Protein AF-A0A7J6S3E5-F1 (afdb_monomer_lite)

Organism: Perkinsus olseni (NCBI:txid32597)

Foldseek 3Di:
DLVVLLVVLPDDDPCSQVSLLVLLVVLLVQLVPDPDPVSNLVSLLSNLSSLLSLVPDPVCVVVNVVSLVVSLVSLLVVLVVDDLVSVLVSLLRRPDLSSLVSSLVSLLVCVVVVVDDLLSLLSSLLSCLQSQVLVSNVSSLVSLVVDPPRQLLSSVLNCVSNVHQDDLVPRDPLSLLCVCQVRLRQDLRSLVSNVVVLCVVVPPDPPPPDDPPDQSADDPSCQVCLLSLLLSLPPPDPSSVVSNLSSLVRHDLLPDALVSLQSNLPNVCCLVRPVVCLLVSLVNLVVNLPDPVLCPPDNQPSLLSSLSSLLSSLVSLLSHDDDDPCCPVSLVSSLSSLVSSLQSLQNYALVSNLSSLVSCLSSCNLVPVVVLVVSCVRCVVVLVVSLVVDPDPVSNVSSVVSCVSSPVPPDPVPPVPVVVVVVVVPPPDDDDDDDDDDDDDDDDDD

Sequence (446 aa):
MIPSLMLNLGLASENAPAEARCAIDSLLRRMASASVRGVRNQTASALASTIHAAESLRALEQDMPSLLSLTKVHLQRKLTSTTIESLAGILGNIPSTTVRRCIAEHLVQRLDSNLCKIDDYVRIAITAGVEGNSEVSNLLIEAALSKPDFPPGALIAMRDARGEPLEAAAVPDVCLIDAVIGYGRASSTICGLMLSRLDDDSADSYDRILNASTEITLPLPYQRAAAYLIHHLQGRCKAGDVLVQTLLQRIRVDILNMTELSLLARFSPLAASHPVLIPLIAKRCLQVAASPEVLSYTPYEGDVHSAKLLCRVLSLLCKVDRGDSTALDFGKLQNLICQVAVRHATHLVPSDFVSLCALVVQSGYHKIPQVRLSLGDILGPCVLVKMRALKSAGAKERLAGLCRTMGFEAIDLSEKFSNNLHEVAASTEGESLALVNASASPSAAS

Structure (mmCIF, N/CA/C/O backbone):
data_AF-A0A7J6S3E5-F1
#
_entry.id   AF-A0A7J6S3E5-F1
#
loop_
_atom_site.group_PDB
_atom_site.id
_atom_site.type_symbol
_atom_site.label_atom_id
_atom_site.label_alt_id
_atom_site.label_comp_id
_atom_site.label_asym_id
_atom_site.label_entity_id
_atom_site.label_seq_id
_atom_site.pdbx_PDB_ins_code
_atom_site.Cartn_x
_atom_site.Cartn_y
_atom_site.Cartn_z
_atom_site.occupancy
_atom_site.B_iso_or_equiv
_atom_site.auth_seq_id
_atom_site.auth_comp_id
_atom_site.auth_asym_id
_atom_site.auth_atom_id
_atom_site.pdbx_PDB_model_num
ATOM 1 N N . MET A 1 1 ? 42.446 -2.857 -6.377 1.00 32.19 1 MET A N 1
ATOM 2 C CA . MET A 1 1 ? 43.140 -2.868 -7.688 1.00 32.19 1 MET A CA 1
ATOM 3 C C . MET A 1 1 ? 42.192 -2.887 -8.905 1.00 32.19 1 MET A C 1
ATOM 5 O O . MET A 1 1 ? 42.594 -3.328 -9.966 1.00 32.19 1 MET A O 1
ATOM 9 N N . ILE A 1 2 ? 40.952 -2.388 -8.804 1.00 33.44 2 ILE A N 1
ATOM 10 C CA . ILE A 1 2 ? 40.040 -2.197 -9.961 1.00 33.44 2 ILE A CA 1
ATOM 11 C C . ILE A 1 2 ? 39.978 -0.716 -10.413 1.00 33.44 2 ILE A C 1
ATOM 13 O O . ILE A 1 2 ? 39.954 -0.486 -11.617 1.00 33.44 2 ILE A O 1
ATOM 17 N N . PRO A 1 3 ? 40.083 0.296 -9.519 1.00 32.66 3 PRO A N 1
ATOM 18 C CA . PRO A 1 3 ? 40.100 1.707 -9.939 1.00 32.66 3 PRO A CA 1
ATOM 19 C C . PRO A 1 3 ? 41.303 2.093 -10.818 1.00 32.66 3 PRO A C 1
ATOM 21 O O . PRO A 1 3 ? 41.214 3.006 -11.628 1.00 32.66 3 PRO A O 1
ATOM 24 N N . SER A 1 4 ? 42.421 1.373 -10.693 1.00 37.59 4 SER A N 1
ATOM 25 C CA . SER A 1 4 ? 43.683 1.668 -11.388 1.00 37.59 4 SER A CA 1
ATOM 26 C C . SER A 1 4 ? 43.687 1.281 -12.874 1.00 37.59 4 SER A C 1
ATOM 28 O O . SER A 1 4 ? 44.504 1.794 -13.625 1.00 37.59 4 SER A O 1
ATOM 30 N N . LEU A 1 5 ? 42.783 0.394 -13.307 1.00 42.00 5 LEU A N 1
ATOM 31 C CA . LEU A 1 5 ? 42.654 -0.014 -14.715 1.00 42.00 5 LEU A CA 1
ATOM 32 C C . LEU A 1 5 ? 41.852 1.006 -15.540 1.00 42.00 5 LEU A C 1
ATOM 34 O O . LEU A 1 5 ? 42.095 1.159 -16.732 1.00 42.00 5 LEU A O 1
ATOM 38 N N . MET A 1 6 ? 40.926 1.733 -14.905 1.00 39.16 6 MET A N 1
ATOM 39 C CA . MET A 1 6 ? 40.054 2.699 -15.585 1.00 39.16 6 MET A CA 1
ATOM 40 C C . MET A 1 6 ? 40.747 4.024 -15.922 1.00 39.16 6 MET A C 1
ATOM 42 O O . MET A 1 6 ? 40.342 4.690 -16.867 1.00 39.16 6 MET A O 1
ATOM 46 N N . LEU A 1 7 ? 41.792 4.399 -15.179 1.00 36.91 7 LEU A N 1
ATOM 47 C CA . LEU A 1 7 ? 42.497 5.673 -15.368 1.00 36.91 7 LEU A CA 1
ATOM 48 C C . LEU A 1 7 ? 43.548 5.630 -16.493 1.00 36.91 7 LEU A C 1
ATOM 50 O O . LEU A 1 7 ? 43.897 6.678 -17.024 1.00 36.91 7 LEU A O 1
ATOM 54 N N . ASN A 1 8 ? 43.993 4.437 -16.904 1.00 39.81 8 ASN A N 1
ATOM 55 C CA . ASN A 1 8 ? 44.997 4.277 -17.964 1.00 39.81 8 ASN A CA 1
ATOM 56 C C . ASN A 1 8 ? 44.398 4.035 -19.359 1.00 39.81 8 ASN A C 1
ATOM 58 O O . ASN A 1 8 ? 45.049 4.335 -20.349 1.00 39.81 8 ASN A O 1
ATOM 62 N N . LEU A 1 9 ? 43.147 3.570 -19.463 1.00 42.75 9 LEU A N 1
ATOM 63 C CA . LEU A 1 9 ? 42.469 3.413 -20.762 1.00 42.75 9 LEU A CA 1
ATOM 64 C C . LEU A 1 9 ? 42.101 4.760 -21.414 1.00 42.75 9 LEU A C 1
ATOM 66 O O . LEU A 1 9 ? 41.834 4.811 -22.611 1.00 42.75 9 LEU A O 1
ATOM 70 N N . GLY A 1 10 ? 42.080 5.846 -20.632 1.00 39.75 10 GLY A N 1
ATOM 71 C CA . GLY A 1 10 ? 41.711 7.191 -21.084 1.00 39.75 10 GLY A CA 1
ATOM 72 C C . GLY A 1 10 ? 42.878 8.100 -21.478 1.00 39.75 10 GLY A C 1
ATOM 73 O O . GLY A 1 10 ? 42.634 9.247 -21.843 1.00 39.75 10 GLY A O 1
ATOM 74 N N . LEU A 1 11 ? 44.132 7.645 -21.401 1.00 38.72 11 LEU A N 1
ATOM 75 C CA . LEU A 1 11 ? 45.296 8.489 -21.684 1.00 38.72 11 LEU A CA 1
ATOM 76 C C . LEU A 1 11 ? 46.235 7.798 -22.680 1.00 38.72 11 LEU A C 1
ATOM 78 O O . LEU A 1 11 ? 47.052 6.972 -22.301 1.00 38.72 11 LEU A O 1
ATOM 82 N N . ALA A 1 12 ? 46.089 8.179 -23.953 1.00 44.75 12 ALA A N 1
ATOM 83 C CA . ALA A 1 12 ? 47.089 8.078 -25.021 1.00 44.75 12 ALA A CA 1
ATOM 84 C C . ALA A 1 12 ? 47.909 6.769 -25.073 1.00 44.75 12 ALA A C 1
ATOM 86 O O . ALA A 1 12 ? 49.050 6.715 -24.621 1.00 44.75 12 ALA A O 1
ATOM 87 N N . SER A 1 13 ? 47.362 5.729 -25.704 1.00 44.72 13 SER A N 1
ATOM 88 C CA . SER A 1 13 ? 48.120 4.527 -26.064 1.00 44.72 13 SER A CA 1
ATOM 89 C C . SER A 1 13 ? 47.659 4.018 -27.427 1.00 44.72 13 SER A C 1
ATOM 91 O O . SER A 1 13 ? 46.469 3.773 -27.629 1.00 44.72 13 SER A O 1
ATOM 93 N N . GLU A 1 14 ? 48.598 3.822 -28.355 1.00 48.09 14 GLU A N 1
ATOM 94 C CA . GLU A 1 14 ? 48.364 3.154 -29.648 1.00 48.09 14 GLU A CA 1
ATOM 95 C C . GLU A 1 14 ? 47.838 1.708 -29.470 1.00 48.09 14 GLU A C 1
ATOM 97 O O . GLU A 1 14 ? 47.268 1.140 -30.398 1.00 48.09 14 GLU A O 1
ATOM 102 N N . ASN A 1 15 ? 47.936 1.139 -28.256 1.00 53.56 15 ASN A N 1
ATOM 103 C CA . ASN A 1 15 ? 47.468 -0.203 -27.886 1.00 53.56 15 ASN A CA 1
ATOM 104 C C . ASN A 1 15 ? 46.133 -0.228 -27.112 1.00 53.56 15 ASN A C 1
ATOM 106 O O . ASN A 1 15 ? 45.696 -1.302 -26.683 1.00 53.56 15 ASN A O 1
ATOM 110 N N . ALA A 1 16 ? 45.456 0.917 -26.950 1.00 55.38 16 ALA A N 1
ATOM 111 C CA . ALA A 1 16 ? 44.173 1.016 -26.242 1.00 55.38 16 ALA A CA 1
ATOM 112 C C . ALA A 1 16 ? 43.108 -0.034 -26.662 1.00 55.38 16 ALA A C 1
ATOM 114 O O . ALA A 1 16 ? 42.399 -0.530 -25.779 1.00 55.38 16 ALA A O 1
ATOM 115 N N . PRO A 1 17 ? 43.003 -0.463 -27.944 1.00 56.97 17 PRO A N 1
ATOM 116 C CA . PRO A 1 17 ? 42.050 -1.501 -28.346 1.00 56.97 17 PRO A CA 1
ATOM 117 C C . PRO A 1 17 ? 42.342 -2.884 -27.744 1.00 56.97 17 PRO A C 1
ATOM 119 O O . PRO A 1 17 ? 41.437 -3.575 -27.268 1.00 56.97 17 PRO A O 1
ATOM 122 N N . ALA A 1 18 ? 43.615 -3.291 -27.729 1.00 60.72 18 ALA A N 1
ATOM 123 C CA . ALA A 1 18 ? 44.041 -4.599 -27.234 1.00 60.72 18 ALA A CA 1
ATOM 124 C C . ALA A 1 18 ? 43.941 -4.689 -25.702 1.00 60.72 18 ALA A C 1
ATOM 126 O O . ALA A 1 18 ? 43.542 -5.721 -25.155 1.00 60.72 18 ALA A O 1
ATOM 127 N N . GLU A 1 19 ? 44.245 -3.592 -25.007 1.00 62.53 19 GLU A N 1
ATOM 128 C CA . GLU A 1 19 ? 44.123 -3.487 -23.552 1.00 62.53 19 GLU A CA 1
ATOM 129 C C . GLU A 1 19 ? 42.659 -3.498 -23.098 1.00 62.53 19 GLU A C 1
ATOM 131 O O . GLU A 1 19 ? 42.315 -4.228 -22.165 1.00 62.53 19 GLU A O 1
ATOM 136 N N . ALA A 1 20 ? 41.775 -2.776 -23.801 1.00 58.66 20 ALA A N 1
ATOM 137 C CA . ALA A 1 20 ? 40.335 -2.811 -23.548 1.00 58.66 20 ALA A CA 1
ATOM 138 C C . ALA A 1 20 ? 39.763 -4.225 -23.749 1.00 58.66 20 ALA A C 1
ATOM 140 O O . ALA A 1 20 ? 39.038 -4.731 -22.889 1.00 58.66 20 ALA A O 1
ATOM 141 N N . ARG A 1 21 ? 40.151 -4.909 -24.835 1.00 61.59 21 ARG A N 1
ATOM 142 C CA . ARG A 1 21 ? 39.774 -6.306 -25.110 1.00 61.59 21 ARG A CA 1
ATOM 143 C C . ARG A 1 21 ? 40.230 -7.262 -24.007 1.00 61.59 21 ARG A C 1
ATOM 145 O O . ARG A 1 21 ? 39.430 -8.049 -23.506 1.00 61.59 21 ARG A O 1
ATOM 152 N N . CYS A 1 22 ? 41.490 -7.167 -23.587 1.00 64.81 22 CYS A N 1
ATOM 153 C CA . CYS A 1 22 ? 42.042 -8.001 -22.519 1.00 64.81 22 CYS A CA 1
ATOM 154 C C . CYS A 1 22 ? 41.353 -7.741 -21.165 1.00 64.81 22 CYS A C 1
ATOM 156 O O . CYS A 1 22 ? 41.052 -8.679 -20.420 1.00 64.81 22 CYS A O 1
ATOM 158 N N . ALA A 1 23 ? 41.043 -6.477 -20.857 1.00 63.31 23 ALA A N 1
ATOM 159 C CA . ALA A 1 23 ? 40.314 -6.098 -19.650 1.00 63.31 23 ALA A CA 1
ATOM 160 C C . ALA A 1 23 ? 38.884 -6.665 -19.639 1.00 63.31 23 ALA A C 1
ATOM 162 O O . ALA A 1 23 ? 38.466 -7.237 -18.629 1.00 63.31 23 ALA A O 1
ATOM 163 N N . ILE A 1 24 ? 38.162 -6.574 -20.763 1.00 61.28 24 ILE A N 1
ATOM 164 C CA . ILE A 1 24 ? 36.825 -7.164 -20.929 1.00 61.28 24 ILE A CA 1
ATOM 165 C C . ILE A 1 24 ? 36.889 -8.686 -20.739 1.00 61.28 24 ILE A C 1
ATOM 167 O O . ILE A 1 24 ? 36.156 -9.220 -19.906 1.00 61.28 24 ILE A O 1
ATOM 171 N N . ASP A 1 25 ? 37.811 -9.384 -21.407 1.00 60.59 25 ASP A N 1
ATOM 172 C CA . ASP A 1 25 ? 37.976 -10.839 -21.273 1.00 60.59 25 ASP A CA 1
ATOM 173 C C . ASP A 1 25 ? 38.314 -11.263 -19.832 1.00 60.59 25 ASP A C 1
ATOM 175 O O . ASP A 1 25 ? 37.778 -12.248 -19.316 1.00 60.59 25 ASP A O 1
ATOM 179 N N . SER A 1 26 ? 39.174 -10.507 -19.146 1.00 63.25 26 SER A N 1
ATOM 180 C CA . SER A 1 26 ? 39.548 -10.756 -17.750 1.00 63.25 26 SER A CA 1
ATOM 181 C C . SER A 1 26 ? 38.362 -10.577 -16.795 1.00 63.25 26 SER A C 1
ATOM 183 O O . SER A 1 26 ? 38.108 -11.433 -15.939 1.00 63.25 26 SER A O 1
ATOM 185 N N . LEU A 1 27 ? 37.577 -9.509 -16.971 1.00 60.94 27 LEU A N 1
ATOM 186 C CA . LEU A 1 27 ? 36.370 -9.252 -16.182 1.00 60.94 27 LEU A CA 1
ATOM 187 C C . LEU A 1 27 ? 35.287 -10.302 -16.448 1.00 60.94 27 LEU A C 1
ATOM 189 O O . LEU A 1 27 ? 34.662 -10.784 -15.501 1.00 60.94 27 LEU A O 1
ATOM 193 N N . LEU A 1 28 ? 35.119 -10.733 -17.700 1.00 57.56 28 LEU A N 1
ATOM 194 C CA . LEU A 1 28 ? 34.208 -11.813 -18.079 1.00 57.56 28 LEU A CA 1
ATOM 195 C C . LEU A 1 28 ? 34.604 -13.150 -17.436 1.00 57.56 28 LEU A C 1
ATOM 197 O O . LEU A 1 28 ? 33.752 -13.822 -16.848 1.00 57.56 28 LEU A O 1
ATOM 201 N N . ARG A 1 29 ? 35.892 -13.519 -17.458 1.00 61.78 29 ARG A N 1
ATOM 202 C CA . ARG A 1 29 ? 36.398 -14.734 -16.790 1.00 61.78 29 ARG A CA 1
ATOM 203 C C . ARG A 1 29 ? 36.255 -14.661 -15.271 1.00 61.78 29 ARG A C 1
ATOM 205 O O . ARG A 1 29 ? 35.866 -15.643 -14.642 1.00 61.78 29 ARG A O 1
ATOM 212 N N . ARG A 1 30 ? 36.513 -13.500 -14.667 1.00 61.94 30 ARG A N 1
ATOM 213 C CA . ARG A 1 30 ? 36.365 -13.294 -13.218 1.00 61.94 30 ARG A CA 1
ATOM 214 C C . ARG A 1 30 ? 34.903 -13.326 -12.778 1.00 61.94 30 ARG A C 1
ATOM 216 O O . ARG A 1 30 ? 34.578 -13.889 -11.737 1.00 61.94 30 ARG A O 1
ATOM 223 N N . MET A 1 31 ? 34.002 -12.781 -13.592 1.00 56.50 31 MET A N 1
ATOM 224 C CA . MET A 1 31 ? 32.563 -12.903 -13.380 1.00 56.50 31 MET A CA 1
ATOM 225 C C . MET A 1 31 ? 32.102 -14.361 -13.538 1.00 56.50 31 MET A C 1
ATOM 227 O O . MET A 1 31 ? 31.228 -14.809 -12.789 1.00 56.50 31 MET A O 1
ATOM 231 N N . ALA A 1 32 ? 32.705 -15.122 -14.465 1.00 52.25 32 ALA A N 1
ATOM 232 C CA . ALA A 1 32 ? 32.482 -16.557 -14.643 1.00 52.25 32 ALA A CA 1
ATOM 233 C C . ALA A 1 32 ? 32.822 -17.369 -13.384 1.00 52.25 32 ALA A C 1
ATOM 235 O O . ALA A 1 32 ? 31.984 -18.163 -12.952 1.00 52.25 32 ALA A O 1
ATOM 236 N N . SER A 1 33 ? 33.974 -17.105 -12.761 1.00 58.31 33 SER A N 1
ATOM 237 C CA . SER A 1 33 ? 34.504 -17.866 -11.621 1.00 58.31 33 SER A CA 1
ATOM 238 C C . SER A 1 33 ? 34.052 -17.392 -10.231 1.00 58.31 33 SER A C 1
ATOM 240 O O . SER A 1 33 ? 34.212 -18.124 -9.257 1.00 58.31 33 SER A O 1
ATOM 242 N N . ALA A 1 34 ? 33.472 -16.194 -10.098 1.00 56.22 34 ALA A N 1
ATOM 243 C CA . ALA A 1 34 ? 33.061 -15.660 -8.798 1.00 56.22 34 ALA A CA 1
ATOM 244 C C . ALA A 1 34 ? 31.833 -16.388 -8.204 1.00 56.22 34 ALA A C 1
ATOM 246 O O . ALA A 1 34 ? 30.720 -16.295 -8.729 1.00 56.22 34 ALA A O 1
ATOM 247 N N . SER A 1 35 ? 32.014 -17.039 -7.049 1.00 47.84 35 SER A N 1
ATOM 248 C CA . SER A 1 35 ? 30.950 -17.705 -6.274 1.00 47.84 35 SER A CA 1
ATOM 249 C C . SER A 1 35 ? 30.158 -16.737 -5.373 1.00 47.84 35 SER A C 1
ATOM 251 O O . SER A 1 35 ? 28.945 -16.876 -5.186 1.00 47.84 35 SER A O 1
ATOM 253 N N . VAL A 1 36 ? 30.804 -15.681 -4.868 1.00 54.22 36 VAL A N 1
ATOM 254 C CA . VAL A 1 36 ? 30.229 -14.722 -3.904 1.00 54.22 36 VAL A CA 1
ATOM 255 C C . VAL A 1 36 ? 29.409 -13.626 -4.602 1.00 54.22 36 VAL A C 1
ATOM 257 O O . VAL A 1 36 ? 29.860 -13.015 -5.571 1.00 54.22 36 VAL A O 1
ATOM 260 N N . ARG A 1 37 ? 28.194 -13.344 -4.102 1.00 49.91 37 ARG A N 1
ATOM 261 C CA . ARG A 1 37 ? 27.251 -12.358 -4.683 1.00 49.91 37 ARG A CA 1
ATOM 262 C C . ARG A 1 37 ? 27.826 -10.936 -4.754 1.00 49.91 37 ARG A C 1
ATOM 264 O O . ARG A 1 37 ? 27.699 -10.288 -5.785 1.00 49.91 37 ARG A O 1
ATOM 271 N N . GLY A 1 38 ? 28.496 -10.468 -3.698 1.00 48.94 38 GLY A N 1
ATOM 272 C CA . GLY A 1 38 ? 29.086 -9.120 -3.662 1.00 48.94 38 GLY A CA 1
ATOM 273 C C . GLY A 1 38 ? 30.177 -8.907 -4.719 1.00 48.94 38 GLY A C 1
ATOM 274 O O . GLY A 1 38 ? 30.177 -7.898 -5.418 1.00 48.94 38 GLY A O 1
ATOM 275 N N . VAL A 1 39 ? 31.047 -9.905 -4.909 1.00 55.53 39 VAL A N 1
ATOM 276 C CA . VAL A 1 39 ? 32.117 -9.876 -5.923 1.00 55.53 39 VAL A CA 1
ATOM 277 C C . VAL A 1 39 ? 31.534 -9.905 -7.337 1.00 55.53 39 VAL A C 1
ATOM 279 O O . VAL A 1 39 ? 32.024 -9.203 -8.220 1.00 55.53 39 VAL A O 1
ATOM 282 N N . ARG A 1 40 ? 30.449 -10.660 -7.556 1.00 56.66 40 ARG A N 1
ATOM 283 C CA . ARG A 1 40 ? 29.731 -10.683 -8.841 1.00 56.66 40 ARG A CA 1
ATOM 284 C C . ARG A 1 40 ? 29.183 -9.309 -9.221 1.00 56.66 40 ARG A C 1
ATOM 286 O O . ARG A 1 40 ? 29.439 -8.861 -10.331 1.00 56.66 40 ARG A O 1
ATOM 293 N N . ASN A 1 41 ? 28.512 -8.621 -8.299 1.00 53.31 41 ASN A N 1
ATOM 294 C CA . ASN A 1 41 ? 27.945 -7.296 -8.570 1.00 53.31 41 ASN A CA 1
ATOM 295 C C . ASN A 1 41 ? 29.032 -6.250 -8.870 1.00 53.31 41 ASN A C 1
ATOM 297 O O . ASN A 1 41 ? 28.899 -5.477 -9.815 1.00 53.31 41 ASN A O 1
ATOM 301 N N . GLN A 1 42 ? 30.139 -6.269 -8.120 1.00 59.28 42 GLN A N 1
ATOM 302 C CA . GLN A 1 42 ? 31.283 -5.383 -8.367 1.00 59.28 42 GLN A CA 1
ATOM 303 C C . GLN A 1 42 ? 31.950 -5.656 -9.723 1.00 59.28 42 GLN A C 1
ATOM 305 O O . GLN A 1 42 ? 32.315 -4.723 -10.431 1.00 59.28 42 GLN A O 1
ATOM 310 N N . THR A 1 43 ? 32.081 -6.929 -10.109 1.00 61.28 43 THR A N 1
ATOM 311 C CA . THR A 1 43 ? 32.687 -7.316 -11.395 1.00 61.28 43 THR A CA 1
ATOM 312 C C . THR A 1 43 ? 31.771 -6.977 -12.574 1.00 61.28 43 THR A C 1
ATOM 314 O O . THR A 1 43 ? 32.257 -6.521 -13.602 1.00 61.28 43 THR A O 1
ATOM 317 N N . ALA A 1 44 ? 30.452 -7.135 -12.418 1.00 56.97 44 ALA A N 1
ATOM 318 C CA . ALA A 1 44 ? 29.464 -6.740 -13.423 1.00 56.97 44 ALA A CA 1
ATOM 319 C C . ALA A 1 44 ? 29.442 -5.217 -13.638 1.00 56.97 44 ALA A C 1
ATOM 321 O O . ALA A 1 44 ? 29.415 -4.760 -14.777 1.00 56.97 44 ALA A O 1
ATOM 322 N N . SER A 1 45 ? 29.524 -4.434 -12.557 1.00 59.06 45 SER A N 1
ATOM 323 C CA . SER A 1 45 ? 29.640 -2.973 -12.630 1.00 59.06 45 SER A CA 1
ATOM 324 C C . SER A 1 45 ? 30.953 -2.536 -13.291 1.00 59.06 45 SER A C 1
ATOM 326 O O . SER A 1 45 ? 30.936 -1.679 -14.168 1.00 59.06 45 SER A O 1
ATOM 328 N N . ALA A 1 46 ? 32.079 -3.177 -12.955 1.00 61.59 46 ALA A N 1
ATOM 329 C CA . ALA A 1 46 ? 33.358 -2.907 -13.611 1.00 61.59 46 ALA A CA 1
ATOM 330 C C . ALA A 1 46 ? 33.318 -3.229 -15.116 1.00 61.59 46 ALA A C 1
ATOM 332 O O . ALA A 1 46 ? 33.748 -2.412 -15.921 1.00 61.59 46 ALA A O 1
ATOM 333 N N . LEU A 1 47 ? 32.747 -4.378 -15.499 1.00 64.50 47 LEU A N 1
ATOM 334 C CA . LEU A 1 47 ? 32.576 -4.780 -16.900 1.00 64.50 47 LEU A CA 1
ATOM 335 C C . LEU A 1 47 ? 31.729 -3.766 -17.679 1.00 64.50 47 LEU A C 1
ATOM 337 O O . LEU A 1 47 ? 32.114 -3.351 -18.768 1.00 64.50 47 LEU A O 1
ATOM 341 N N . ALA A 1 48 ? 30.607 -3.336 -17.104 1.00 61.25 48 ALA A N 1
ATOM 342 C CA . ALA A 1 48 ? 29.729 -2.328 -17.684 1.00 61.25 48 ALA A CA 1
ATOM 343 C C . ALA A 1 48 ? 30.440 -0.988 -17.934 1.00 61.25 48 ALA A C 1
ATOM 345 O O . ALA A 1 48 ? 30.288 -0.401 -19.006 1.00 61.25 48 ALA A O 1
ATOM 346 N N . SER A 1 49 ? 31.250 -0.530 -16.978 1.00 62.06 49 SER A N 1
ATOM 347 C CA . SER A 1 49 ? 32.043 0.693 -17.117 1.00 62.06 49 SER A CA 1
ATOM 348 C C . SER A 1 49 ? 33.159 0.560 -18.158 1.00 62.06 49 SER A C 1
ATOM 350 O O . SER A 1 49 ? 33.406 1.502 -18.905 1.00 62.06 49 SER A O 1
ATOM 352 N N . THR A 1 50 ? 33.818 -0.602 -18.251 1.00 63.03 50 THR A N 1
ATOM 353 C CA . THR A 1 50 ? 34.857 -0.857 -19.266 1.00 63.03 50 THR A CA 1
ATOM 354 C C . THR A 1 50 ? 34.273 -0.918 -20.677 1.00 63.03 50 THR A C 1
ATOM 356 O O . THR A 1 50 ? 34.868 -0.368 -21.598 1.00 63.03 50 THR A O 1
ATOM 359 N N . ILE A 1 51 ? 33.096 -1.527 -20.854 1.00 62.94 51 ILE A N 1
ATOM 360 C CA . ILE A 1 51 ? 32.406 -1.559 -22.152 1.00 62.94 51 ILE A CA 1
ATOM 361 C C . ILE A 1 51 ? 31.978 -0.153 -22.566 1.00 62.94 51 ILE A C 1
ATOM 363 O O . ILE A 1 51 ? 32.177 0.216 -23.713 1.00 62.94 51 ILE A O 1
ATOM 367 N N . HIS A 1 52 ? 31.462 0.656 -21.640 1.00 63.44 52 HIS A N 1
ATOM 368 C CA . HIS A 1 52 ? 31.107 2.043 -21.939 1.00 63.44 52 HIS A CA 1
ATOM 369 C C . HIS A 1 52 ? 32.321 2.889 -22.349 1.00 63.44 52 HIS A C 1
ATOM 371 O O . HIS A 1 52 ? 32.265 3.634 -23.326 1.00 63.44 52 HIS A O 1
ATOM 377 N N . ALA A 1 53 ? 33.447 2.736 -21.645 1.00 62.69 53 ALA A N 1
ATOM 378 C CA . ALA A 1 53 ? 34.696 3.379 -22.041 1.00 62.69 53 ALA A CA 1
ATOM 379 C C . ALA A 1 53 ? 35.130 2.927 -23.449 1.00 62.69 53 ALA A C 1
ATOM 381 O O . ALA A 1 53 ? 35.508 3.763 -24.264 1.00 62.69 53 ALA A O 1
ATOM 382 N N . ALA A 1 54 ? 34.998 1.637 -23.774 1.00 61.59 54 ALA A N 1
ATOM 383 C CA . ALA A 1 54 ? 35.294 1.116 -25.108 1.00 61.59 54 ALA A CA 1
ATOM 384 C C . ALA A 1 54 ? 34.329 1.638 -26.195 1.00 61.59 54 ALA A C 1
ATOM 386 O O . ALA A 1 54 ? 34.784 1.986 -27.279 1.00 61.59 54 ALA A O 1
ATOM 387 N N . GLU A 1 55 ? 33.029 1.768 -25.901 1.00 63.88 55 GLU A N 1
ATOM 388 C CA . GLU A 1 55 ? 32.018 2.371 -26.791 1.00 63.88 55 GLU A CA 1
ATOM 389 C C . GLU A 1 55 ? 32.338 3.839 -27.128 1.00 63.88 55 GLU A C 1
ATOM 391 O O . GLU A 1 55 ? 31.996 4.313 -28.208 1.00 63.88 55 GLU A O 1
ATOM 396 N N . SER A 1 56 ? 33.015 4.559 -26.229 1.00 62.09 56 SER A N 1
ATOM 397 C CA . SER A 1 56 ? 33.392 5.965 -26.434 1.00 62.09 56 SER A CA 1
ATOM 398 C C . SER A 1 56 ? 34.664 6.172 -27.277 1.00 62.09 56 SER A C 1
ATOM 400 O O . SER A 1 56 ? 34.972 7.301 -27.666 1.00 62.09 56 SER A O 1
ATOM 402 N N . LEU A 1 57 ? 35.401 5.101 -27.593 1.00 62.00 57 LEU A N 1
ATOM 403 C CA . LEU A 1 57 ? 36.665 5.155 -28.331 1.00 62.00 57 LEU A CA 1
ATOM 404 C C . LEU A 1 57 ? 36.464 4.803 -29.816 1.00 62.00 57 LEU A C 1
ATOM 406 O O . LEU A 1 57 ? 36.327 3.636 -30.174 1.00 62.00 57 LEU A O 1
ATOM 410 N N . ARG A 1 58 ? 36.560 5.799 -30.712 1.00 56.25 58 ARG A N 1
ATOM 411 C CA . ARG A 1 58 ? 36.447 5.608 -32.181 1.00 56.25 58 ARG A CA 1
ATOM 412 C C . ARG A 1 58 ? 37.421 4.572 -32.762 1.00 56.25 58 ARG A C 1
ATOM 414 O O . ARG A 1 58 ? 37.105 3.911 -33.741 1.00 56.25 58 ARG A O 1
ATOM 421 N N . ALA A 1 59 ? 38.594 4.403 -32.151 1.00 53.38 59 ALA A N 1
ATOM 422 C CA . ALA A 1 59 ? 39.617 3.453 -32.601 1.00 53.38 59 ALA A CA 1
ATOM 423 C C . ALA A 1 59 ? 39.203 1.972 -32.462 1.00 53.38 59 ALA A C 1
ATOM 425 O O . ALA A 1 59 ? 39.845 1.103 -33.042 1.00 53.38 59 ALA A O 1
ATOM 426 N N . LEU A 1 60 ? 38.147 1.679 -31.697 1.00 53.72 60 LEU A N 1
ATOM 427 C CA . LEU A 1 60 ? 37.649 0.325 -31.456 1.00 53.72 60 LEU A CA 1
ATOM 428 C C . LEU A 1 60 ? 36.463 -0.056 -32.361 1.00 53.72 60 LEU A C 1
ATOM 430 O O . LEU A 1 60 ? 36.075 -1.220 -32.360 1.00 53.72 60 LEU A O 1
ATOM 434 N N . GLU A 1 61 ? 35.912 0.862 -33.168 1.00 56.94 61 GLU A N 1
ATOM 435 C CA . GLU A 1 61 ? 34.683 0.649 -33.961 1.00 56.94 61 GLU A CA 1
ATOM 436 C C . GLU A 1 61 ? 34.698 -0.624 -34.831 1.00 56.94 61 GLU A C 1
ATOM 438 O O . GLU A 1 61 ? 33.668 -1.287 -34.955 1.00 56.94 61 GLU A O 1
ATOM 443 N N . GLN A 1 62 ? 35.852 -1.010 -35.388 1.00 56.47 62 GLN A N 1
ATOM 444 C CA . GLN A 1 62 ? 35.982 -2.210 -36.230 1.00 56.47 62 GLN A CA 1
ATOM 445 C C . GLN A 1 62 ? 35.994 -3.530 -35.431 1.00 56.47 62 GLN A C 1
ATOM 447 O O . GLN A 1 62 ? 35.490 -4.541 -35.920 1.00 56.47 62 GLN A O 1
ATOM 452 N N . ASP A 1 63 ? 36.494 -3.521 -34.190 1.00 54.97 63 ASP A N 1
ATOM 453 C CA . ASP A 1 63 ? 36.600 -4.705 -33.319 1.00 54.97 63 ASP A CA 1
ATOM 454 C C . ASP A 1 63 ? 35.415 -4.847 -32.348 1.00 54.97 63 ASP A C 1
ATOM 456 O O . ASP A 1 63 ? 35.126 -5.951 -31.861 1.00 54.97 63 ASP A O 1
ATOM 460 N N . MET A 1 64 ? 34.685 -3.754 -32.098 1.00 58.81 64 MET A N 1
ATOM 461 C CA . MET A 1 64 ? 33.518 -3.710 -31.214 1.00 58.81 64 MET A CA 1
ATOM 462 C C . MET A 1 64 ? 32.449 -4.769 -31.527 1.00 58.81 64 MET A C 1
ATOM 464 O O . MET A 1 64 ? 31.984 -5.399 -30.580 1.00 58.81 64 MET A O 1
ATOM 468 N N . PRO A 1 65 ? 32.070 -5.074 -32.785 1.00 60.75 65 PRO A N 1
ATOM 469 C CA . PRO A 1 65 ? 31.054 -6.095 -33.059 1.00 60.75 65 PRO A CA 1
ATOM 470 C C . PRO A 1 65 ? 31.428 -7.476 -32.502 1.00 60.75 65 PRO A C 1
ATOM 472 O O . PRO A 1 65 ? 30.590 -8.173 -31.925 1.00 60.75 65 PRO A O 1
ATOM 475 N N . SER A 1 66 ? 32.707 -7.854 -32.611 1.00 63.47 66 SER A N 1
ATOM 476 C CA . SER A 1 66 ? 33.218 -9.133 -32.109 1.00 63.47 66 SER A CA 1
ATOM 477 C C . SER A 1 66 ? 33.239 -9.175 -30.575 1.00 63.47 66 SER A C 1
ATOM 479 O O . SER A 1 66 ? 32.779 -10.150 -29.974 1.00 63.47 66 SER A O 1
ATOM 481 N N . LEU A 1 67 ? 33.663 -8.083 -29.931 1.00 57.50 67 LEU A N 1
ATOM 482 C CA . LEU A 1 67 ? 33.704 -7.939 -28.474 1.00 57.50 67 LEU A CA 1
ATOM 483 C C . LEU A 1 67 ? 32.307 -7.902 -27.857 1.00 57.50 67 LEU A C 1
ATOM 485 O O . LEU A 1 67 ? 32.056 -8.566 -26.848 1.00 57.50 67 LEU A O 1
ATOM 489 N N . LEU A 1 68 ? 31.377 -7.181 -28.481 1.00 61.75 68 LEU A N 1
ATOM 490 C CA . LEU A 1 68 ? 29.984 -7.118 -28.053 1.00 61.75 68 LEU A CA 1
ATOM 491 C C . LEU A 1 68 ? 29.302 -8.479 -28.226 1.00 61.75 68 LEU A C 1
ATOM 493 O O . LEU A 1 68 ? 28.552 -8.888 -27.343 1.00 61.75 68 LEU A O 1
ATOM 497 N N . SER A 1 69 ? 29.612 -9.230 -29.291 1.00 63.97 69 SER A N 1
ATOM 498 C CA . SER A 1 69 ? 29.088 -10.591 -29.478 1.00 63.97 69 SER A CA 1
ATOM 499 C C . SER A 1 69 ? 29.552 -11.555 -28.376 1.00 63.97 69 SER A C 1
ATOM 501 O O . SER A 1 69 ? 28.742 -12.285 -27.802 1.00 63.97 69 SER A O 1
ATOM 503 N N . LEU A 1 70 ? 30.833 -11.510 -27.999 1.00 60.41 70 LEU A N 1
ATOM 504 C CA . LEU A 1 70 ? 31.404 -12.375 -26.965 1.00 60.41 70 LEU A CA 1
ATOM 505 C C . LEU A 1 70 ? 30.884 -11.998 -25.573 1.00 60.41 70 LEU A C 1
ATOM 507 O O . LEU A 1 70 ? 30.486 -12.866 -24.787 1.00 60.41 70 LEU A O 1
ATOM 511 N N . THR A 1 71 ? 30.797 -10.693 -25.311 1.00 56.59 71 THR A N 1
ATOM 512 C CA . THR A 1 71 ? 30.180 -10.133 -24.107 1.00 56.59 71 THR A CA 1
ATOM 513 C C . THR A 1 71 ? 28.713 -10.544 -24.004 1.00 56.59 71 THR A C 1
ATOM 515 O O . THR A 1 71 ? 28.287 -10.986 -22.940 1.00 56.59 71 THR A O 1
ATOM 518 N N . LYS A 1 72 ? 27.951 -10.489 -25.104 1.00 61.56 72 LYS A N 1
ATOM 519 C CA . LYS A 1 72 ? 26.553 -10.936 -25.170 1.00 61.56 72 LYS A CA 1
ATOM 520 C C . LYS A 1 72 ? 26.420 -12.418 -24.829 1.00 61.56 72 LYS A C 1
ATOM 522 O O . LYS A 1 72 ? 25.609 -12.759 -23.975 1.00 61.56 72 LYS A O 1
ATOM 527 N N . VAL A 1 73 ? 27.257 -13.288 -25.400 1.00 61.00 73 VAL A N 1
ATOM 528 C CA . VAL A 1 73 ? 27.251 -14.734 -25.101 1.00 61.00 73 VAL A CA 1
ATOM 529 C C . VAL A 1 73 ? 27.556 -15.009 -23.623 1.00 61.00 73 VAL A C 1
ATOM 531 O O . VAL A 1 73 ? 26.919 -15.859 -23.000 1.00 61.00 73 VAL A O 1
ATOM 534 N N . HIS A 1 74 ? 28.525 -14.307 -23.031 1.00 58.41 74 HIS A N 1
ATOM 535 C CA . HIS A 1 74 ? 28.896 -14.520 -21.628 1.00 58.41 74 HIS A CA 1
ATOM 536 C C . HIS A 1 74 ? 27.902 -13.900 -20.644 1.00 58.41 74 HIS A C 1
ATOM 538 O O . HIS A 1 74 ? 27.608 -14.518 -19.617 1.00 58.41 74 HIS A O 1
ATOM 544 N N . LEU A 1 75 ? 27.343 -12.730 -20.967 1.00 59.22 75 LEU A N 1
ATOM 545 C CA . LEU A 1 75 ? 26.225 -12.153 -20.229 1.00 59.22 75 LEU A CA 1
ATOM 546 C C . LEU A 1 75 ? 25.033 -13.104 -20.282 1.00 59.22 75 LEU A C 1
ATOM 548 O O . LEU A 1 75 ? 24.571 -13.496 -19.223 1.00 59.22 75 LEU A O 1
ATOM 552 N N . GLN A 1 76 ? 24.614 -13.591 -21.452 1.00 61.19 76 GLN A N 1
ATOM 553 C CA . GLN A 1 76 ? 23.517 -14.562 -21.579 1.00 61.19 76 GLN A CA 1
ATOM 554 C C . GLN A 1 76 ? 23.734 -15.811 -20.710 1.00 61.19 76 GLN A C 1
ATOM 556 O O . GLN A 1 76 ? 22.859 -16.166 -19.923 1.00 61.19 76 GLN A O 1
ATOM 561 N N . ARG A 1 77 ? 24.929 -16.422 -20.750 1.00 60.62 77 ARG A N 1
ATOM 562 C CA . ARG A 1 77 ? 25.285 -17.578 -19.896 1.00 60.62 77 ARG A CA 1
ATOM 563 C C . ARG A 1 77 ? 25.273 -17.277 -18.394 1.00 60.62 77 ARG A C 1
ATOM 565 O O . ARG A 1 77 ? 25.133 -18.193 -17.587 1.00 60.62 77 ARG A O 1
ATOM 572 N N . LYS A 1 78 ? 25.472 -16.021 -17.990 1.00 55.97 78 LYS A N 1
ATOM 573 C CA . LYS A 1 78 ? 25.379 -15.609 -16.582 1.00 55.97 78 LYS A CA 1
ATOM 574 C C . LYS A 1 78 ? 23.963 -15.235 -16.190 1.00 55.97 78 LYS A C 1
ATOM 576 O O . LYS A 1 78 ? 23.541 -15.624 -15.103 1.00 55.97 78 LYS A O 1
ATOM 581 N N . LEU A 1 79 ? 23.232 -14.569 -17.077 1.00 57.19 79 LEU A N 1
ATOM 582 C CA . LEU A 1 79 ? 21.844 -14.158 -16.909 1.00 57.19 79 LEU A CA 1
ATOM 583 C C . LEU A 1 79 ? 20.884 -15.354 -16.802 1.00 57.19 79 LEU A C 1
ATOM 585 O O . LEU A 1 79 ? 19.835 -15.255 -16.164 1.00 57.19 79 LEU A O 1
ATOM 589 N N . THR A 1 80 ? 21.245 -16.513 -17.359 1.00 57.91 80 THR A N 1
ATOM 590 C CA . THR A 1 80 ? 20.557 -17.790 -17.096 1.00 57.91 80 THR A CA 1
ATOM 591 C C . THR A 1 80 ? 20.714 -18.272 -15.648 1.00 57.91 80 THR A C 1
ATOM 593 O O . THR A 1 80 ? 19.852 -18.993 -15.159 1.00 57.91 80 THR A O 1
ATOM 596 N N . SER A 1 81 ? 21.781 -17.872 -14.945 1.00 54.19 81 SER A N 1
ATOM 597 C CA . SER A 1 81 ? 22.108 -18.321 -13.577 1.00 54.19 81 SER A CA 1
ATOM 598 C C . SER A 1 81 ? 21.864 -17.276 -12.477 1.00 54.19 81 SER A C 1
ATOM 600 O O . SER A 1 81 ? 21.949 -17.598 -11.291 1.00 54.19 81 SER A O 1
ATOM 602 N N . THR A 1 82 ? 21.595 -16.015 -12.832 1.00 56.47 82 THR A N 1
ATOM 603 C CA . THR A 1 82 ? 21.349 -14.928 -11.874 1.00 56.47 82 THR A CA 1
ATOM 604 C C . THR A 1 82 ? 19.867 -14.771 -11.544 1.00 56.47 82 THR A C 1
ATOM 606 O O . THR A 1 82 ? 18.976 -14.944 -12.380 1.00 56.47 82 THR A O 1
ATOM 609 N N . THR A 1 83 ? 19.593 -14.426 -10.285 1.00 56.28 83 THR A N 1
ATOM 610 C CA . THR A 1 83 ? 18.242 -14.102 -9.823 1.00 56.28 83 THR A CA 1
ATOM 611 C C . THR A 1 83 ? 17.822 -12.734 -10.357 1.00 56.28 83 THR A C 1
ATOM 613 O O . THR A 1 83 ? 18.635 -11.811 -10.441 1.00 56.28 83 THR A O 1
ATOM 616 N N . ILE A 1 84 ? 16.547 -12.593 -10.711 1.00 54.22 84 ILE A N 1
ATOM 617 C CA . ILE A 1 84 ? 16.018 -11.425 -11.432 1.00 54.22 84 ILE A CA 1
ATOM 618 C C . ILE A 1 84 ? 16.164 -10.124 -10.615 1.00 54.22 84 ILE A C 1
ATOM 620 O O . ILE A 1 84 ? 16.491 -9.078 -11.166 1.00 54.22 84 ILE A O 1
ATOM 624 N N . GLU A 1 85 ? 16.082 -10.200 -9.284 1.00 50.81 85 GLU A N 1
ATOM 625 C CA . GLU A 1 85 ? 16.328 -9.069 -8.370 1.00 50.81 85 GLU A CA 1
ATOM 626 C C . GLU A 1 85 ? 17.736 -8.472 -8.487 1.00 50.81 85 GLU A C 1
ATOM 628 O O . GLU A 1 85 ? 17.933 -7.283 -8.248 1.00 50.81 85 GLU A O 1
ATOM 633 N N . SER A 1 86 ? 18.733 -9.281 -8.864 1.00 55.25 86 SER A N 1
ATOM 634 C CA . SER A 1 86 ? 20.081 -8.767 -9.119 1.00 55.25 86 SER A CA 1
ATOM 635 C C . SER A 1 86 ? 20.164 -7.975 -10.424 1.00 55.25 86 SER A C 1
ATOM 637 O O . SER A 1 86 ? 21.000 -7.089 -10.520 1.00 55.25 86 SER A O 1
ATOM 639 N N . LEU A 1 87 ? 19.276 -8.233 -11.390 1.00 55.69 87 LEU A N 1
ATOM 640 C CA . LEU A 1 87 ? 19.248 -7.564 -12.695 1.00 55.69 87 LEU A CA 1
ATOM 641 C C . LEU A 1 87 ? 18.603 -6.178 -12.622 1.00 55.69 87 LEU A C 1
ATOM 643 O O . LEU A 1 87 ? 19.104 -5.249 -13.248 1.00 55.69 87 LEU A O 1
ATOM 647 N N . ALA A 1 88 ? 17.561 -6.023 -11.798 1.00 50.66 88 ALA A N 1
ATOM 648 C CA . ALA A 1 88 ? 16.894 -4.740 -11.562 1.00 50.66 88 ALA A CA 1
ATOM 649 C C . ALA A 1 88 ? 17.854 -3.674 -11.004 1.00 50.66 88 ALA A C 1
ATOM 651 O O . ALA A 1 88 ? 17.921 -2.570 -11.527 1.00 50.66 88 ALA A O 1
ATOM 652 N N . GLY A 1 89 ? 18.660 -4.026 -9.994 1.00 50.00 89 GLY A N 1
ATOM 653 C CA . GLY A 1 89 ? 19.653 -3.107 -9.417 1.00 50.00 89 GLY A CA 1
ATOM 654 C C . GLY A 1 89 ? 20.893 -2.880 -10.292 1.00 50.00 89 GLY A C 1
ATOM 655 O O . GLY A 1 89 ? 21.667 -1.961 -10.034 1.00 50.00 89 GLY A O 1
ATOM 656 N N . ILE A 1 90 ? 21.099 -3.722 -11.308 1.00 52.75 90 ILE A N 1
ATOM 657 C CA . ILE A 1 90 ? 22.199 -3.601 -12.266 1.00 52.75 90 ILE A CA 1
ATOM 658 C C . ILE A 1 90 ? 21.825 -2.604 -13.380 1.00 52.75 90 ILE A C 1
ATOM 660 O O . ILE A 1 90 ? 22.663 -1.793 -13.756 1.00 52.75 90 ILE A O 1
ATOM 664 N N . LEU A 1 91 ? 20.576 -2.587 -13.858 1.00 56.44 91 LEU A N 1
ATOM 665 C CA . LEU A 1 91 ? 20.152 -1.748 -14.991 1.00 56.44 91 LEU A CA 1
ATOM 666 C C . LEU A 1 91 ? 20.239 -0.234 -14.747 1.00 56.44 91 LEU A C 1
ATOM 668 O O . LEU A 1 91 ? 20.572 0.494 -15.681 1.00 56.44 91 LEU A O 1
ATOM 672 N N . GLY A 1 92 ? 20.028 0.231 -13.517 1.00 52.19 92 GLY A N 1
ATOM 673 C CA . GLY A 1 92 ? 20.039 1.666 -13.215 1.00 52.19 92 GLY A CA 1
ATOM 674 C C . GLY A 1 92 ? 21.386 2.354 -13.192 1.00 52.19 92 GLY A C 1
ATOM 675 O O . GLY A 1 92 ? 21.463 3.566 -13.354 1.00 52.19 92 GLY A O 1
ATOM 676 N N . ASN A 1 93 ? 22.460 1.579 -13.048 1.00 54.69 93 ASN A N 1
ATOM 677 C CA . ASN A 1 93 ? 23.814 2.107 -12.893 1.00 54.69 93 ASN A CA 1
ATOM 678 C C . ASN A 1 93 ? 24.770 1.637 -13.998 1.00 54.69 93 ASN A C 1
ATOM 680 O O . ASN A 1 93 ? 25.979 1.831 -13.879 1.00 54.69 93 ASN A O 1
ATOM 684 N N . ILE A 1 94 ? 24.264 0.991 -15.057 1.00 63.06 94 ILE A N 1
ATOM 685 C CA . ILE A 1 94 ? 25.085 0.614 -16.210 1.00 63.06 94 ILE A CA 1
ATOM 686 C C . ILE A 1 94 ? 25.104 1.761 -17.228 1.00 63.06 94 ILE A C 1
ATOM 688 O O . ILE A 1 94 ? 24.069 2.045 -17.832 1.00 63.06 94 ILE A O 1
ATOM 692 N N . PRO A 1 95 ? 26.276 2.356 -17.508 1.00 60.38 95 PRO A N 1
ATOM 693 C CA . PRO A 1 95 ? 26.392 3.404 -18.517 1.00 60.38 95 PRO A CA 1
ATOM 694 C C . PRO A 1 95 ? 26.357 2.869 -19.965 1.00 60.38 95 PRO A C 1
ATOM 696 O O . PRO A 1 95 ? 25.972 3.599 -20.873 1.00 60.38 95 PRO A O 1
ATOM 699 N N . SER A 1 96 ? 26.706 1.594 -20.199 1.00 67.25 96 SER A N 1
ATOM 700 C CA . SER A 1 96 ? 26.700 0.987 -21.544 1.00 67.25 96 SER A CA 1
ATOM 701 C C . SER A 1 96 ? 25.289 0.628 -22.027 1.00 67.25 96 SER A C 1
ATOM 703 O O . SER A 1 96 ? 24.584 -0.196 -21.430 1.00 67.25 96 SER A O 1
ATOM 705 N N . THR A 1 97 ? 24.895 1.188 -23.171 1.00 68.62 97 THR A N 1
ATOM 706 C CA . THR A 1 97 ? 23.643 0.856 -23.875 1.00 68.62 97 THR A CA 1
ATOM 707 C C . THR A 1 97 ? 23.617 -0.607 -24.311 1.00 68.62 97 THR A C 1
ATOM 709 O O . THR A 1 97 ? 22.594 -1.274 -24.152 1.00 68.62 97 THR A O 1
ATOM 712 N N . THR A 1 98 ? 24.746 -1.160 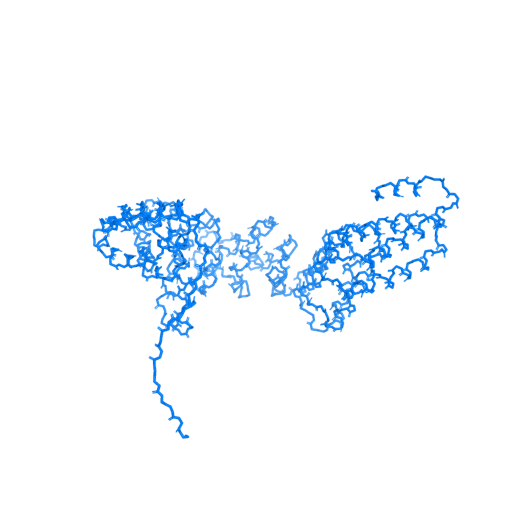-24.761 1.00 68.25 98 THR A N 1
ATOM 713 C CA . THR A 1 98 ? 24.816 -2.549 -25.236 1.00 68.25 98 THR A CA 1
ATOM 714 C C . THR A 1 98 ? 24.554 -3.565 -24.130 1.00 68.25 98 THR A C 1
ATOM 716 O O . THR A 1 98 ? 23.809 -4.528 -24.326 1.00 68.25 98 THR A O 1
ATOM 719 N N . VAL A 1 99 ? 25.131 -3.354 -22.944 1.00 66.56 99 VAL A N 1
ATOM 720 C CA . VAL A 1 99 ? 24.906 -4.241 -21.793 1.00 66.56 99 VAL A CA 1
ATOM 721 C C . VAL A 1 99 ? 23.453 -4.146 -21.327 1.00 66.56 99 VAL A C 1
ATOM 723 O O . VAL A 1 99 ? 22.814 -5.178 -21.111 1.00 66.56 99 VAL A O 1
ATOM 726 N N . ARG A 1 100 ? 22.908 -2.925 -21.239 1.00 72.00 100 ARG A N 1
ATOM 727 C CA . ARG A 1 100 ? 21.495 -2.678 -20.915 1.00 72.00 100 ARG A CA 1
ATOM 728 C C . ARG A 1 100 ? 20.555 -3.406 -21.887 1.00 72.00 100 ARG A C 1
ATOM 730 O O . ARG A 1 100 ? 19.656 -4.123 -21.447 1.00 72.00 100 ARG A O 1
ATOM 737 N N . ARG A 1 101 ? 20.820 -3.317 -23.194 1.00 75.44 101 ARG A N 1
ATOM 738 C CA . ARG A 1 101 ? 20.066 -4.017 -24.243 1.00 75.44 101 ARG A CA 1
ATOM 739 C C . ARG A 1 101 ? 20.182 -5.538 -24.147 1.00 75.44 101 ARG A C 1
ATOM 741 O O . ARG A 1 101 ? 19.169 -6.220 -24.241 1.00 75.44 101 ARG A O 1
ATOM 748 N N . CYS A 1 102 ? 21.374 -6.086 -23.904 1.00 71.31 102 CYS A N 1
ATOM 749 C CA . CYS A 1 102 ? 21.550 -7.535 -23.738 1.00 71.31 102 CYS A CA 1
ATOM 750 C C . CYS A 1 102 ? 20.754 -8.084 -22.545 1.00 71.31 102 CYS A C 1
ATOM 752 O O . CYS A 1 102 ? 20.185 -9.171 -22.630 1.00 71.31 102 CYS A O 1
ATOM 754 N N . ILE A 1 103 ? 20.702 -7.337 -21.437 1.00 71.31 103 ILE A N 1
ATOM 755 C CA . ILE A 1 103 ? 19.885 -7.703 -20.274 1.00 71.31 103 ILE A CA 1
ATOM 756 C C . ILE A 1 103 ? 18.396 -7.652 -20.635 1.00 71.31 103 ILE A C 1
ATOM 758 O O . ILE A 1 103 ? 17.673 -8.593 -20.313 1.00 71.31 103 ILE A O 1
ATOM 762 N N . ALA A 1 104 ? 17.948 -6.601 -21.329 1.00 75.62 104 ALA A N 1
ATOM 763 C CA . ALA A 1 104 ? 16.566 -6.469 -21.787 1.00 75.62 104 ALA A CA 1
ATOM 764 C C . ALA A 1 104 ? 16.152 -7.634 -22.703 1.00 75.62 104 ALA A C 1
ATOM 766 O O . ALA A 1 104 ? 15.160 -8.303 -22.430 1.00 75.62 104 ALA A O 1
ATOM 767 N N . GLU A 1 105 ? 16.955 -7.944 -23.725 1.00 81.00 105 GLU A N 1
ATOM 768 C CA . GLU A 1 105 ? 16.725 -9.065 -24.647 1.00 81.00 105 GLU A CA 1
ATOM 769 C C . GLU A 1 105 ? 16.651 -10.408 -23.903 1.00 81.00 105 GLU A C 1
ATOM 771 O O . GLU A 1 105 ? 15.786 -11.235 -24.188 1.00 81.00 105 GLU A O 1
ATOM 776 N N . HIS A 1 106 ? 17.509 -10.622 -22.902 1.00 75.00 106 HIS A N 1
ATOM 777 C CA . HIS A 1 106 ? 17.461 -11.831 -22.077 1.00 75.0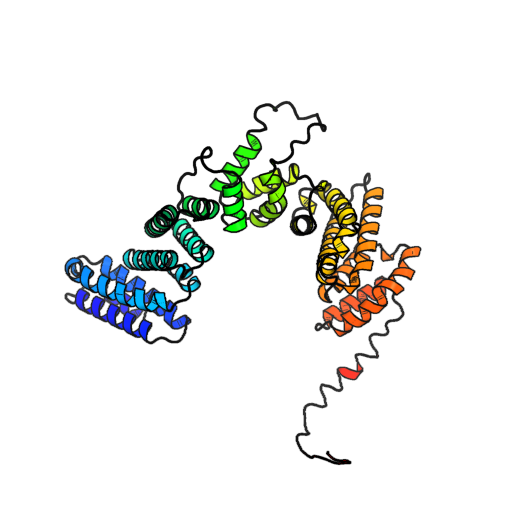0 106 HIS A CA 1
ATOM 778 C C . HIS A 1 106 ? 16.205 -11.904 -21.199 1.00 75.00 106 HIS A C 1
ATOM 780 O O . HIS A 1 106 ? 15.637 -12.979 -21.008 1.00 75.00 106 HIS A O 1
ATOM 786 N N . LEU A 1 107 ? 15.750 -10.774 -20.650 1.00 73.19 107 LEU A N 1
ATOM 787 C CA . LEU A 1 107 ? 14.501 -10.710 -19.885 1.00 73.19 107 LEU A CA 1
ATOM 788 C C . LEU A 1 107 ? 13.287 -11.003 -20.768 1.00 73.19 107 LEU A C 1
ATOM 790 O O . LEU A 1 107 ? 12.410 -11.746 -20.333 1.00 73.19 107 LEU A O 1
ATOM 794 N N . VAL A 1 108 ? 13.267 -10.490 -22.002 1.00 81.31 108 VAL A N 1
ATOM 795 C CA . VAL A 1 108 ? 12.248 -10.820 -23.011 1.00 81.31 108 VAL A CA 1
ATOM 796 C C . VAL A 1 108 ? 12.245 -12.321 -23.292 1.00 81.31 108 VAL A C 1
ATOM 798 O O . VAL A 1 108 ? 11.215 -12.964 -23.117 1.00 81.31 108 VAL A O 1
ATOM 801 N N . GLN A 1 109 ? 13.406 -12.919 -23.576 1.00 79.88 109 GLN A N 1
ATOM 802 C CA . GLN A 1 109 ? 13.516 -14.365 -23.807 1.00 79.88 109 GLN A CA 1
ATOM 803 C C . GLN A 1 109 ? 13.003 -15.196 -22.623 1.00 79.88 109 GLN A C 1
ATOM 805 O O . GLN A 1 109 ? 12.326 -16.210 -22.809 1.00 79.88 109 GLN A O 1
ATOM 810 N N . ARG A 1 110 ? 13.302 -14.779 -21.386 1.00 73.31 110 ARG A N 1
ATOM 811 C CA . ARG A 1 110 ? 12.790 -15.460 -20.189 1.00 73.31 110 ARG A CA 1
ATOM 812 C C . ARG A 1 110 ? 11.287 -15.280 -20.019 1.00 73.31 110 ARG A C 1
ATOM 814 O O . ARG A 1 110 ? 10.643 -16.224 -19.570 1.00 73.31 110 ARG A O 1
ATOM 821 N N . LEU A 1 111 ? 10.741 -14.113 -20.353 1.00 72.31 111 LEU A N 1
ATOM 822 C CA . LEU A 1 111 ? 9.301 -13.874 -20.339 1.00 72.31 111 LEU A CA 1
ATOM 823 C C . LEU A 1 111 ? 8.591 -14.717 -21.409 1.00 72.31 111 LEU A C 1
ATOM 825 O O . LEU A 1 111 ? 7.511 -15.232 -21.153 1.00 72.31 111 LEU A O 1
ATOM 829 N N . ASP A 1 112 ? 9.181 -14.886 -22.592 1.00 78.75 112 ASP A N 1
ATOM 830 C CA . ASP A 1 112 ? 8.656 -15.750 -23.664 1.00 78.75 112 ASP A CA 1
ATOM 831 C C . ASP A 1 112 ? 8.714 -17.230 -23.302 1.00 78.75 112 ASP A C 1
ATOM 833 O O . ASP A 1 112 ? 7.820 -17.996 -23.644 1.00 78.75 112 ASP A O 1
ATOM 837 N N . SER A 1 113 ? 9.726 -17.620 -22.532 1.00 78.44 113 SER A N 1
ATOM 838 C CA . SER A 1 113 ? 9.891 -18.995 -22.059 1.00 78.44 113 SER A CA 1
ATOM 839 C C . SER A 1 113 ? 9.126 -19.292 -20.757 1.00 78.44 113 SER A C 1
ATOM 841 O O . SER A 1 113 ? 9.302 -20.370 -20.194 1.00 78.44 113 SER A O 1
ATOM 843 N N . ASN A 1 114 ? 8.334 -18.347 -20.225 1.00 71.25 114 ASN A N 1
ATOM 844 C CA . ASN A 1 114 ? 7.692 -18.425 -18.898 1.00 71.25 114 ASN A CA 1
ATOM 845 C C . ASN A 1 114 ? 8.668 -18.727 -17.736 1.00 71.25 114 ASN A C 1
ATOM 847 O O . ASN A 1 114 ? 8.296 -19.260 -16.693 1.00 71.25 114 ASN A O 1
ATOM 851 N N . LEU A 1 115 ? 9.941 -18.357 -17.895 1.00 68.12 115 LEU A N 1
ATOM 852 C CA . LEU A 1 115 ? 11.017 -18.545 -16.913 1.00 68.12 115 LEU A CA 1
ATOM 853 C C . LEU A 1 115 ? 11.187 -17.333 -15.980 1.00 68.12 115 LEU A C 1
ATOM 855 O O . LEU A 1 115 ? 12.170 -17.262 -15.231 1.00 68.12 115 LEU A O 1
ATOM 859 N N . CYS A 1 116 ? 10.292 -16.349 -16.066 1.00 71.75 116 CYS A N 1
ATOM 860 C CA . CYS A 1 116 ? 10.281 -15.117 -15.283 1.00 71.75 116 CYS A CA 1
ATOM 861 C C . CYS A 1 116 ? 8.848 -14.810 -14.836 1.00 71.75 116 CYS A C 1
ATOM 863 O O . CYS A 1 116 ? 7.916 -14.963 -15.624 1.00 71.75 116 CYS A O 1
ATOM 865 N N . LYS A 1 117 ? 8.669 -14.361 -13.588 1.00 79.69 117 LYS A N 1
ATOM 866 C CA . LYS A 1 117 ? 7.373 -13.852 -13.127 1.00 79.69 117 LYS A CA 1
ATOM 867 C C . LYS A 1 117 ? 7.101 -12.502 -13.785 1.00 79.69 117 LYS A C 1
ATOM 869 O O . LYS A 1 117 ? 8.008 -11.676 -13.884 1.00 79.69 117 LYS A O 1
ATOM 874 N N . ILE A 1 118 ? 5.851 -12.263 -14.176 1.00 83.44 118 ILE A N 1
ATOM 875 C CA . ILE A 1 118 ? 5.429 -10.988 -14.775 1.00 83.44 118 ILE A CA 1
ATOM 876 C C . ILE A 1 118 ? 5.781 -9.821 -13.840 1.00 83.44 118 ILE A C 1
ATOM 878 O O . ILE A 1 118 ? 6.372 -8.848 -14.290 1.00 83.44 118 ILE A O 1
ATOM 882 N N . ASP A 1 119 ? 5.556 -9.955 -12.533 1.00 81.25 119 ASP A N 1
ATOM 883 C CA . ASP A 1 119 ? 5.864 -8.900 -11.555 1.00 81.25 119 ASP A CA 1
ATOM 884 C C . ASP A 1 119 ? 7.341 -8.486 -11.554 1.00 81.25 119 ASP A C 1
ATOM 886 O O . ASP A 1 119 ? 7.674 -7.304 -11.454 1.00 81.25 119 ASP A O 1
ATOM 890 N N . ASP A 1 120 ? 8.248 -9.455 -11.700 1.00 76.00 120 ASP A N 1
ATOM 891 C CA . ASP A 1 120 ? 9.683 -9.190 -11.738 1.00 76.00 120 ASP A CA 1
ATOM 892 C C . ASP A 1 120 ? 10.075 -8.443 -13.016 1.00 76.00 120 ASP A C 1
ATOM 894 O O . ASP A 1 120 ? 10.877 -7.507 -12.975 1.00 76.00 120 ASP A O 1
ATOM 898 N N . TYR A 1 121 ? 9.476 -8.838 -14.138 1.00 83.19 121 TYR A N 1
ATOM 899 C CA . TYR A 1 121 ? 9.646 -8.189 -15.431 1.00 83.19 121 TYR A CA 1
ATOM 900 C C . TYR A 1 121 ? 9.143 -6.739 -15.413 1.00 83.19 121 TYR A C 1
ATOM 902 O O . TYR A 1 121 ? 9.865 -5.820 -15.805 1.00 83.19 121 TYR A O 1
ATOM 910 N N . VAL A 1 122 ? 7.933 -6.525 -14.893 1.00 87.25 122 VAL A N 1
ATOM 911 C CA . VAL A 1 122 ? 7.283 -5.210 -14.809 1.00 87.25 122 VAL A CA 1
ATOM 912 C C . VAL A 1 122 ? 8.065 -4.278 -13.895 1.00 87.25 122 VAL A C 1
ATOM 914 O O . VAL A 1 122 ? 8.339 -3.138 -14.262 1.00 87.25 122 VAL A O 1
ATOM 917 N N . ARG A 1 123 ? 8.511 -4.773 -12.736 1.00 84.12 123 ARG A N 1
ATOM 918 C CA . ARG A 1 123 ? 9.348 -4.007 -11.808 1.00 84.12 123 ARG A CA 1
ATOM 919 C C . ARG A 1 123 ? 10.629 -3.511 -12.477 1.00 84.12 123 ARG A C 1
ATOM 921 O O . ARG A 1 123 ? 10.977 -2.347 -12.314 1.00 84.12 123 ARG A O 1
ATOM 928 N N . ILE A 1 124 ? 11.298 -4.361 -13.259 1.00 78.75 124 ILE A N 1
ATOM 929 C CA . ILE A 1 124 ? 12.499 -3.967 -14.006 1.00 78.75 124 ILE A CA 1
ATOM 930 C C . ILE A 1 124 ? 12.183 -2.896 -15.052 1.00 78.75 124 ILE A C 1
ATOM 932 O O . ILE A 1 124 ? 12.911 -1.910 -15.150 1.00 78.75 124 ILE A O 1
ATOM 936 N N . ALA A 1 125 ? 11.107 -3.068 -15.817 1.00 85.69 125 ALA A N 1
ATOM 937 C CA . ALA A 1 125 ? 10.713 -2.106 -16.838 1.00 85.69 125 ALA A CA 1
ATOM 938 C C . ALA A 1 125 ? 10.344 -0.735 -16.248 1.00 85.69 125 ALA A C 1
ATOM 940 O O . ALA A 1 125 ? 10.726 0.293 -16.810 1.00 85.69 125 ALA A O 1
ATOM 941 N N . ILE A 1 126 ? 9.668 -0.716 -15.093 1.00 86.94 126 ILE A N 1
ATOM 942 C CA . ILE A 1 126 ? 9.365 0.509 -14.343 1.00 86.94 126 ILE A CA 1
ATOM 943 C C . ILE A 1 126 ? 10.656 1.180 -13.870 1.00 86.94 126 ILE A C 1
ATOM 945 O O . ILE A 1 126 ? 10.835 2.373 -14.098 1.00 86.94 126 ILE A O 1
ATOM 949 N N . THR A 1 127 ? 11.570 0.430 -13.245 1.00 83.50 127 THR A N 1
ATOM 950 C CA . THR A 1 127 ? 12.867 0.961 -12.796 1.00 83.50 127 THR A CA 1
ATOM 951 C C . THR A 1 127 ? 13.645 1.569 -13.962 1.00 83.50 127 THR A C 1
ATOM 953 O O . THR A 1 127 ? 14.050 2.725 -13.885 1.00 83.50 127 THR A O 1
ATOM 956 N N . ALA A 1 128 ? 13.741 0.846 -15.082 1.00 80.81 128 ALA A N 1
ATOM 957 C CA . ALA A 1 128 ? 14.398 1.333 -16.288 1.00 80.81 128 ALA A CA 1
ATOM 958 C C . ALA A 1 128 ? 13.759 2.627 -16.823 1.00 80.81 128 ALA A C 1
ATOM 960 O O . ALA A 1 128 ? 14.480 3.561 -17.165 1.00 80.81 128 ALA A O 1
ATOM 961 N N . GLY A 1 129 ? 12.425 2.709 -16.866 1.00 84.44 129 GLY A N 1
ATOM 962 C CA . GLY A 1 129 ? 11.715 3.920 -17.285 1.00 84.44 129 GLY A CA 1
ATOM 963 C C . GLY A 1 129 ? 12.030 5.124 -16.392 1.00 84.44 129 GLY A C 1
ATOM 964 O O . GLY A 1 129 ? 12.440 6.168 -16.895 1.00 84.44 129 GLY A O 1
ATOM 965 N N . VAL A 1 130 ? 11.926 4.952 -15.069 1.00 84.25 130 VAL A N 1
ATOM 966 C CA . VAL A 1 130 ? 12.162 6.024 -14.082 1.00 84.25 130 VAL A CA 1
ATOM 967 C C . VAL A 1 130 ? 13.603 6.539 -14.121 1.00 84.25 130 VAL A C 1
ATOM 969 O O . VAL A 1 130 ? 13.837 7.730 -13.934 1.00 84.25 130 VAL A O 1
ATOM 972 N N . GLU A 1 131 ? 14.570 5.663 -14.382 1.00 81.69 131 GLU A N 1
ATOM 973 C CA . GLU A 1 131 ? 15.994 6.013 -14.472 1.00 81.69 131 GLU A CA 1
ATOM 974 C C . GLU A 1 131 ? 16.387 6.616 -15.833 1.00 81.69 131 GLU A C 1
ATOM 976 O O . GLU A 1 131 ? 17.555 6.922 -16.059 1.00 81.69 131 GLU A O 1
ATOM 981 N N . GLY A 1 132 ? 15.432 6.792 -16.753 1.00 78.56 132 GLY A N 1
ATOM 982 C CA . GLY A 1 132 ? 15.682 7.358 -18.080 1.00 78.56 132 GLY A CA 1
ATOM 983 C C . GLY A 1 132 ? 16.295 6.369 -19.078 1.00 78.56 132 GLY A C 1
ATOM 984 O O . GLY A 1 132 ? 16.745 6.773 -20.150 1.00 78.56 132 GLY A O 1
ATOM 985 N N . ASN A 1 133 ? 16.281 5.067 -18.777 1.00 80.81 133 ASN A N 1
ATOM 986 C CA . ASN A 1 133 ? 16.718 3.998 -19.679 1.00 80.81 133 ASN A CA 1
ATOM 987 C C . ASN A 1 133 ? 15.624 3.680 -20.715 1.00 80.81 133 ASN A C 1
ATOM 989 O O . ASN A 1 133 ? 15.112 2.558 -20.780 1.00 80.81 133 ASN A O 1
ATOM 993 N N . SER A 1 134 ? 15.252 4.677 -21.522 1.00 82.12 134 SER A N 1
ATOM 994 C CA . SER A 1 134 ? 14.124 4.599 -22.458 1.00 82.12 134 SER A CA 1
ATOM 995 C C . SER A 1 134 ? 14.259 3.451 -23.460 1.00 82.12 134 SER A C 1
ATOM 997 O O . SER A 1 134 ? 13.275 2.780 -23.732 1.00 82.12 134 SER A O 1
ATOM 999 N N . GLU A 1 135 ? 15.466 3.143 -23.937 1.00 80.75 135 GLU A N 1
ATOM 1000 C CA . GLU A 1 135 ? 15.721 2.017 -24.850 1.00 80.75 135 GLU A CA 1
ATOM 1001 C C . GLU A 1 135 ? 15.337 0.659 -24.242 1.00 80.75 135 GLU A C 1
ATOM 1003 O O . GLU A 1 135 ? 14.661 -0.146 -24.880 1.00 80.75 135 GLU A O 1
ATOM 1008 N N . VAL A 1 136 ? 15.739 0.409 -22.991 1.00 81.44 136 VAL A N 1
ATOM 1009 C CA . VAL A 1 136 ? 15.400 -0.827 -22.268 1.00 81.44 136 VAL A CA 1
ATOM 1010 C C . VAL A 1 136 ? 13.909 -0.876 -21.986 1.00 81.44 136 VAL A C 1
ATOM 1012 O O . VAL A 1 136 ? 13.281 -1.909 -22.190 1.00 81.44 136 VAL A O 1
ATOM 1015 N N . SER A 1 137 ? 13.344 0.244 -21.533 1.00 85.06 137 SER A N 1
ATOM 1016 C CA . SER A 1 137 ? 11.914 0.344 -21.261 1.00 85.06 137 SER A CA 1
ATOM 1017 C C . SER A 1 137 ? 11.090 0.073 -22.527 1.00 85.06 137 SER A C 1
ATOM 1019 O O . SER A 1 137 ? 10.172 -0.737 -22.471 1.00 85.06 137 SER A O 1
ATOM 1021 N N . ASN A 1 138 ? 11.474 0.629 -23.685 1.00 87.50 138 ASN A N 1
ATOM 1022 C CA . ASN A 1 138 ? 10.813 0.395 -24.976 1.00 87.50 138 ASN A CA 1
ATOM 1023 C C . ASN A 1 138 ? 10.830 -1.083 -25.358 1.00 87.50 138 ASN A C 1
ATOM 1025 O O . ASN A 1 138 ? 9.778 -1.641 -25.641 1.00 87.50 138 ASN A O 1
ATOM 1029 N N . LEU A 1 139 ? 12.001 -1.726 -25.306 1.00 86.25 139 LEU A N 1
ATOM 1030 C CA . LEU A 1 139 ? 12.131 -3.147 -25.643 1.00 86.25 139 LEU A CA 1
ATOM 1031 C C . LEU A 1 139 ? 11.242 -4.029 -24.760 1.00 86.25 139 LEU A C 1
ATOM 1033 O O . LEU A 1 139 ? 10.649 -4.995 -25.237 1.00 86.25 139 LEU A O 1
ATOM 1037 N N . LEU A 1 140 ? 11.138 -3.699 -23.470 1.00 87.44 140 LEU A N 1
ATOM 1038 C CA . LEU A 1 140 ? 10.290 -4.440 -22.541 1.00 87.44 140 LEU A CA 1
ATOM 1039 C C . LEU A 1 140 ? 8.794 -4.126 -22.749 1.00 87.44 140 LEU A C 1
ATOM 1041 O O . LEU A 1 140 ? 7.949 -5.007 -22.644 1.00 87.44 140 LEU A O 1
ATOM 1045 N N . ILE A 1 141 ? 8.433 -2.889 -23.087 1.00 90.62 141 ILE A N 1
ATOM 1046 C CA . ILE A 1 141 ? 7.043 -2.531 -23.404 1.00 90.62 141 ILE A CA 1
ATOM 1047 C C . ILE A 1 141 ? 6.596 -3.206 -24.707 1.00 90.62 141 ILE A C 1
ATOM 1049 O O . ILE A 1 141 ? 5.521 -3.796 -24.743 1.00 90.62 141 ILE A O 1
ATOM 1053 N N . GLU A 1 142 ? 7.418 -3.186 -25.756 1.00 90.62 142 GLU A N 1
ATOM 1054 C CA . GLU A 1 142 ? 7.123 -3.828 -27.045 1.00 90.62 142 GLU A CA 1
ATOM 1055 C C . GLU A 1 142 ? 6.914 -5.340 -26.895 1.00 90.62 142 GLU A C 1
ATOM 1057 O O . GLU A 1 142 ? 5.956 -5.896 -27.433 1.00 90.62 142 GLU A O 1
ATOM 1062 N N . ALA A 1 143 ? 7.762 -6.005 -26.107 1.00 87.69 143 ALA A N 1
ATOM 1063 C CA . ALA A 1 143 ? 7.618 -7.429 -25.816 1.00 87.69 143 ALA A CA 1
ATOM 1064 C C . ALA A 1 143 ? 6.419 -7.753 -24.907 1.00 87.69 143 ALA A C 1
ATOM 1066 O O . ALA A 1 143 ? 5.883 -8.859 -24.960 1.00 87.69 143 ALA A O 1
ATOM 1067 N N . ALA A 1 144 ? 5.987 -6.816 -24.063 1.00 88.19 144 ALA A N 1
ATOM 1068 C CA . ALA A 1 144 ? 4.751 -6.963 -23.304 1.00 88.19 144 ALA A CA 1
ATOM 1069 C C . ALA A 1 144 ? 3.510 -6.790 -24.199 1.00 88.19 144 ALA A C 1
ATOM 1071 O O . ALA A 1 144 ? 2.554 -7.543 -24.057 1.00 88.19 144 ALA A O 1
ATOM 1072 N N . LEU A 1 145 ? 3.538 -5.857 -25.160 1.00 89.12 145 LEU A N 1
ATOM 1073 C CA . LEU A 1 145 ? 2.443 -5.623 -26.114 1.00 89.12 145 LEU A CA 1
ATOM 1074 C C . LEU A 1 145 ? 2.228 -6.789 -27.087 1.00 89.12 145 LEU A C 1
ATOM 1076 O O . LEU A 1 145 ? 1.109 -6.998 -27.550 1.00 89.12 145 LEU A O 1
ATOM 1080 N N . SER A 1 146 ? 3.274 -7.558 -27.398 1.00 86.75 146 SER A N 1
ATOM 1081 C CA . SER A 1 146 ? 3.155 -8.749 -28.247 1.00 86.75 146 SER A CA 1
ATOM 1082 C C . SER A 1 146 ? 2.518 -9.951 -27.534 1.00 86.75 146 SER A C 1
ATOM 1084 O O . SER A 1 146 ? 2.225 -10.958 -28.183 1.00 86.75 146 SER A O 1
ATOM 1086 N N . LYS A 1 147 ? 2.278 -9.863 -26.217 1.00 84.75 147 LYS A N 1
ATOM 1087 C CA . LYS A 1 147 ? 1.671 -10.929 -25.410 1.00 84.75 147 LYS A CA 1
ATOM 1088 C C . LYS A 1 147 ? 0.179 -10.660 -25.186 1.00 84.75 147 LYS A C 1
ATOM 1090 O O . LYS A 1 147 ? -0.158 -9.672 -24.539 1.00 84.75 147 LYS A O 1
ATOM 1095 N N . PRO A 1 148 ? -0.717 -11.557 -25.637 1.00 80.00 148 PRO A N 1
ATOM 1096 C CA . PRO A 1 148 ? -2.162 -11.338 -25.550 1.00 80.00 148 PRO A CA 1
ATOM 1097 C C . PRO A 1 148 ? -2.688 -11.290 -24.107 1.00 80.00 148 PRO A C 1
ATOM 1099 O O . PRO A 1 148 ? -3.639 -10.566 -23.836 1.00 80.00 148 PRO A O 1
ATOM 1102 N N . ASP A 1 149 ? -2.039 -11.999 -23.178 1.00 84.38 149 ASP A N 1
ATOM 1103 C CA . ASP A 1 149 ? -2.477 -12.117 -21.779 1.00 84.38 149 ASP A CA 1
ATOM 1104 C C . ASP A 1 149 ? -1.681 -11.219 -20.815 1.00 84.38 149 ASP A C 1
ATOM 1106 O O . ASP A 1 149 ? -1.664 -11.449 -19.602 1.00 84.38 149 ASP A O 1
ATOM 1110 N N . PHE A 1 150 ? -0.958 -10.218 -21.328 1.00 87.56 150 PHE A N 1
ATOM 1111 C CA . PHE A 1 150 ? -0.171 -9.349 -20.460 1.00 87.56 150 PHE A CA 1
ATOM 1112 C C . PHE A 1 150 ? -1.088 -8.401 -19.662 1.00 87.56 150 PHE A C 1
ATOM 1114 O O . PHE A 1 150 ? -1.945 -7.744 -20.258 1.00 87.56 150 PHE A O 1
ATOM 1121 N N . PRO A 1 151 ? -0.921 -8.280 -18.328 1.00 91.19 151 PRO A N 1
ATOM 1122 C CA . PRO A 1 151 ? -1.820 -7.477 -17.506 1.00 91.19 151 PRO A CA 1
ATOM 1123 C C . PRO A 1 151 ? -1.873 -6.010 -17.966 1.00 91.19 151 PRO A C 1
ATOM 1125 O O . PRO A 1 151 ? -0.832 -5.348 -18.049 1.00 91.19 151 PRO A O 1
ATOM 1128 N N . PRO A 1 152 ? -3.064 -5.447 -18.233 1.00 90.69 152 PRO A N 1
ATOM 1129 C CA . PRO A 1 152 ? -3.171 -4.087 -18.747 1.00 90.69 152 PRO A CA 1
ATOM 1130 C C . PRO A 1 152 ? -2.705 -3.043 -17.721 1.00 90.69 152 PRO A C 1
ATOM 1132 O O . PRO A 1 152 ? -2.068 -2.065 -18.103 1.00 90.69 152 PRO A O 1
ATOM 1135 N N . GLY A 1 153 ? -2.926 -3.264 -16.418 1.00 90.62 153 GLY A N 1
ATOM 1136 C CA . GLY A 1 153 ? -2.399 -2.393 -15.360 1.00 90.62 153 GLY A CA 1
ATOM 1137 C C . GLY A 1 153 ? -0.868 -2.350 -15.321 1.00 90.62 153 GLY A C 1
ATOM 1138 O O . GLY A 1 153 ? -0.282 -1.283 -15.124 1.00 90.62 153 GLY A O 1
ATOM 1139 N N . ALA A 1 154 ? -0.205 -3.474 -15.612 1.00 91.94 154 ALA A N 1
ATOM 1140 C CA . ALA A 1 154 ? 1.250 -3.533 -15.727 1.00 91.94 154 ALA A CA 1
ATOM 1141 C C . ALA A 1 154 ? 1.768 -2.685 -16.893 1.00 91.94 154 ALA A C 1
ATOM 1143 O O . ALA A 1 154 ? 2.718 -1.919 -16.725 1.00 91.94 154 ALA A O 1
ATOM 1144 N N . LEU A 1 155 ? 1.127 -2.785 -18.063 1.00 92.88 155 LEU A N 1
ATOM 1145 C CA . LEU A 1 155 ? 1.480 -1.981 -19.237 1.00 92.88 155 LEU A CA 1
ATOM 1146 C C . LEU A 1 155 ? 1.333 -0.485 -18.960 1.00 92.88 155 LEU A C 1
ATOM 1148 O O . LEU A 1 155 ? 2.212 0.292 -19.326 1.00 92.88 155 LEU A O 1
ATOM 1152 N N . ILE A 1 156 ? 0.257 -0.081 -18.281 1.00 93.31 156 ILE A N 1
ATOM 1153 C CA . ILE A 1 156 ? 0.055 1.313 -17.874 1.00 93.31 156 ILE A CA 1
ATOM 1154 C C . ILE A 1 156 ? 1.166 1.774 -16.930 1.00 93.31 156 ILE A C 1
ATOM 1156 O O . ILE A 1 156 ? 1.744 2.836 -17.151 1.00 93.31 156 ILE A O 1
ATOM 1160 N N . ALA A 1 157 ? 1.522 0.966 -15.928 1.00 92.75 157 ALA A N 1
ATOM 1161 C CA . ALA A 1 157 ? 2.603 1.292 -15.004 1.00 92.75 157 ALA A CA 1
ATOM 1162 C C . ALA A 1 157 ? 3.962 1.442 -15.718 1.00 92.75 157 ALA A C 1
ATOM 1164 O O . ALA A 1 157 ? 4.716 2.371 -15.419 1.00 92.75 157 ALA A O 1
ATOM 1165 N N . MET A 1 158 ? 4.265 0.563 -16.680 1.00 92.81 158 MET A N 1
ATOM 1166 C CA . MET A 1 158 ? 5.496 0.607 -17.480 1.00 92.81 158 MET A CA 1
ATOM 1167 C C . MET A 1 158 ? 5.548 1.837 -18.399 1.00 92.81 158 MET A C 1
ATOM 1169 O O . MET A 1 158 ? 6.560 2.538 -18.424 1.00 92.81 158 MET A O 1
ATOM 1173 N N . ARG A 1 159 ? 4.459 2.130 -19.125 1.00 92.56 159 ARG A N 1
ATOM 1174 C CA . ARG A 1 159 ? 4.356 3.295 -20.027 1.00 92.56 159 ARG A CA 1
ATOM 1175 C C . ARG A 1 159 ? 4.436 4.614 -19.262 1.00 92.56 159 ARG A C 1
ATOM 1177 O O . ARG A 1 159 ? 5.164 5.518 -19.664 1.00 92.56 159 ARG A O 1
ATOM 1184 N N . ASP A 1 160 ? 3.772 4.699 -18.111 1.00 93.50 160 ASP A N 1
ATOM 1185 C CA . ASP A 1 160 ? 3.868 5.861 -17.227 1.00 93.50 160 ASP A CA 1
ATOM 1186 C C . ASP A 1 160 ? 5.291 6.066 -16.688 1.00 93.50 160 ASP A C 1
ATOM 1188 O O . ASP A 1 160 ? 5.791 7.189 -16.653 1.00 93.50 160 ASP A O 1
ATOM 1192 N N . ALA A 1 161 ? 5.969 4.989 -16.285 1.00 89.94 161 ALA A N 1
ATOM 1193 C CA . ALA A 1 161 ? 7.346 5.058 -15.802 1.00 89.94 161 ALA A CA 1
ATOM 1194 C C . ALA A 1 161 ? 8.320 5.574 -16.870 1.00 89.94 161 ALA A C 1
ATOM 1196 O O . ALA A 1 161 ? 9.255 6.297 -16.539 1.00 89.94 161 ALA A O 1
ATOM 1197 N N . ARG A 1 162 ? 8.080 5.239 -18.142 1.00 88.81 162 ARG A N 1
ATOM 1198 C CA . ARG A 1 162 ? 8.820 5.756 -19.303 1.00 88.81 162 ARG A CA 1
ATOM 1199 C C . ARG A 1 162 ? 8.568 7.252 -19.561 1.00 88.81 162 ARG A C 1
ATOM 1201 O O . ARG A 1 162 ? 9.364 7.888 -20.246 1.00 88.81 162 ARG A O 1
ATOM 1208 N N . GLY A 1 163 ? 7.478 7.813 -19.036 1.00 87.62 163 GLY A N 1
ATOM 1209 C CA . GLY A 1 163 ? 7.038 9.179 -19.331 1.00 87.62 163 GLY A CA 1
ATOM 1210 C C . GLY A 1 163 ? 6.201 9.288 -20.607 1.00 87.62 163 GLY A C 1
ATOM 1211 O O . GLY A 1 163 ? 6.098 10.368 -21.185 1.00 87.62 163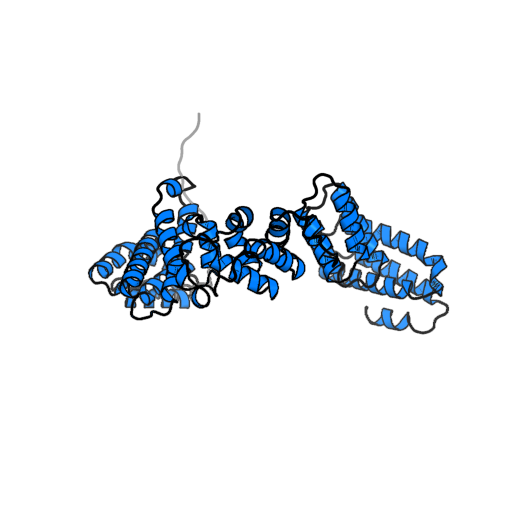 GLY A O 1
ATOM 1212 N N . GLU A 1 164 ? 5.617 8.181 -21.069 1.00 86.88 164 GLU A N 1
ATOM 1213 C CA . GLU A 1 164 ? 4.685 8.205 -22.192 1.00 86.88 164 GLU A CA 1
ATOM 1214 C C . GLU A 1 164 ? 3.366 8.878 -21.774 1.00 86.88 164 GLU A C 1
ATOM 1216 O O . GLU A 1 164 ? 2.847 8.575 -20.693 1.00 86.88 164 GLU A O 1
ATOM 1221 N N . PRO A 1 165 ? 2.799 9.785 -22.592 1.00 83.81 165 PRO A N 1
ATOM 1222 C CA . PRO A 1 165 ? 1.507 10.379 -22.288 1.00 83.81 165 PRO A CA 1
ATOM 1223 C C . PRO A 1 165 ? 0.425 9.295 -22.301 1.00 83.81 165 PRO A C 1
ATOM 1225 O O . PRO A 1 165 ? 0.233 8.584 -23.286 1.00 83.81 165 PRO A O 1
ATOM 1228 N N . LEU A 1 166 ? -0.286 9.172 -21.184 1.00 84.25 166 LEU A N 1
ATOM 1229 C CA . LEU A 1 166 ? -1.434 8.286 -21.059 1.00 84.25 166 LEU A CA 1
ATOM 1230 C C . LEU A 1 166 ? -2.695 9.051 -21.471 1.00 84.25 166 LEU A C 1
ATOM 1232 O O . LEU A 1 166 ? -3.098 10.002 -20.802 1.00 84.25 166 LEU A O 1
ATOM 1236 N N . GLU A 1 167 ? -3.324 8.644 -22.571 1.00 77.06 167 GLU A N 1
ATOM 1237 C CA . GLU A 1 167 ? -4.567 9.261 -23.033 1.00 77.06 167 GLU A CA 1
ATOM 1238 C C . GLU A 1 167 ? -5.728 8.917 -22.091 1.00 77.06 167 GLU A C 1
ATOM 1240 O O . GLU A 1 167 ? -6.111 7.753 -21.938 1.00 77.06 167 GLU A O 1
ATOM 1245 N N . ALA A 1 168 ? -6.321 9.942 -21.473 1.00 66.50 168 ALA A N 1
ATOM 1246 C CA . ALA A 1 168 ? -7.363 9.783 -20.462 1.00 66.50 168 ALA A CA 1
ATOM 1247 C C . ALA A 1 168 ? -8.592 9.002 -20.958 1.00 66.50 168 ALA A C 1
ATOM 1249 O O . ALA A 1 168 ? -9.206 8.292 -20.169 1.00 66.50 168 ALA A O 1
ATOM 1250 N N . ALA A 1 169 ? -8.935 9.078 -22.245 1.00 67.94 169 ALA A N 1
ATOM 1251 C CA . ALA A 1 169 ? -10.079 8.360 -22.810 1.00 67.94 169 ALA A CA 1
ATOM 1252 C C . ALA A 1 169 ? -9.813 6.860 -23.055 1.00 67.94 169 ALA A C 1
ATOM 1254 O O . ALA A 1 169 ? -10.755 6.080 -23.159 1.00 67.94 169 ALA A O 1
ATOM 1255 N N . ALA A 1 170 ? -8.545 6.442 -23.141 1.00 75.62 170 ALA A N 1
ATOM 1256 C CA . ALA A 1 170 ? -8.166 5.103 -23.601 1.00 75.62 170 ALA A CA 1
ATOM 1257 C C . ALA A 1 170 ? -7.838 4.113 -22.468 1.00 75.62 170 ALA A C 1
ATOM 1259 O O . ALA A 1 170 ? -7.702 2.916 -22.715 1.00 75.62 170 ALA A O 1
ATOM 1260 N N . VAL A 1 171 ? -7.685 4.584 -21.225 1.00 84.50 171 VAL A N 1
ATOM 1261 C CA . VAL A 1 171 ? -7.220 3.748 -20.103 1.00 84.50 171 VAL A CA 1
ATOM 1262 C C . VAL A 1 171 ? -8.363 3.467 -19.125 1.00 84.50 171 VAL A C 1
ATOM 1264 O O . VAL A 1 171 ? -8.780 4.386 -18.450 1.00 84.50 171 VAL A O 1
ATOM 1267 N N . PRO A 1 172 ? -8.877 2.247 -18.935 1.00 88.88 172 PRO A N 1
ATOM 1268 C CA . PRO A 1 172 ? -9.936 1.999 -17.944 1.00 88.88 172 PRO A CA 1
ATOM 1269 C C . PRO A 1 172 ? -9.504 2.279 -16.489 1.00 88.88 172 PRO A C 1
ATOM 1271 O O . PRO A 1 172 ? -8.341 2.069 -16.143 1.00 88.88 172 PRO A O 1
ATOM 1274 N N . ASP A 1 173 ? -10.432 2.688 -15.611 1.00 88.06 173 ASP A N 1
ATOM 1275 C CA . ASP A 1 173 ? -10.155 2.958 -14.179 1.00 88.06 173 ASP A CA 1
ATOM 1276 C C . ASP A 1 173 ? -9.499 1.777 -13.474 1.00 88.06 173 ASP A C 1
ATOM 1278 O O . ASP A 1 173 ? -8.541 1.936 -12.722 1.00 88.06 173 ASP A O 1
ATOM 1282 N N . VAL A 1 174 ? -9.993 0.571 -13.758 1.00 89.81 174 VAL A N 1
ATOM 1283 C CA . VAL A 1 174 ? -9.482 -0.675 -13.178 1.00 89.81 174 VAL A CA 1
ATOM 1284 C C . VAL A 1 174 ? -7.993 -0.850 -13.484 1.00 89.81 174 VAL A C 1
ATOM 1286 O O . VAL A 1 174 ? -7.249 -1.298 -12.620 1.00 89.81 174 VAL A O 1
ATOM 1289 N N . CYS A 1 175 ? -7.533 -0.425 -14.663 1.00 92.00 175 CYS A N 1
ATOM 1290 C CA . CYS A 1 175 ? -6.126 -0.505 -15.052 1.00 92.00 175 CYS A CA 1
ATOM 1291 C C . CYS A 1 175 ? -5.265 0.532 -14.316 1.00 92.00 175 CYS A C 1
ATOM 1293 O O . CYS A 1 175 ? -4.134 0.224 -13.952 1.00 92.00 175 CYS A O 1
ATOM 1295 N N . LEU A 1 176 ? -5.789 1.740 -14.061 1.00 92.69 176 LEU A N 1
ATOM 1296 C CA . LEU A 1 176 ? -5.104 2.748 -13.236 1.00 92.69 176 LEU A CA 1
ATOM 1297 C C . LEU A 1 176 ? -4.988 2.276 -11.782 1.00 92.69 176 LEU A C 1
ATOM 1299 O O . LEU A 1 176 ? -3.929 2.385 -11.168 1.00 92.69 176 LEU A O 1
ATOM 1303 N N . ILE A 1 177 ? -6.069 1.709 -11.247 1.00 93.75 177 ILE A N 1
ATOM 1304 C CA . ILE A 1 177 ? -6.111 1.142 -9.898 1.00 93.75 177 ILE A CA 1
ATOM 1305 C C . ILE A 1 177 ? -5.108 -0.010 -9.771 1.00 93.75 177 ILE A C 1
ATOM 1307 O O . ILE A 1 177 ? -4.343 -0.048 -8.810 1.00 93.75 177 ILE A O 1
ATOM 1311 N N . ASP A 1 178 ? -5.073 -0.916 -10.748 1.00 93.25 178 ASP A N 1
ATOM 1312 C CA . ASP A 1 178 ? -4.149 -2.050 -10.776 1.00 93.25 178 ASP A CA 1
ATOM 1313 C C . ASP A 1 178 ? -2.682 -1.606 -10.933 1.00 93.25 178 ASP A C 1
ATOM 1315 O O . ASP A 1 178 ? -1.799 -2.108 -10.239 1.00 93.25 178 ASP A O 1
ATOM 1319 N N . ALA A 1 179 ? -2.406 -0.573 -11.737 1.00 92.50 179 ALA A N 1
ATOM 1320 C CA . ALA A 1 179 ? -1.073 0.029 -11.825 1.00 92.50 179 ALA A CA 1
ATOM 1321 C C . ALA A 1 179 ? -0.563 0.530 -10.456 1.00 92.50 179 ALA A C 1
ATOM 1323 O O . ALA A 1 179 ? 0.615 0.362 -10.123 1.00 92.50 179 ALA A O 1
ATOM 1324 N N . VAL A 1 180 ? -1.449 1.107 -9.636 1.00 93.94 180 VAL A N 1
ATOM 1325 C CA . VAL A 1 180 ? -1.116 1.614 -8.295 1.00 93.94 180 VAL A CA 1
ATOM 1326 C C . VAL A 1 180 ? -1.024 0.488 -7.260 1.00 93.94 180 VAL A C 1
ATOM 1328 O O . VAL A 1 180 ? -0.039 0.415 -6.522 1.00 93.94 180 VAL A O 1
ATOM 1331 N N . ILE A 1 181 ? -2.041 -0.373 -7.170 1.00 92.44 181 ILE A N 1
ATOM 1332 C CA . ILE A 1 181 ? -2.143 -1.407 -6.127 1.00 92.44 181 ILE A CA 1
ATOM 1333 C C . ILE A 1 181 ? -1.282 -2.622 -6.477 1.00 92.44 181 ILE A C 1
ATOM 1335 O O . ILE A 1 181 ? -0.485 -3.058 -5.647 1.00 92.44 181 ILE A O 1
ATOM 1339 N N . GLY A 1 182 ? -1.430 -3.153 -7.691 1.00 88.62 182 GLY A N 1
ATOM 1340 C CA . GLY A 1 182 ? -0.738 -4.352 -8.163 1.00 88.62 182 GLY A CA 1
ATOM 1341 C C . GLY A 1 182 ? 0.744 -4.110 -8.438 1.00 88.62 182 GLY A C 1
ATOM 1342 O O . GLY A 1 182 ? 1.583 -4.917 -8.045 1.00 88.62 182 GLY A O 1
ATOM 1343 N N . TYR A 1 183 ? 1.085 -2.961 -9.033 1.00 88.94 183 TYR A N 1
ATOM 1344 C CA . TYR A 1 183 ? 2.454 -2.673 -9.490 1.00 88.94 183 TYR A CA 1
ATOM 1345 C C . TYR A 1 183 ? 3.139 -1.502 -8.772 1.00 88.94 183 TYR A C 1
ATOM 1347 O O . TYR A 1 183 ? 4.284 -1.164 -9.078 1.00 88.94 183 TYR A O 1
ATOM 1355 N N . GLY A 1 184 ? 2.484 -0.893 -7.777 1.00 87.19 184 GLY A N 1
ATOM 1356 C CA . GLY A 1 184 ? 3.086 0.116 -6.900 1.00 87.19 184 GLY A CA 1
ATOM 1357 C C . GLY A 1 184 ? 3.391 1.461 -7.567 1.00 87.19 184 GLY A C 1
ATOM 1358 O O . GLY A 1 184 ? 4.098 2.285 -6.978 1.00 87.19 184 GLY A O 1
ATOM 1359 N N . ARG A 1 185 ? 2.895 1.708 -8.785 1.00 91.19 185 ARG A N 1
ATOM 1360 C CA . ARG A 1 185 ? 3.215 2.914 -9.552 1.00 91.19 185 ARG A CA 1
ATOM 1361 C C . ARG A 1 185 ? 2.276 4.066 -9.192 1.00 91.19 185 ARG A C 1
ATOM 1363 O O . ARG A 1 185 ? 1.268 4.302 -9.843 1.00 91.19 185 ARG A O 1
ATOM 1370 N N . ALA A 1 186 ? 2.647 4.821 -8.161 1.00 90.56 186 ALA A N 1
ATOM 1371 C CA . ALA A 1 186 ? 1.959 6.047 -7.753 1.00 90.56 186 ALA A CA 1
ATOM 1372 C C . ALA A 1 186 ? 2.661 7.298 -8.325 1.00 90.56 186 ALA A C 1
ATOM 1374 O O . ALA A 1 186 ? 3.539 7.872 -7.678 1.00 90.56 186 ALA A O 1
ATOM 1375 N N . SER A 1 187 ? 2.305 7.701 -9.549 1.00 91.25 187 SER A N 1
ATOM 1376 C CA . SER A 1 187 ? 2.858 8.882 -10.236 1.00 91.25 187 SER A CA 1
ATOM 1377 C C . SER A 1 187 ? 1.871 10.050 -10.275 1.00 91.25 187 SER A C 1
ATOM 1379 O O . SER A 1 187 ? 0.665 9.857 -10.128 1.00 91.25 187 SER A O 1
ATOM 1381 N N . SER A 1 188 ? 2.364 11.268 -10.523 1.00 90.94 188 SER A N 1
ATOM 1382 C CA . SER A 1 188 ? 1.499 12.440 -10.709 1.00 90.94 188 SER A CA 1
ATOM 1383 C C . SER A 1 188 ? 0.554 12.294 -11.899 1.00 90.94 188 SER A C 1
ATOM 1385 O O . SER A 1 188 ? -0.576 12.758 -11.819 1.00 90.94 188 SER A O 1
ATOM 1387 N N . THR A 1 189 ? 0.994 11.637 -12.972 1.00 91.50 189 THR A N 1
ATOM 1388 C CA . THR A 1 189 ? 0.196 11.417 -14.183 1.00 91.50 189 THR A CA 1
ATOM 1389 C C . THR A 1 189 ? -0.954 10.453 -13.905 1.00 91.50 189 THR A C 1
ATOM 1391 O O . THR A 1 189 ? -2.105 10.807 -14.136 1.00 91.50 189 THR A O 1
ATOM 1394 N N . ILE A 1 190 ? -0.674 9.277 -13.326 1.00 92.88 190 ILE A N 1
ATOM 1395 C CA . ILE A 1 190 ? -1.714 8.299 -12.969 1.00 92.88 190 ILE A CA 1
ATOM 1396 C C . ILE A 1 190 ? -2.681 8.898 -11.944 1.00 92.88 190 ILE A C 1
ATOM 1398 O O . ILE A 1 190 ? -3.892 8.827 -12.134 1.00 92.88 190 ILE A O 1
ATOM 1402 N N . CYS A 1 191 ? -2.168 9.542 -10.890 1.00 92.56 191 CYS A N 1
ATOM 1403 C CA . CYS A 1 191 ? -3.027 10.162 -9.879 1.00 92.56 191 CYS A CA 1
ATOM 1404 C C . CYS A 1 191 ? -3.869 11.304 -10.466 1.00 92.56 191 CYS A C 1
ATOM 1406 O O . CYS A 1 191 ? -5.032 11.437 -10.104 1.00 92.56 191 CYS A O 1
ATOM 1408 N N . GLY A 1 192 ? -3.309 12.102 -11.380 1.00 90.31 192 GLY A N 1
ATOM 1409 C CA . GLY A 1 192 ? -4.021 13.182 -12.064 1.00 90.31 192 GLY A CA 1
ATOM 1410 C C . GLY A 1 192 ? -5.160 12.673 -12.946 1.00 90.31 192 GLY A C 1
ATOM 1411 O O . GLY A 1 192 ? -6.254 13.223 -12.893 1.00 90.31 192 GLY A O 1
ATOM 1412 N N . LEU A 1 193 ? -4.940 11.581 -13.684 1.00 90.25 193 LEU A N 1
ATOM 1413 C CA . LEU A 1 193 ? -5.985 10.926 -14.480 1.00 90.25 193 LEU A CA 1
ATOM 1414 C C . LEU A 1 193 ? -7.091 10.330 -13.608 1.00 90.25 193 LEU A C 1
ATOM 1416 O O . LEU A 1 193 ? -8.266 10.407 -13.949 1.00 90.25 193 LEU A O 1
ATOM 1420 N N . MET A 1 194 ? -6.727 9.731 -12.473 1.00 91.56 194 MET A N 1
ATOM 1421 C CA . MET A 1 194 ? -7.715 9.232 -11.516 1.00 91.56 194 MET A CA 1
ATOM 1422 C C . MET A 1 194 ? -8.529 10.380 -10.907 1.00 91.56 194 MET A C 1
ATOM 1424 O O . MET A 1 194 ? -9.732 10.235 -10.736 1.00 91.56 194 MET A O 1
ATOM 1428 N N . LEU A 1 195 ? -7.891 11.514 -10.600 1.00 89.44 195 LEU A N 1
ATOM 1429 C CA . LEU A 1 195 ? -8.564 12.706 -10.084 1.00 89.44 195 LEU A CA 1
ATOM 1430 C C . LEU A 1 195 ? -9.540 13.300 -11.097 1.00 89.44 195 LEU A C 1
ATOM 1432 O O . LEU A 1 195 ? -10.694 13.507 -10.743 1.00 89.44 195 LEU A O 1
ATOM 1436 N N . SER A 1 196 ? -9.127 13.495 -12.354 1.00 85.94 196 SER A N 1
ATOM 1437 C CA . SER A 1 196 ? -10.006 14.081 -13.374 1.00 85.94 196 SER A CA 1
ATOM 1438 C C . SER A 1 196 ? -11.290 13.271 -13.558 1.00 85.94 196 SER A C 1
ATOM 1440 O O . SER A 1 196 ? -12.358 13.841 -13.704 1.00 85.94 196 SER A O 1
ATOM 1442 N N . ARG A 1 197 ? -11.218 11.940 -13.444 1.00 84.19 197 ARG A N 1
ATOM 1443 C CA . ARG A 1 197 ? -12.397 11.062 -13.538 1.00 84.19 197 ARG A CA 1
ATOM 1444 C C . ARG A 1 197 ? -13.308 11.099 -12.325 1.00 84.19 197 ARG A C 1
ATOM 1446 O O . ARG A 1 197 ? -14.493 10.817 -12.444 1.00 84.19 197 ARG A O 1
ATOM 1453 N N . LEU A 1 198 ? -12.758 11.412 -11.156 1.00 80.56 198 LEU A N 1
ATOM 1454 C CA . LEU A 1 198 ? -13.556 11.658 -9.960 1.00 80.56 198 LEU A CA 1
ATOM 1455 C C . LEU A 1 198 ? -14.166 13.068 -9.977 1.00 80.56 198 LEU A C 1
ATOM 1457 O O . LEU A 1 198 ? -15.189 13.286 -9.327 1.00 80.56 198 LEU A O 1
ATOM 1461 N N . ASP A 1 199 ? -13.560 14.008 -10.702 1.00 74.06 199 ASP A N 1
ATOM 1462 C CA . ASP A 1 199 ? -14.018 15.393 -10.827 1.00 74.06 199 ASP A CA 1
ATOM 1463 C C . ASP A 1 199 ? -14.962 15.619 -12.021 1.00 74.06 199 ASP A C 1
ATOM 1465 O O . ASP A 1 199 ? -15.776 16.537 -11.962 1.00 74.06 199 ASP A O 1
ATOM 1469 N N . ASP A 1 200 ? -14.953 14.777 -13.057 1.00 57.00 200 ASP A N 1
ATOM 1470 C CA . ASP A 1 200 ? -15.873 14.892 -14.204 1.00 57.00 200 ASP A CA 1
ATOM 1471 C C . ASP A 1 200 ? -17.357 14.700 -13.811 1.00 57.00 200 ASP A C 1
ATOM 1473 O O . ASP A 1 200 ? -18.243 15.243 -14.467 1.00 57.00 200 ASP A O 1
ATOM 1477 N N . ASP A 1 201 ? -17.647 14.063 -12.669 1.00 51.75 201 ASP A N 1
ATOM 1478 C CA . ASP A 1 201 ? -18.995 14.032 -12.067 1.00 51.75 201 ASP A CA 1
ATOM 1479 C C . ASP A 1 201 ? -19.397 15.366 -11.382 1.00 51.75 201 ASP A C 1
ATOM 1481 O O . ASP A 1 201 ? -20.501 15.497 -10.846 1.00 51.75 201 ASP A O 1
ATOM 1485 N N . SER A 1 202 ? -18.507 16.368 -11.356 1.00 46.12 202 SER A N 1
ATOM 1486 C CA . SER A 1 202 ? -18.690 17.657 -10.665 1.00 46.12 202 SER A CA 1
ATOM 1487 C C . SER A 1 202 ? -18.821 18.880 -11.581 1.00 46.12 202 SER A C 1
ATOM 1489 O O . SER A 1 202 ? -19.039 19.984 -11.073 1.00 46.12 202 SER A O 1
ATOM 1491 N N . ALA A 1 203 ? -18.784 18.704 -12.909 1.00 42.59 203 ALA A N 1
ATOM 1492 C CA . ALA A 1 203 ? -18.895 19.807 -13.871 1.00 42.59 203 ALA A CA 1
ATOM 1493 C C . ALA A 1 203 ? -20.232 20.588 -13.818 1.00 42.59 203 ALA A C 1
ATOM 1495 O O . ALA A 1 203 ? -20.323 21.656 -14.414 1.00 42.59 203 ALA A O 1
ATOM 1496 N N . ASP A 1 204 ? -21.222 20.130 -13.041 1.00 39.94 204 ASP A N 1
ATOM 1497 C CA . ASP A 1 204 ? -22.525 20.793 -12.865 1.00 39.94 204 ASP A CA 1
ATOM 1498 C C . ASP A 1 204 ? -22.790 21.360 -11.455 1.00 39.94 204 ASP A C 1
ATOM 1500 O O . ASP A 1 204 ? -23.940 21.598 -11.085 1.00 39.94 204 ASP A O 1
ATOM 1504 N N . SER A 1 205 ? -21.782 21.586 -10.604 1.00 40.81 205 SER A N 1
ATOM 1505 C CA . SER A 1 205 ? -22.094 21.988 -9.224 1.00 40.81 205 SER A CA 1
ATOM 1506 C C . SER A 1 205 ? -21.112 22.955 -8.563 1.00 40.81 205 SER A C 1
ATOM 1508 O O . SER A 1 205 ? -20.518 22.657 -7.524 1.00 40.81 205 SER A O 1
ATOM 1510 N N . TYR A 1 206 ? -21.086 24.188 -9.063 1.00 40.47 206 TYR A N 1
ATOM 1511 C CA . TYR A 1 206 ? -20.711 25.347 -8.243 1.00 40.47 206 TYR A CA 1
ATOM 1512 C C . TYR A 1 206 ? -21.785 25.724 -7.188 1.00 40.47 206 TYR A C 1
ATOM 1514 O O . TYR A 1 206 ? -21.507 26.543 -6.318 1.00 40.47 206 TYR A O 1
ATOM 1522 N N . ASP A 1 207 ? -22.961 25.073 -7.188 1.00 37.00 207 ASP A N 1
ATOM 1523 C CA . ASP A 1 207 ? -24.087 25.377 -6.280 1.00 37.00 207 ASP A CA 1
ATOM 1524 C C . ASP A 1 207 ? -24.247 24.446 -5.051 1.00 37.00 207 ASP A C 1
ATOM 1526 O O . ASP A 1 207 ? -25.066 24.718 -4.171 1.00 37.00 207 ASP A O 1
ATOM 1530 N N . ARG A 1 208 ? -23.471 23.360 -4.891 1.00 40.72 208 ARG A N 1
ATOM 1531 C CA . ARG A 1 208 ? -23.606 22.447 -3.722 1.00 40.72 208 ARG A CA 1
ATOM 1532 C C . ARG A 1 208 ? -22.781 22.862 -2.503 1.00 40.72 208 ARG A C 1
ATOM 1534 O O . ARG A 1 208 ? -22.154 22.029 -1.856 1.00 40.72 208 ARG A O 1
ATOM 1541 N N . ILE A 1 209 ? -22.842 24.134 -2.124 1.00 38.50 209 ILE A N 1
ATOM 1542 C CA . ILE A 1 209 ? -22.357 24.560 -0.802 1.00 38.50 209 ILE A CA 1
ATOM 1543 C C . ILE A 1 209 ? -23.347 24.176 0.323 1.00 38.50 209 ILE A C 1
ATOM 1545 O O . ILE A 1 209 ? -22.961 24.209 1.486 1.00 38.50 209 ILE A O 1
ATOM 1549 N N . LEU A 1 210 ? -24.585 23.730 0.042 1.00 36.69 210 LEU A N 1
ATOM 1550 C CA . LEU A 1 210 ? -25.614 23.643 1.101 1.00 36.69 210 LEU A CA 1
ATOM 1551 C C . LEU A 1 210 ? -26.582 22.440 1.120 1.00 36.69 210 LEU A C 1
ATOM 1553 O O . LEU A 1 210 ? -27.458 22.428 1.979 1.00 36.69 210 LEU A O 1
ATOM 1557 N N . ASN A 1 211 ? -26.427 21.393 0.297 1.00 30.72 211 ASN A N 1
ATOM 1558 C CA . ASN A 1 211 ? -27.333 20.228 0.353 1.00 30.72 211 ASN A CA 1
ATOM 1559 C C . ASN A 1 211 ? -26.618 18.925 0.735 1.00 30.72 211 ASN A C 1
ATOM 1561 O O . ASN A 1 211 ? -26.068 18.213 -0.101 1.00 30.72 211 ASN A O 1
ATOM 1565 N N . ALA A 1 212 ? -26.704 18.582 2.020 1.00 37.78 212 ALA A N 1
ATOM 1566 C CA . ALA A 1 212 ? -26.216 17.346 2.635 1.00 37.78 212 ALA A CA 1
ATOM 1567 C C . ALA A 1 212 ? -27.035 16.077 2.277 1.00 37.78 212 ALA A C 1
ATOM 1569 O O . ALA A 1 212 ? -27.113 15.156 3.085 1.00 37.78 212 ALA A O 1
ATOM 1570 N N . SER A 1 213 ? -27.681 16.017 1.106 1.00 36.53 213 SER A N 1
ATOM 1571 C CA . SER A 1 213 ? -28.601 14.921 0.740 1.00 36.53 213 SER A CA 1
ATOM 1572 C C . SER A 1 213 ? -28.305 14.213 -0.585 1.00 36.53 213 SER A C 1
ATOM 1574 O O . SER A 1 213 ? -28.921 13.188 -0.864 1.00 36.53 213 SER A O 1
ATOM 1576 N N . THR A 1 214 ? -27.343 14.679 -1.382 1.00 40.78 214 THR A N 1
ATOM 1577 C CA . THR A 1 214 ? -26.814 13.899 -2.511 1.00 40.78 214 THR A CA 1
ATOM 1578 C C . THR A 1 214 ? -25.426 13.400 -2.136 1.00 40.78 214 THR A C 1
ATOM 1580 O O . THR A 1 214 ? -24.445 14.116 -2.335 1.00 40.78 214 THR A O 1
ATOM 1583 N N . GLU A 1 215 ? -25.342 12.208 -1.538 1.00 52.72 215 GLU A N 1
ATOM 1584 C CA . GLU A 1 215 ? -24.070 11.505 -1.340 1.00 52.72 215 GLU A CA 1
ATOM 1585 C C . GLU A 1 215 ? -23.383 11.364 -2.707 1.00 52.72 215 GLU A C 1
ATOM 1587 O O . GLU A 1 215 ? -23.793 10.556 -3.537 1.00 52.72 215 GLU A O 1
ATOM 1592 N N . ILE A 1 216 ? -22.355 12.173 -2.974 1.00 60.06 216 ILE A N 1
ATOM 1593 C CA . ILE A 1 216 ? -21.480 11.964 -4.130 1.00 60.06 216 ILE A CA 1
ATOM 1594 C C . ILE A 1 216 ? -20.594 10.775 -3.765 1.00 60.06 216 ILE A C 1
ATOM 1596 O O . ILE A 1 216 ? -19.526 10.928 -3.171 1.00 60.06 216 ILE A O 1
ATOM 1600 N N . THR A 1 217 ? -21.092 9.573 -4.031 1.00 67.12 217 THR A N 1
ATOM 1601 C CA . THR A 1 217 ? -20.371 8.332 -3.750 1.00 67.12 217 THR A CA 1
ATOM 1602 C C . THR A 1 217 ? -19.317 8.087 -4.817 1.00 67.12 217 THR A C 1
ATOM 1604 O O . THR A 1 217 ? -19.554 8.368 -5.990 1.00 67.12 217 THR A O 1
ATOM 1607 N N . LEU A 1 218 ? -18.172 7.519 -4.434 1.00 80.31 218 LEU A N 1
ATOM 1608 C CA . LEU A 1 218 ? -17.160 7.091 -5.400 1.00 80.31 218 LEU A CA 1
ATOM 1609 C C . LEU A 1 218 ? -17.757 6.112 -6.431 1.00 80.31 218 LEU A C 1
ATOM 1611 O O . LEU A 1 218 ? -18.557 5.249 -6.047 1.00 80.31 218 LEU A O 1
ATOM 1615 N N . PRO A 1 219 ? -17.319 6.157 -7.705 1.00 83.00 219 PRO A N 1
ATOM 1616 C CA . PRO A 1 219 ? -17.645 5.111 -8.665 1.00 83.00 219 PRO A CA 1
ATOM 1617 C C . PRO A 1 219 ? -17.239 3.735 -8.125 1.00 83.00 219 PRO A C 1
ATOM 1619 O O . PRO A 1 219 ? -16.239 3.601 -7.413 1.00 83.00 219 PRO A O 1
ATOM 1622 N N . LEU A 1 220 ? -17.992 2.689 -8.479 1.00 81.88 220 LEU A N 1
ATOM 1623 C CA . LEU A 1 220 ? -17.839 1.346 -7.900 1.00 81.88 220 LEU A CA 1
ATOM 1624 C C . LEU A 1 220 ? -16.389 0.803 -7.895 1.00 81.88 220 LEU A C 1
ATOM 1626 O O . LEU A 1 220 ? -15.993 0.238 -6.869 1.00 81.88 220 LEU A O 1
ATOM 1630 N N . PRO A 1 221 ? -15.574 0.964 -8.962 1.00 84.44 221 PRO A N 1
ATOM 1631 C CA . PRO A 1 221 ? -14.180 0.516 -8.954 1.00 84.44 221 PRO A CA 1
ATOM 1632 C C . PRO A 1 221 ? -13.347 1.205 -7.867 1.00 84.44 221 PRO A C 1
ATOM 1634 O O . PRO A 1 221 ? -12.651 0.538 -7.102 1.00 84.44 221 PRO A O 1
ATOM 1637 N N . TYR A 1 222 ? -13.475 2.528 -7.745 1.00 86.12 222 TYR A N 1
ATOM 1638 C CA . TYR A 1 222 ? -12.782 3.317 -6.729 1.00 86.12 222 TYR A CA 1
ATOM 1639 C C . TYR A 1 222 ? -13.303 3.017 -5.334 1.00 86.12 222 TYR A C 1
ATOM 1641 O O . TYR A 1 222 ? -12.507 2.907 -4.412 1.00 86.12 222 TYR A O 1
ATOM 1649 N N . GLN A 1 223 ? -14.609 2.817 -5.172 1.00 85.00 223 GLN A N 1
ATOM 1650 C CA . GLN A 1 223 ? -15.197 2.483 -3.880 1.00 85.00 223 GLN A CA 1
ATOM 1651 C C . GLN A 1 223 ? -14.671 1.144 -3.338 1.00 85.00 223 GLN A C 1
ATOM 1653 O O . GLN A 1 223 ? -14.345 1.053 -2.156 1.00 85.00 223 GLN A O 1
ATOM 1658 N N . ARG A 1 224 ? -14.532 0.123 -4.195 1.00 83.62 224 ARG A N 1
ATOM 1659 C CA . ARG A 1 224 ? -13.943 -1.180 -3.821 1.00 83.62 224 ARG A CA 1
ATOM 1660 C C . ARG A 1 224 ? -12.441 -1.093 -3.553 1.00 83.62 224 ARG A C 1
ATOM 1662 O O . ARG A 1 224 ? -11.908 -1.841 -2.744 1.00 83.62 224 ARG A O 1
ATOM 1669 N N . ALA A 1 225 ? -11.749 -0.185 -4.232 1.00 89.50 225 ALA A N 1
ATOM 1670 C CA . ALA A 1 225 ? -10.306 -0.034 -4.111 1.00 89.50 225 ALA A CA 1
ATOM 1671 C C . ALA A 1 225 ? -9.879 1.027 -3.083 1.00 89.50 225 ALA A C 1
ATOM 1673 O O . ALA A 1 225 ? -8.695 1.107 -2.768 1.00 89.50 225 ALA A O 1
ATOM 1674 N N . ALA A 1 226 ? -10.798 1.833 -2.543 1.00 89.81 226 ALA A N 1
ATOM 1675 C CA . ALA A 1 226 ? -10.482 3.077 -1.837 1.00 89.81 226 ALA A CA 1
ATOM 1676 C C . ALA A 1 226 ? -9.514 2.874 -0.667 1.00 89.81 226 ALA A C 1
ATOM 1678 O O . ALA A 1 226 ? -8.494 3.554 -0.589 1.00 89.81 226 ALA A O 1
ATOM 1679 N N . ALA A 1 227 ? -9.783 1.906 0.215 1.00 90.75 227 ALA A N 1
ATOM 1680 C CA . ALA A 1 227 ? -8.924 1.635 1.369 1.00 90.75 227 ALA A CA 1
ATOM 1681 C C . ALA A 1 227 ? -7.505 1.196 0.960 1.00 90.75 227 ALA A C 1
ATOM 1683 O O . ALA A 1 227 ? -6.523 1.571 1.605 1.00 90.75 227 ALA A O 1
ATOM 1684 N N . TYR A 1 228 ? -7.389 0.437 -0.132 1.00 92.75 228 TYR A N 1
ATOM 1685 C CA . TYR A 1 228 ? -6.108 0.012 -0.692 1.00 92.75 228 TYR A CA 1
ATOM 1686 C C . TYR A 1 228 ? -5.389 1.178 -1.377 1.00 92.75 228 TYR A C 1
ATOM 1688 O O . TYR A 1 228 ? -4.216 1.414 -1.109 1.00 92.75 228 TYR A O 1
ATOM 1696 N N . LEU A 1 229 ? -6.091 1.968 -2.190 1.00 93.38 229 LEU A N 1
ATOM 1697 C CA . LEU A 1 229 ? -5.539 3.165 -2.824 1.00 93.38 229 LEU A CA 1
ATOM 1698 C C . LEU A 1 229 ? -5.008 4.150 -1.784 1.00 93.38 229 LEU A C 1
ATOM 1700 O O . LEU A 1 229 ? -3.871 4.592 -1.902 1.00 93.38 229 LEU A O 1
ATOM 1704 N N . ILE A 1 230 ? -5.773 4.424 -0.722 1.00 91.88 230 ILE A N 1
ATOM 1705 C CA . ILE A 1 230 ? -5.336 5.288 0.383 1.00 91.88 230 ILE A CA 1
ATOM 1706 C C . ILE A 1 230 ? -4.016 4.783 0.974 1.00 91.88 230 ILE A C 1
ATOM 1708 O O . ILE A 1 230 ? -3.089 5.563 1.188 1.00 91.88 230 ILE A O 1
ATOM 1712 N N . HIS A 1 231 ? -3.907 3.471 1.192 1.00 90.12 231 HIS A N 1
ATOM 1713 C CA . HIS A 1 231 ? -2.693 2.860 1.720 1.00 90.12 231 HIS A CA 1
ATOM 1714 C C . HIS A 1 231 ? -1.491 2.981 0.767 1.00 90.12 231 HIS A C 1
ATOM 1716 O O . HIS A 1 231 ? -0.378 3.246 1.218 1.00 90.12 231 HIS A O 1
ATOM 1722 N N . HIS A 1 232 ? -1.702 2.794 -0.537 1.00 89.44 232 HIS A N 1
ATOM 1723 C CA . HIS A 1 232 ? -0.628 2.794 -1.532 1.00 89.44 232 HIS A CA 1
ATOM 1724 C C . HIS A 1 232 ? -0.168 4.202 -1.942 1.00 89.44 232 HIS A C 1
ATOM 1726 O O . HIS A 1 232 ? 1.011 4.384 -2.255 1.00 89.44 232 HIS A O 1
ATOM 1732 N N . LEU A 1 233 ? -1.069 5.188 -1.926 1.00 91.06 233 LEU A N 1
ATOM 1733 C CA . LEU A 1 233 ? -0.820 6.552 -2.403 1.00 91.06 233 LEU A CA 1
ATOM 1734 C C . LEU A 1 233 ? -0.196 7.476 -1.353 1.00 91.06 233 LEU A C 1
ATOM 1736 O O . LEU A 1 233 ? 0.503 8.420 -1.725 1.00 91.06 233 LEU A O 1
ATOM 1740 N N . GLN A 1 234 ? -0.427 7.213 -0.063 1.00 85.50 234 GLN A N 1
ATOM 1741 C CA . GLN A 1 234 ? -0.008 8.098 1.025 1.00 85.50 234 GLN A CA 1
ATOM 1742 C C . GLN A 1 234 ? 1.482 8.467 0.935 1.00 85.50 234 GLN A C 1
ATOM 1744 O O . GLN A 1 234 ? 2.356 7.601 1.021 1.00 85.50 234 GLN A O 1
ATOM 1749 N N . GLY A 1 235 ? 1.773 9.769 0.817 1.00 83.19 235 GLY A N 1
ATOM 1750 C CA . GLY A 1 235 ? 3.137 10.297 0.843 1.00 83.19 235 GLY A CA 1
ATOM 1751 C C . GLY A 1 235 ? 3.983 9.934 -0.380 1.00 83.19 235 GLY A C 1
ATOM 1752 O O . GLY A 1 235 ? 5.206 10.071 -0.334 1.00 83.19 235 GLY A O 1
ATOM 1753 N N . ARG A 1 236 ? 3.368 9.449 -1.469 1.00 87.44 236 ARG A N 1
ATOM 1754 C CA . ARG A 1 236 ? 4.080 9.106 -2.711 1.00 87.44 236 ARG A CA 1
ATOM 1755 C C . ARG A 1 236 ? 4.293 10.311 -3.615 1.00 87.44 236 ARG A C 1
ATOM 1757 O O . ARG A 1 236 ? 5.376 10.472 -4.168 1.00 87.44 236 ARG A O 1
ATOM 1764 N N . CYS A 1 237 ? 3.272 11.148 -3.781 1.00 89.62 237 CYS A N 1
ATOM 1765 C CA . CYS A 1 237 ? 3.352 12.388 -4.547 1.00 89.62 237 CYS A CA 1
ATOM 1766 C C . CYS A 1 237 ? 2.206 13.340 -4.174 1.00 89.62 237 CYS A C 1
ATOM 1768 O O . CYS A 1 237 ? 1.175 12.900 -3.671 1.00 89.62 237 CYS A O 1
ATOM 1770 N N . LYS A 1 238 ? 2.352 14.634 -4.496 1.00 89.50 238 LYS A N 1
ATOM 1771 C CA . LYS A 1 238 ? 1.335 15.662 -4.195 1.00 89.50 238 LYS A CA 1
ATOM 1772 C C . LYS A 1 238 ? -0.041 15.331 -4.783 1.00 89.50 238 LYS A C 1
ATOM 1774 O O . LYS A 1 238 ? -1.043 15.470 -4.097 1.00 89.50 238 LYS A O 1
ATOM 1779 N N . ALA A 1 239 ? -0.087 14.875 -6.037 1.00 89.94 239 ALA A N 1
ATOM 1780 C CA . ALA A 1 239 ? -1.340 14.474 -6.681 1.00 89.94 239 ALA A CA 1
ATOM 1781 C C . ALA A 1 239 ? -1.971 13.251 -5.992 1.00 89.94 239 ALA A C 1
ATOM 1783 O O . ALA A 1 239 ? -3.187 13.183 -5.849 1.00 89.94 239 ALA A O 1
ATOM 1784 N N . GLY A 1 240 ? -1.145 12.317 -5.512 1.00 91.19 240 GLY A N 1
ATOM 1785 C CA . GLY A 1 240 ? -1.592 11.184 -4.706 1.00 91.19 240 GLY A CA 1
ATOM 1786 C C . GLY A 1 240 ? -2.202 11.629 -3.379 1.00 91.19 240 GLY A C 1
ATOM 1787 O O . GLY A 1 240 ? -3.255 11.128 -3.010 1.00 91.19 240 GLY A O 1
ATOM 1788 N N . ASP A 1 241 ? -1.608 12.610 -2.697 1.00 90.00 241 ASP A N 1
ATOM 1789 C CA . ASP A 1 241 ? -2.158 13.137 -1.442 1.00 90.00 241 ASP A CA 1
ATOM 1790 C C . ASP A 1 241 ? -3.513 13.842 -1.652 1.00 90.00 241 ASP A C 1
ATOM 1792 O O . ASP A 1 241 ? -4.421 13.670 -0.839 1.00 90.00 241 ASP A O 1
ATOM 1796 N N . VAL A 1 242 ? -3.688 14.574 -2.762 1.00 90.56 242 VAL A N 1
ATOM 1797 C CA . VAL A 1 242 ? -4.991 15.154 -3.149 1.00 90.56 242 VAL A CA 1
ATOM 1798 C C . VAL A 1 242 ? -6.010 14.048 -3.432 1.00 90.56 242 VAL A C 1
ATOM 1800 O O . VAL A 1 242 ? -7.118 14.083 -2.907 1.00 90.56 242 VAL A O 1
ATOM 1803 N N . LEU A 1 243 ? -5.620 13.011 -4.179 1.00 91.06 243 LEU A N 1
ATOM 1804 C CA . LEU A 1 243 ? -6.477 11.853 -4.441 1.00 91.06 243 LEU A CA 1
ATOM 1805 C C . LEU A 1 243 ? -6.887 11.136 -3.150 1.00 91.06 243 LEU A C 1
ATOM 1807 O O . LEU A 1 243 ? -8.049 10.770 -2.998 1.00 91.06 243 LEU A O 1
ATOM 1811 N N . VAL A 1 244 ? -5.978 10.986 -2.184 1.00 91.69 244 VAL A N 1
ATOM 1812 C CA . VAL A 1 244 ? -6.292 10.430 -0.859 1.00 91.69 244 VAL A CA 1
ATOM 1813 C C . VAL A 1 244 ? -7.344 11.271 -0.137 1.00 91.69 244 VAL A C 1
ATOM 1815 O O . VAL A 1 244 ? -8.263 10.699 0.449 1.00 91.69 244 VAL A O 1
ATOM 1818 N N . GLN A 1 245 ? -7.252 12.604 -0.190 1.00 88.75 245 GLN A N 1
ATOM 1819 C CA . GLN A 1 245 ? -8.268 13.486 0.396 1.00 88.75 245 GLN A CA 1
ATOM 1820 C C . GLN A 1 245 ? -9.634 13.290 -0.273 1.00 88.75 245 GLN A C 1
ATOM 1822 O O . GLN A 1 245 ? -10.619 13.073 0.431 1.00 88.75 245 GLN A O 1
ATOM 1827 N N . THR A 1 246 ? -9.692 13.268 -1.607 1.00 88.69 246 THR A N 1
ATOM 1828 C CA . THR A 1 246 ? -10.939 13.031 -2.354 1.00 88.69 246 THR A CA 1
ATOM 1829 C C . THR A 1 246 ? -11.548 11.665 -2.026 1.00 88.69 246 THR A C 1
ATOM 1831 O O . THR A 1 246 ? -12.750 11.562 -1.779 1.00 88.69 246 THR A O 1
ATOM 1834 N N . LEU A 1 247 ? -10.724 10.612 -1.960 1.00 90.44 247 LEU A N 1
ATOM 1835 C CA . LEU A 1 247 ? -11.173 9.269 -1.590 1.00 90.44 247 LEU A CA 1
ATOM 1836 C C . LEU A 1 247 ? -11.737 9.242 -0.164 1.00 90.44 247 LEU A C 1
ATOM 1838 O O . LEU A 1 247 ? -12.813 8.694 0.045 1.00 90.44 247 LEU A O 1
ATOM 1842 N N . LEU A 1 248 ? -11.056 9.852 0.811 1.00 89.00 248 LEU A N 1
ATOM 1843 C CA . LEU A 1 248 ? -11.515 9.900 2.205 1.00 89.00 248 LEU A CA 1
ATOM 1844 C C . LEU A 1 248 ? -12.817 10.691 2.378 1.00 89.00 248 LEU A C 1
ATOM 1846 O O . LEU A 1 248 ? -13.644 10.313 3.202 1.00 89.00 248 LEU A O 1
ATOM 1850 N N . GLN A 1 249 ? -13.027 11.755 1.604 1.00 86.19 249 GLN A N 1
ATOM 1851 C CA . GLN A 1 249 ? -14.262 12.542 1.660 1.00 86.19 249 GLN A CA 1
ATOM 1852 C C . GLN A 1 249 ? -15.479 11.788 1.114 1.00 86.19 249 GLN A C 1
ATOM 1854 O O . GLN A 1 249 ? -16.590 11.997 1.595 1.00 86.19 249 GLN A O 1
ATOM 1859 N N . ARG A 1 250 ? -15.278 10.921 0.114 1.00 86.31 250 ARG A N 1
ATOM 1860 C CA . ARG A 1 250 ? -16.364 10.255 -0.626 1.00 86.31 250 ARG A CA 1
ATOM 1861 C C . ARG A 1 250 ? -16.516 8.761 -0.307 1.00 86.31 250 ARG A C 1
ATOM 1863 O O . ARG A 1 250 ? -17.386 8.102 -0.878 1.00 86.31 250 ARG A O 1
ATOM 1870 N N . ILE A 1 251 ? -15.679 8.204 0.574 1.00 87.56 251 ILE A N 1
ATOM 1871 C CA . ILE A 1 251 ? -15.704 6.774 0.905 1.00 87.56 251 ILE A CA 1
ATOM 1872 C C . ILE A 1 251 ? -16.940 6.400 1.723 1.00 87.56 251 ILE A C 1
ATOM 1874 O O . ILE A 1 251 ? -17.205 6.931 2.802 1.00 87.56 251 ILE A O 1
ATOM 1878 N N . ARG A 1 252 ? -17.650 5.377 1.252 1.00 88.25 252 ARG A N 1
ATOM 1879 C CA . ARG A 1 252 ? -18.710 4.722 2.021 1.00 88.25 252 ARG A CA 1
ATOM 1880 C C . ARG A 1 252 ? -18.152 3.688 2.995 1.00 88.25 252 ARG A C 1
ATOM 1882 O O . ARG A 1 252 ? -17.725 2.610 2.589 1.00 88.25 252 ARG A O 1
ATOM 1889 N N . VAL A 1 253 ? -18.137 4.023 4.286 1.00 87.69 253 VAL A N 1
ATOM 1890 C CA . VAL A 1 253 ? -17.602 3.156 5.355 1.00 87.69 253 VAL A CA 1
ATOM 1891 C C . VAL A 1 253 ? -18.523 1.967 5.654 1.00 87.69 253 VAL A C 1
ATOM 1893 O O . VAL A 1 253 ? -18.054 0.906 6.058 1.00 87.69 253 VAL A O 1
ATOM 1896 N N . ASP A 1 254 ? -19.828 2.120 5.440 1.00 86.69 254 ASP A N 1
ATOM 1897 C CA . ASP A 1 254 ? -20.867 1.130 5.745 1.00 86.69 254 ASP A CA 1
ATOM 1898 C C . ASP A 1 254 ? -20.740 -0.168 4.936 1.00 86.69 254 ASP A C 1
ATOM 1900 O O . ASP A 1 254 ? -21.137 -1.230 5.412 1.00 86.69 254 ASP A O 1
ATOM 1904 N N . ILE A 1 255 ? -20.133 -0.100 3.752 1.00 85.81 255 ILE A N 1
ATOM 1905 C CA . ILE A 1 255 ? -19.936 -1.255 2.867 1.00 85.81 255 ILE A CA 1
ATOM 1906 C C . ILE A 1 255 ? -18.561 -1.915 3.011 1.00 85.81 255 ILE A C 1
ATOM 1908 O O . ILE A 1 255 ? -18.322 -2.947 2.388 1.00 85.81 255 ILE A O 1
ATOM 1912 N N . LEU A 1 256 ? -17.666 -1.357 3.833 1.00 87.88 256 LEU A N 1
ATOM 1913 C CA . LEU A 1 256 ? -16.312 -1.889 3.977 1.00 87.88 256 LEU A CA 1
ATOM 1914 C C . LEU A 1 256 ? -16.305 -3.216 4.746 1.00 87.88 256 LEU A C 1
ATOM 1916 O O . LEU A 1 256 ? -17.051 -3.405 5.719 1.00 87.88 256 LEU A O 1
ATOM 1920 N N . ASN A 1 257 ? -15.428 -4.122 4.317 1.00 88.19 257 ASN A N 1
ATOM 1921 C CA . ASN A 1 257 ? -15.136 -5.388 4.986 1.00 88.19 257 ASN A CA 1
ATOM 1922 C C . ASN A 1 257 ? -14.034 -5.235 6.057 1.00 88.19 257 ASN A C 1
ATOM 1924 O O . ASN A 1 257 ? -13.430 -4.174 6.226 1.00 88.19 257 ASN A O 1
ATOM 1928 N N . MET A 1 258 ? -13.743 -6.309 6.800 1.00 86.31 258 MET A N 1
ATOM 1929 C CA . MET A 1 258 ? -12.746 -6.285 7.879 1.00 86.31 258 MET A CA 1
ATOM 1930 C C . MET A 1 258 ? -11.342 -5.872 7.408 1.00 86.31 258 MET A C 1
ATOM 1932 O O . MET A 1 258 ? -10.652 -5.133 8.114 1.00 86.31 258 MET A O 1
ATOM 1936 N N . THR A 1 259 ? -10.910 -6.328 6.231 1.00 87.62 259 THR A N 1
ATOM 1937 C CA . THR A 1 259 ? -9.582 -6.027 5.679 1.00 87.62 259 THR A CA 1
ATOM 1938 C C . THR A 1 259 ? -9.465 -4.552 5.316 1.00 87.62 259 THR A C 1
ATOM 1940 O O . THR A 1 259 ? -8.505 -3.895 5.722 1.00 87.62 259 THR A O 1
ATOM 1943 N N . GLU A 1 260 ? -10.468 -4.010 4.630 1.00 89.88 260 GLU A N 1
ATOM 1944 C CA . GLU A 1 260 ? -10.538 -2.601 4.234 1.00 89.88 260 GLU A CA 1
ATOM 1945 C C . GLU A 1 260 ? -10.596 -1.679 5.454 1.00 89.88 260 GLU A C 1
ATOM 1947 O O . GLU A 1 260 ? -9.835 -0.715 5.539 1.00 89.88 260 GLU A O 1
ATOM 1952 N N . LEU A 1 261 ? -11.413 -2.021 6.458 1.00 90.94 261 LEU A N 1
ATOM 1953 C CA . LEU A 1 261 ? -11.450 -1.304 7.737 1.00 90.94 261 LEU A CA 1
ATOM 1954 C C . LEU A 1 261 ? -10.091 -1.348 8.441 1.00 90.94 261 LEU A C 1
ATOM 1956 O O . LEU A 1 261 ? -9.663 -0.356 9.027 1.00 90.94 261 LEU A O 1
ATOM 1960 N N . SER A 1 262 ? -9.385 -2.479 8.370 1.00 89.62 262 SER A N 1
ATOM 1961 C CA . SER A 1 262 ? -8.048 -2.630 8.951 1.00 89.62 262 SER A CA 1
ATOM 1962 C C . SER A 1 262 ? -7.006 -1.769 8.252 1.00 89.62 262 SER A C 1
ATOM 1964 O O . SER A 1 262 ? -6.124 -1.239 8.927 1.00 89.62 262 SER A O 1
ATOM 1966 N N . LEU A 1 263 ? -7.086 -1.631 6.928 1.00 90.75 263 LEU A N 1
ATOM 1967 C CA . LEU A 1 263 ? -6.214 -0.753 6.148 1.00 90.75 263 LEU A CA 1
ATOM 1968 C C . LEU A 1 263 ? -6.505 0.712 6.453 1.00 90.75 263 LEU A C 1
ATOM 1970 O O . LEU A 1 263 ? -5.585 1.456 6.793 1.00 90.75 263 LEU A O 1
ATOM 1974 N N . LEU A 1 264 ? -7.780 1.099 6.443 1.00 90.75 264 LEU A N 1
ATOM 1975 C CA . LEU A 1 264 ? -8.194 2.461 6.753 1.00 90.75 264 LEU A CA 1
ATOM 1976 C C . LEU A 1 264 ? -7.809 2.847 8.188 1.00 90.75 264 LEU A C 1
ATOM 1978 O O . LEU A 1 264 ? -7.267 3.922 8.418 1.00 90.75 264 LEU A O 1
ATOM 1982 N N . ALA A 1 265 ? -7.966 1.936 9.154 1.00 89.00 265 ALA A N 1
ATOM 1983 C CA . ALA A 1 265 ? -7.573 2.178 10.540 1.00 89.00 265 ALA A CA 1
ATOM 1984 C C . ALA A 1 265 ? -6.047 2.281 10.756 1.00 89.00 265 ALA A C 1
ATOM 1986 O O . ALA A 1 265 ? -5.604 2.756 11.803 1.00 89.00 265 ALA A O 1
ATOM 1987 N N . ARG A 1 266 ? -5.224 1.830 9.797 1.00 88.50 266 ARG A N 1
ATOM 1988 C CA . ARG A 1 266 ? -3.761 2.024 9.816 1.00 88.50 266 ARG A CA 1
ATOM 1989 C C . ARG A 1 266 ? -3.336 3.378 9.257 1.00 88.50 266 ARG A C 1
ATOM 1991 O O . ARG A 1 266 ? -2.179 3.744 9.453 1.00 88.50 266 ARG A O 1
ATOM 1998 N N . PHE A 1 267 ? -4.224 4.103 8.577 1.00 87.69 267 PHE A N 1
ATOM 1999 C CA . PHE A 1 267 ? -3.917 5.416 8.027 1.00 87.69 267 PHE A CA 1
ATOM 2000 C C . PHE A 1 267 ? -3.677 6.406 9.174 1.00 87.69 267 PHE A C 1
ATOM 2002 O O . PHE A 1 267 ? -4.606 6.935 9.781 1.00 87.69 267 PHE A O 1
ATOM 2009 N N . SER A 1 268 ? -2.408 6.630 9.522 1.00 80.94 268 SER A N 1
ATOM 2010 C CA . SER A 1 268 ? -2.031 7.448 10.679 1.00 80.94 268 SER A CA 1
ATOM 2011 C C . SER A 1 268 ? -2.585 8.880 10.655 1.00 80.94 268 SER A C 1
ATOM 2013 O O . SER A 1 268 ? -2.951 9.358 11.732 1.00 80.94 268 SER A O 1
ATOM 2015 N N . PRO A 1 269 ? -2.714 9.567 9.497 1.00 85.50 269 PRO A N 1
ATOM 2016 C CA . PRO A 1 269 ? -3.266 10.918 9.449 1.00 85.50 269 PRO A CA 1
ATOM 2017 C C . PRO A 1 269 ? -4.787 10.966 9.623 1.00 85.50 269 PRO A C 1
ATOM 2019 O O . PRO A 1 269 ? -5.341 12.062 9.675 1.00 85.50 269 PRO A O 1
ATOM 2022 N N . LEU A 1 270 ? -5.484 9.824 9.701 1.00 85.25 270 LEU A N 1
ATOM 2023 C CA . LEU A 1 270 ? -6.949 9.779 9.717 1.00 85.25 270 LEU A CA 1
ATOM 2024 C C . LEU A 1 270 ? -7.549 10.613 10.853 1.00 85.25 270 LEU A C 1
ATOM 2026 O O . LEU A 1 270 ? -8.464 11.394 10.621 1.00 85.25 270 LEU A O 1
ATOM 2030 N N . ALA A 1 271 ? -6.996 10.489 12.064 1.00 82.31 271 ALA A N 1
ATOM 2031 C CA . ALA A 1 271 ? -7.499 11.195 13.244 1.00 82.31 271 ALA A CA 1
ATOM 2032 C C . ALA A 1 271 ? -7.341 12.716 13.163 1.00 82.31 271 ALA A C 1
ATOM 2034 O O . ALA A 1 271 ? -8.172 13.432 13.709 1.00 82.31 271 ALA A O 1
ATOM 2035 N N . ALA A 1 272 ? -6.309 13.196 12.468 1.00 82.94 272 ALA A N 1
ATOM 2036 C CA . ALA A 1 272 ? -6.068 14.624 12.293 1.00 82.94 272 ALA A CA 1
ATOM 2037 C C . ALA A 1 272 ? -6.819 15.201 11.082 1.00 82.94 272 ALA A C 1
ATOM 2039 O O . ALA A 1 272 ? -7.299 16.325 11.139 1.00 82.94 272 ALA A O 1
ATOM 2040 N N . SER A 1 273 ? -6.915 14.444 9.986 1.00 81.88 273 SER A N 1
ATOM 2041 C CA . SER A 1 273 ? -7.457 14.938 8.712 1.00 81.88 273 SER A CA 1
ATOM 2042 C C . SER A 1 273 ? -8.967 14.740 8.562 1.00 81.88 273 SER A C 1
ATOM 2044 O O . SER A 1 273 ? -9.635 15.605 8.011 1.00 81.88 273 SER A O 1
ATOM 2046 N N . HIS A 1 274 ? -9.513 13.618 9.042 1.00 84.88 274 HIS A N 1
ATOM 2047 C CA . HIS A 1 274 ? -10.921 13.248 8.860 1.00 84.88 274 HIS A CA 1
ATOM 2048 C C . HIS A 1 274 ? -11.488 12.596 10.138 1.00 84.88 274 HIS A C 1
ATOM 2050 O O . HIS A 1 274 ? -11.923 11.439 10.108 1.00 84.88 274 HIS A O 1
ATOM 2056 N N . PRO A 1 275 ? -11.513 13.311 11.283 1.00 83.44 275 PRO A N 1
ATOM 2057 C CA . PRO A 1 275 ? -11.966 12.753 12.563 1.00 83.44 275 PRO A CA 1
ATOM 2058 C C . PRO A 1 275 ? -13.413 12.232 12.523 1.00 83.44 275 PRO A C 1
ATOM 2060 O O . PRO A 1 275 ? -13.749 11.291 13.242 1.00 83.44 275 PRO A O 1
ATOM 2063 N N . VAL A 1 276 ? -14.252 12.776 11.633 1.00 84.56 276 VAL A N 1
ATOM 2064 C CA . VAL A 1 276 ? -15.656 12.371 11.428 1.00 84.56 276 VAL A CA 1
ATOM 2065 C C . VAL A 1 276 ? -15.791 10.914 10.960 1.00 84.56 276 VAL A C 1
ATOM 2067 O O . VAL A 1 276 ? -16.779 10.254 11.282 1.00 84.56 276 VAL A O 1
ATOM 2070 N N . LEU A 1 277 ? -14.788 10.362 10.265 1.00 86.38 277 LEU A N 1
ATOM 2071 C CA . LEU A 1 277 ? -14.814 8.968 9.808 1.00 86.38 277 LEU A CA 1
ATOM 2072 C C . LEU A 1 277 ? -14.596 7.967 10.949 1.00 86.38 277 LEU A C 1
ATOM 2074 O O . LEU A 1 277 ? -15.040 6.825 10.857 1.00 86.38 277 LEU A O 1
ATOM 2078 N N . ILE A 1 278 ? -13.934 8.361 12.040 1.00 88.69 278 ILE A N 1
ATOM 2079 C CA . ILE A 1 278 ? -13.545 7.432 13.110 1.00 88.69 278 ILE A CA 1
ATOM 2080 C C . ILE A 1 278 ? -14.765 6.821 13.820 1.00 88.69 278 ILE A C 1
ATOM 2082 O O . ILE A 1 278 ? -14.802 5.594 13.959 1.00 88.69 278 ILE A O 1
ATOM 2086 N N . PRO A 1 279 ? -15.795 7.594 14.218 1.00 88.06 279 PRO A N 1
ATOM 2087 C CA . PRO A 1 279 ? -17.036 7.022 14.732 1.00 88.06 279 PRO A CA 1
ATOM 2088 C C . PRO A 1 279 ? -17.737 6.083 13.742 1.00 88.06 279 PRO A C 1
ATOM 2090 O O . PRO A 1 279 ? -18.296 5.070 14.162 1.00 88.06 279 PRO A O 1
ATOM 2093 N N . LEU A 1 280 ? -17.703 6.382 12.438 1.00 89.19 280 LEU A N 1
ATOM 2094 C CA . LEU A 1 280 ? -18.313 5.538 11.402 1.00 89.19 280 LEU A CA 1
ATOM 2095 C C . LEU A 1 280 ? -17.574 4.201 11.273 1.00 89.19 280 LEU A C 1
ATOM 2097 O O . LEU A 1 280 ? -18.202 3.143 11.291 1.00 89.19 280 LEU A O 1
ATOM 2101 N N . ILE A 1 281 ? -16.239 4.243 11.245 1.00 90.81 281 ILE A N 1
ATOM 2102 C CA . ILE A 1 281 ? -15.374 3.056 11.220 1.00 90.81 281 ILE A CA 1
ATOM 2103 C C . ILE A 1 281 ? -15.601 2.214 12.471 1.00 90.81 281 ILE A C 1
ATOM 2105 O O . ILE A 1 281 ? -15.718 0.995 12.378 1.00 90.81 281 ILE A O 1
ATOM 2109 N N . ALA A 1 282 ? -15.703 2.844 13.642 1.00 90.19 282 ALA A N 1
ATOM 2110 C CA . ALA A 1 282 ? -15.958 2.143 14.892 1.00 90.19 282 ALA A CA 1
ATOM 2111 C C . ALA A 1 282 ? -17.335 1.465 14.915 1.00 90.19 282 ALA A C 1
ATOM 2113 O O . ALA A 1 282 ? -17.426 0.290 15.267 1.00 90.19 282 ALA A O 1
ATOM 2114 N N . LYS A 1 283 ? -18.397 2.153 14.475 1.00 90.56 283 LYS A N 1
ATOM 2115 C CA . LYS A 1 283 ? -19.736 1.554 14.347 1.00 90.56 283 LYS A CA 1
ATOM 2116 C C . LYS A 1 283 ? -19.731 0.370 13.383 1.00 90.56 283 LYS A C 1
ATOM 2118 O O . LYS A 1 283 ? -20.240 -0.694 13.728 1.00 90.56 283 LYS A O 1
ATOM 2123 N N . ARG A 1 284 ? -19.112 0.523 12.209 1.00 90.44 284 ARG A N 1
ATOM 2124 C CA . ARG A 1 284 ? -19.001 -0.561 11.229 1.00 90.44 284 ARG A CA 1
ATOM 2125 C C . ARG A 1 284 ? -18.180 -1.735 11.767 1.00 90.44 284 ARG A C 1
ATOM 2127 O O . ARG A 1 284 ? -18.577 -2.881 11.599 1.00 90.44 284 ARG A O 1
ATOM 2134 N N . CYS A 1 285 ? -17.078 -1.461 12.459 1.00 90.19 285 CYS A N 1
ATOM 2135 C CA . CYS A 1 285 ? -16.249 -2.478 13.104 1.00 90.19 285 CYS A CA 1
ATOM 2136 C C . CYS A 1 285 ? -17.058 -3.314 14.107 1.00 90.19 285 CYS A C 1
ATOM 2138 O O . CYS A 1 285 ? -16.973 -4.538 14.076 1.00 90.19 285 CYS A O 1
ATOM 2140 N N . LEU A 1 286 ? -17.902 -2.680 14.932 1.00 88.25 286 LEU A N 1
ATOM 2141 C CA . LEU A 1 286 ? -18.801 -3.396 15.845 1.00 88.25 286 LEU A CA 1
ATOM 2142 C C . LEU A 1 286 ? -19.816 -4.267 15.101 1.00 88.25 286 LEU A C 1
ATOM 2144 O O . LEU A 1 286 ? -20.046 -5.397 15.514 1.00 88.25 286 LEU A O 1
ATOM 2148 N N . GLN A 1 287 ? -20.400 -3.772 14.006 1.00 87.25 287 GLN A N 1
ATOM 2149 C CA . GLN A 1 287 ? -21.339 -4.552 13.192 1.00 87.25 287 GLN A CA 1
ATOM 2150 C C . GLN A 1 287 ? -20.676 -5.791 12.584 1.00 87.25 287 GLN A C 1
ATOM 2152 O O . GLN A 1 287 ? -21.244 -6.876 12.633 1.00 87.25 287 GLN A O 1
ATOM 2157 N N . VAL A 1 288 ? -19.466 -5.638 12.038 1.00 83.25 288 VAL A N 1
ATOM 2158 C CA . VAL A 1 288 ? -18.718 -6.747 11.429 1.00 83.25 288 VAL A CA 1
ATOM 2159 C C . VAL A 1 288 ? -18.264 -7.745 12.497 1.00 83.25 288 VAL A C 1
ATOM 2161 O O . VAL A 1 288 ? -18.412 -8.944 12.296 1.00 83.25 288 VAL A O 1
ATOM 2164 N N . ALA A 1 289 ? -17.783 -7.271 13.650 1.00 76.12 289 ALA A N 1
ATOM 2165 C CA . ALA A 1 289 ? -17.368 -8.127 14.763 1.00 76.12 289 ALA A CA 1
ATOM 2166 C C . ALA A 1 289 ? -18.542 -8.839 15.464 1.00 76.12 289 ALA A C 1
ATOM 2168 O O . ALA A 1 289 ? -18.3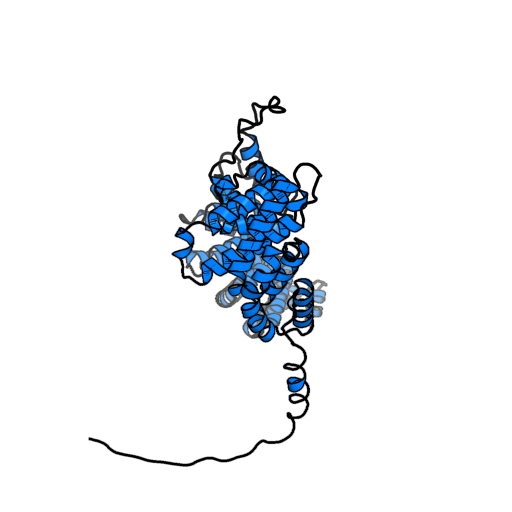32 -9.845 16.132 1.00 76.12 289 ALA A O 1
ATOM 2169 N N . ALA A 1 290 ? -19.768 -8.322 15.335 1.00 72.00 290 ALA A N 1
ATOM 2170 C CA . ALA A 1 290 ? -20.983 -8.949 15.853 1.00 72.00 290 ALA A CA 1
ATOM 2171 C C . ALA A 1 290 ? -21.669 -9.887 14.839 1.00 72.00 290 ALA A C 1
ATOM 2173 O O . ALA A 1 290 ? -22.649 -10.541 15.197 1.00 72.00 290 ALA A O 1
ATOM 2174 N N . SER A 1 291 ? -21.195 -9.948 13.587 1.00 63.72 291 SER A N 1
ATOM 2175 C CA . SER A 1 291 ? -21.814 -10.775 12.549 1.00 63.72 291 SER A CA 1
ATOM 2176 C C . SER A 1 291 ? -21.514 -12.268 12.767 1.00 63.72 291 SER A C 1
ATOM 2178 O O . SER A 1 291 ? -20.343 -12.640 12.876 1.00 63.72 291 SER A O 1
ATOM 2180 N N . PRO A 1 292 ? -22.534 -13.149 12.772 1.00 50.22 292 PRO A N 1
ATOM 2181 C CA . PRO A 1 292 ? -22.361 -14.590 12.971 1.00 50.22 292 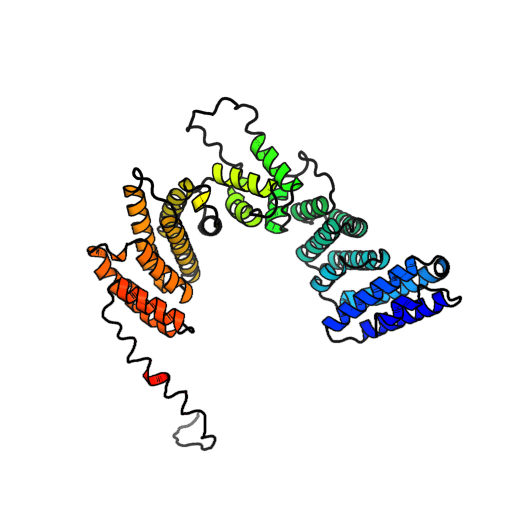PRO A CA 1
ATOM 2182 C C . PRO A 1 292 ? -21.582 -15.286 11.840 1.00 50.22 292 PRO A C 1
ATOM 2184 O O . PRO A 1 292 ? -21.097 -16.397 12.029 1.00 50.22 292 PRO A O 1
ATOM 2187 N N . GLU A 1 293 ? -21.411 -14.644 10.681 1.00 48.38 293 GLU A N 1
ATOM 2188 C CA . GLU A 1 293 ? -20.684 -15.207 9.533 1.00 48.38 293 GLU A CA 1
ATOM 2189 C C . GLU A 1 293 ? -19.157 -15.256 9.737 1.00 48.38 293 GLU A C 1
ATOM 2191 O O . GLU A 1 293 ? -18.485 -16.101 9.144 1.00 48.38 293 GLU A O 1
ATOM 2196 N N . VAL A 1 294 ? -18.592 -14.422 10.623 1.00 47.97 294 VAL A N 1
ATOM 2197 C CA . VAL A 1 294 ? -17.144 -14.406 10.935 1.00 47.97 294 VAL A CA 1
ATOM 2198 C C . VAL A 1 294 ? -16.704 -15.668 11.701 1.00 47.97 294 VAL A C 1
ATOM 2200 O O . VAL A 1 294 ? -15.527 -16.012 11.693 1.00 47.97 294 VAL A O 1
ATOM 2203 N N . LEU A 1 295 ? -17.651 -16.430 12.259 1.00 41.00 295 LEU A N 1
ATOM 2204 C CA . LEU A 1 295 ? -17.408 -17.702 12.954 1.00 41.00 295 LEU A CA 1
ATOM 2205 C C . LEU A 1 295 ? -17.180 -18.899 12.005 1.00 41.00 295 LEU A C 1
ATOM 2207 O O . LEU A 1 295 ? -16.998 -20.021 12.475 1.00 41.00 295 LEU A O 1
ATOM 2211 N N . SER A 1 296 ? -17.224 -18.691 10.681 1.00 38.09 296 SER A N 1
ATOM 2212 C CA . SER A 1 296 ? -17.182 -19.770 9.674 1.00 38.09 296 SER A CA 1
ATOM 2213 C C . SER A 1 296 ? -15.828 -19.969 8.974 1.00 38.09 296 SER A C 1
ATOM 2215 O O . SER A 1 296 ? -15.622 -20.995 8.325 1.00 38.09 296 SER A O 1
ATOM 2217 N N . TYR A 1 297 ? -14.878 -19.045 9.141 1.00 42.34 297 TYR A N 1
ATOM 2218 C CA . TYR A 1 297 ? -13.483 -19.243 8.737 1.00 42.34 297 TYR A CA 1
ATOM 2219 C C . TYR A 1 297 ? -12.691 -19.752 9.937 1.00 42.34 297 TYR A C 1
ATOM 2221 O O . TYR A 1 297 ? -12.987 -19.357 11.059 1.00 42.34 297 TYR A O 1
ATOM 2229 N N . THR A 1 298 ? -11.732 -20.655 9.698 1.00 39.84 298 THR A N 1
ATOM 2230 C CA . THR A 1 298 ? -10.886 -21.325 10.707 1.00 39.84 298 THR A CA 1
ATOM 2231 C C . THR A 1 298 ? -10.812 -20.537 12.028 1.00 39.84 298 THR A C 1
ATOM 2233 O O . THR A 1 298 ? -10.269 -19.428 12.033 1.00 39.84 298 THR A O 1
ATOM 2236 N N . PRO A 1 299 ? -11.342 -21.071 13.149 1.00 52.56 299 PRO A N 1
ATOM 2237 C CA . PRO A 1 299 ? -11.708 -20.293 14.348 1.00 52.56 299 PRO A CA 1
ATOM 2238 C C . PRO A 1 299 ? -10.535 -19.614 15.080 1.00 52.56 299 PRO A C 1
ATOM 2240 O O . PRO A 1 299 ? -10.697 -19.079 16.164 1.00 52.56 299 PRO A O 1
ATOM 2243 N N . TYR A 1 300 ? -9.327 -19.644 14.521 1.00 53.69 300 TYR A N 1
ATOM 2244 C CA . TYR A 1 300 ? -8.144 -18.997 15.070 1.00 53.69 300 TYR A CA 1
ATOM 2245 C C . TYR A 1 300 ? -7.673 -17.775 14.274 1.00 53.69 300 TYR A C 1
ATOM 2247 O O . TYR A 1 300 ? -7.166 -16.839 14.886 1.00 53.69 300 TYR A O 1
ATOM 2255 N N . GLU A 1 301 ? -7.810 -17.734 12.944 1.00 53.53 301 GLU A N 1
ATOM 2256 C CA . GLU A 1 301 ? -7.245 -16.631 12.145 1.00 53.53 301 GLU A CA 1
ATOM 2257 C C . GLU A 1 301 ? -8.190 -15.426 12.056 1.00 53.53 301 GLU A C 1
ATOM 2259 O O . GLU A 1 301 ? -7.746 -14.284 12.230 1.00 53.53 301 GLU A O 1
ATOM 2264 N N . GLY A 1 302 ? -9.496 -15.666 11.879 1.00 60.31 302 GLY A N 1
ATOM 2265 C CA . GLY A 1 302 ? -10.521 -14.612 11.865 1.00 60.31 302 GLY A CA 1
ATOM 2266 C C . GLY A 1 302 ? -10.544 -13.793 13.161 1.00 60.31 302 GLY A C 1
ATOM 2267 O O . GLY A 1 302 ? -10.610 -12.559 13.136 1.00 60.31 302 GLY A O 1
ATOM 2268 N N . ASP A 1 303 ? -10.350 -14.457 14.297 1.00 73.12 303 ASP A N 1
ATOM 2269 C CA . ASP A 1 303 ? -10.391 -13.824 15.615 1.00 73.12 303 ASP A CA 1
ATOM 2270 C C . ASP A 1 303 ? -9.148 -12.969 15.907 1.00 73.12 303 ASP A C 1
ATOM 2272 O O . ASP A 1 303 ? -9.242 -11.913 16.538 1.00 73.12 303 ASP A O 1
ATOM 2276 N N . VAL A 1 304 ? -7.975 -13.349 15.384 1.00 81.12 304 VAL A N 1
ATOM 2277 C CA . VAL A 1 304 ? -6.741 -12.550 15.512 1.00 81.12 304 VAL A CA 1
ATOM 2278 C C . VAL A 1 304 ? -6.848 -11.252 14.710 1.00 81.12 304 VAL A C 1
ATOM 2280 O O . VAL A 1 304 ? -6.447 -10.184 15.189 1.00 81.12 304 VAL A O 1
ATOM 2283 N N . HIS A 1 305 ? -7.378 -11.316 13.486 1.00 82.88 305 HIS A N 1
ATOM 2284 C CA . HIS A 1 305 ? -7.575 -10.130 12.651 1.00 82.88 305 HIS A CA 1
ATOM 2285 C C . HIS A 1 305 ? -8.603 -9.173 13.259 1.00 82.88 305 HIS A C 1
ATOM 2287 O O . HIS A 1 305 ? -8.343 -7.963 13.314 1.00 82.88 305 HIS A O 1
ATOM 2293 N N . SER A 1 306 ? -9.692 -9.721 13.800 1.00 85.69 306 SER A N 1
ATOM 2294 C CA . SER A 1 306 ? -10.714 -8.987 14.550 1.00 85.69 306 SER A CA 1
ATOM 2295 C C . SER A 1 306 ? -10.124 -8.275 15.763 1.00 85.69 306 SER A C 1
ATOM 2297 O O . SER A 1 306 ? -10.271 -7.059 15.903 1.00 85.69 306 SER A O 1
ATOM 2299 N N . ALA A 1 307 ? -9.366 -8.994 16.596 1.00 86.44 307 ALA A N 1
ATOM 2300 C CA . ALA A 1 307 ? -8.723 -8.435 17.781 1.00 86.44 307 ALA A CA 1
ATOM 2301 C C . ALA A 1 307 ? -7.784 -7.267 17.427 1.00 86.44 307 ALA A C 1
ATOM 2303 O O . ALA A 1 307 ? -7.844 -6.196 18.034 1.00 86.44 307 ALA A O 1
ATOM 2304 N N . LYS A 1 308 ? -6.955 -7.429 16.385 1.00 89.56 308 LYS A N 1
ATOM 2305 C CA . LYS A 1 308 ? -6.047 -6.370 15.913 1.00 89.56 308 LYS A CA 1
ATOM 2306 C C . LYS A 1 308 ? -6.797 -5.157 15.368 1.00 89.56 308 LYS A C 1
ATOM 2308 O O . LYS A 1 308 ? -6.364 -4.027 15.600 1.00 89.56 308 LYS A O 1
ATOM 2313 N N . LEU A 1 309 ? -7.888 -5.367 14.629 1.00 90.94 309 LEU A N 1
ATOM 2314 C CA . LEU A 1 309 ? -8.727 -4.278 14.130 1.00 90.94 309 LEU A CA 1
ATOM 2315 C C . LEU A 1 309 ? -9.332 -3.487 15.296 1.00 90.94 309 LEU A C 1
ATOM 2317 O O . LEU A 1 309 ? -9.201 -2.264 15.327 1.00 90.94 309 LEU A O 1
ATOM 2321 N N . LEU A 1 310 ? -9.912 -4.173 16.281 1.00 91.50 310 LEU A N 1
ATOM 2322 C CA . LEU A 1 310 ? -10.510 -3.555 17.466 1.00 91.50 310 LEU A CA 1
ATOM 2323 C C . LEU A 1 310 ? -9.492 -2.712 18.247 1.00 91.50 310 LEU A C 1
ATOM 2325 O O . LEU A 1 310 ? -9.785 -1.566 18.585 1.00 91.50 310 LEU A O 1
ATOM 2329 N N . CYS A 1 311 ? -8.269 -3.213 18.455 1.00 91.50 311 CYS A N 1
ATOM 2330 C CA . CYS A 1 311 ? -7.196 -2.435 19.084 1.00 91.50 311 CYS A CA 1
ATOM 2331 C C . CYS A 1 311 ? -6.835 -1.170 18.290 1.00 91.50 311 CYS A C 1
ATOM 2333 O O . CYS A 1 311 ? -6.618 -0.110 18.877 1.00 91.50 311 CYS A O 1
ATOM 2335 N N . ARG A 1 312 ? -6.774 -1.250 16.955 1.00 91.94 312 ARG A N 1
ATOM 2336 C CA . ARG A 1 312 ? -6.464 -0.085 16.106 1.00 91.94 312 ARG A CA 1
ATOM 2337 C C . ARG A 1 312 ? -7.566 0.959 16.150 1.00 91.94 312 ARG A C 1
ATOM 2339 O O . ARG A 1 312 ? -7.275 2.137 16.334 1.00 91.94 312 ARG A O 1
ATOM 2346 N N . VAL A 1 313 ? -8.816 0.528 16.031 1.00 92.12 313 VAL A N 1
ATOM 2347 C CA . VAL A 1 313 ? -9.981 1.412 16.124 1.00 92.12 313 VAL A CA 1
ATOM 2348 C C . VAL A 1 313 ? -10.054 2.057 17.509 1.00 92.12 313 VAL A C 1
ATOM 2350 O O . VAL A 1 313 ? -10.254 3.264 17.602 1.00 92.12 313 VAL A O 1
ATOM 2353 N N . LEU A 1 314 ? -9.796 1.303 18.584 1.00 92.12 314 LEU A N 1
ATOM 2354 C CA . LEU A 1 314 ? -9.713 1.857 19.936 1.00 92.12 314 LEU A CA 1
ATOM 2355 C C . LEU A 1 314 ? -8.598 2.903 20.055 1.00 92.12 314 LEU A C 1
ATOM 2357 O O . LEU A 1 314 ? -8.810 3.963 20.635 1.00 92.12 314 LEU A O 1
ATOM 2361 N N . SER A 1 315 ? -7.427 2.639 19.468 1.00 92.00 315 SER A N 1
ATOM 2362 C CA . SER A 1 315 ? -6.329 3.608 19.422 1.00 92.00 315 SER A CA 1
ATOM 2363 C C . SER A 1 315 ? -6.714 4.890 18.690 1.00 92.00 315 SER A C 1
ATOM 2365 O O . SER A 1 315 ? -6.383 5.971 19.171 1.00 92.00 315 SER A O 1
ATOM 2367 N N . LEU A 1 316 ? -7.437 4.791 17.570 1.00 89.75 316 LEU A N 1
ATOM 2368 C CA . LEU A 1 316 ? -7.961 5.958 16.861 1.00 89.75 316 LEU A CA 1
ATOM 2369 C C . LEU A 1 316 ? -8.949 6.735 17.728 1.00 89.75 316 LEU A C 1
ATOM 2371 O O . LEU A 1 316 ? -8.788 7.940 17.877 1.00 89.75 316 LEU A O 1
ATOM 2375 N N . LEU A 1 317 ? -9.900 6.053 18.371 1.00 89.31 317 LEU A N 1
ATOM 2376 C CA . LEU A 1 317 ? -10.862 6.687 19.277 1.00 89.31 317 LEU A CA 1
ATOM 2377 C C . LEU A 1 317 ? -10.172 7.396 20.454 1.00 89.31 317 LEU A C 1
ATOM 2379 O O . LEU A 1 317 ? -10.609 8.461 20.873 1.00 89.31 317 LEU A O 1
ATOM 2383 N N . CYS A 1 318 ? -9.071 6.850 20.972 1.00 87.88 318 CYS A N 1
ATOM 2384 C CA . CYS A 1 318 ? -8.274 7.499 22.017 1.00 87.88 318 CYS A CA 1
ATOM 2385 C C . CYS A 1 318 ? -7.486 8.733 21.535 1.00 87.88 318 CYS A C 1
ATOM 2387 O O . CYS A 1 318 ? -7.020 9.494 22.379 1.00 87.88 318 CYS A O 1
ATOM 2389 N N . LYS A 1 319 ? -7.293 8.912 20.221 1.00 86.88 319 LYS A N 1
ATOM 2390 C CA . LYS A 1 319 ? -6.511 10.010 19.621 1.00 86.88 319 LYS A CA 1
ATOM 2391 C C . LYS A 1 319 ? -7.358 11.178 19.113 1.00 86.88 319 LYS A C 1
ATOM 2393 O O . LYS A 1 319 ? -6.787 12.221 18.816 1.00 86.88 319 LYS A O 1
ATOM 2398 N N . VAL A 1 320 ? -8.671 11.005 18.961 1.00 82.50 320 VAL A N 1
ATOM 2399 C CA . VAL A 1 320 ? -9.563 12.085 18.511 1.00 82.50 320 VAL A CA 1
ATOM 2400 C C . VAL A 1 320 ? -9.715 13.114 19.624 1.00 82.50 320 VAL A C 1
ATOM 2402 O O . VAL A 1 320 ? -10.071 12.755 20.750 1.00 82.50 320 VAL A O 1
ATOM 2405 N N . ASP A 1 321 ? -9.458 14.379 19.292 1.00 69.25 321 ASP A N 1
ATOM 2406 C CA . ASP A 1 321 ? -9.686 15.496 20.202 1.00 69.25 321 ASP A CA 1
ATOM 2407 C C . ASP A 1 321 ? -11.191 15.712 20.406 1.00 69.25 321 ASP A C 1
ATOM 2409 O O . ASP A 1 321 ? -11.982 15.689 19.457 1.00 69.25 321 ASP A O 1
ATOM 2413 N N . ARG A 1 322 ? -11.605 15.839 21.666 1.00 66.19 322 ARG A N 1
ATOM 2414 C CA . ARG A 1 322 ? -13.016 15.821 22.059 1.00 66.19 322 ARG A CA 1
ATOM 2415 C C . ARG A 1 322 ? -13.495 17.256 22.210 1.00 66.19 322 ARG A C 1
ATOM 2417 O O . ARG A 1 322 ? -13.241 17.878 23.232 1.00 66.19 322 ARG A O 1
ATOM 2424 N N . GLY A 1 323 ? -14.224 17.764 21.221 1.00 60.62 323 GLY A N 1
ATOM 2425 C CA . GLY A 1 323 ? -15.073 18.937 21.440 1.00 60.62 323 GLY A CA 1
ATOM 2426 C C . GLY A 1 323 ? -16.221 18.623 22.415 1.00 60.62 323 GLY A C 1
ATOM 2427 O O . GLY A 1 323 ? -16.613 17.463 22.573 1.00 60.62 323 GLY A O 1
ATOM 2428 N N . ASP A 1 324 ? -16.799 19.653 23.036 1.00 51.69 324 ASP A N 1
ATOM 2429 C CA . ASP A 1 324 ? -17.737 19.498 24.162 1.00 51.69 324 ASP A CA 1
ATOM 2430 C C . ASP A 1 324 ? -19.098 18.863 23.804 1.00 51.69 324 ASP A C 1
ATOM 2432 O O . ASP A 1 324 ? -19.716 18.207 24.640 1.00 51.69 324 ASP A O 1
ATOM 2436 N N . SER A 1 325 ? -19.586 18.993 22.565 1.00 46.38 325 SER A N 1
ATOM 2437 C CA . SER A 1 325 ? -20.974 18.633 22.211 1.00 46.38 325 SER A CA 1
ATOM 2438 C C . SER A 1 325 ? -21.189 17.195 21.711 1.00 46.38 325 SER A C 1
ATOM 2440 O O . SER A 1 325 ? -22.327 16.735 21.661 1.00 46.38 325 SER A O 1
ATOM 2442 N N . THR A 1 326 ? -20.128 16.448 21.379 1.00 56.88 326 THR A N 1
ATOM 2443 C CA . THR A 1 326 ? -20.208 15.048 20.886 1.00 56.88 326 THR A CA 1
ATOM 2444 C C . THR A 1 326 ? -19.598 14.021 21.851 1.00 56.88 326 THR A C 1
ATOM 2446 O O . THR A 1 326 ? -19.594 12.816 21.582 1.00 56.88 326 THR A O 1
ATOM 2449 N N . ALA A 1 327 ? -19.117 14.476 23.012 1.00 60.78 327 ALA A N 1
ATOM 2450 C CA . ALA A 1 327 ? -18.327 13.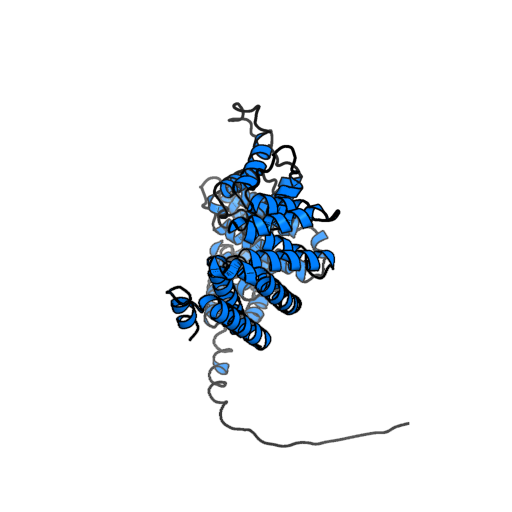679 23.948 1.00 60.78 327 ALA A CA 1
ATOM 2451 C C . ALA A 1 327 ? -19.080 12.474 24.552 1.00 60.78 327 ALA A C 1
ATOM 2453 O O . ALA A 1 327 ? -18.471 11.431 24.806 1.00 60.78 327 ALA A O 1
ATOM 2454 N N . LEU A 1 328 ? -20.398 12.585 24.756 1.00 59.81 328 LEU A N 1
ATOM 2455 C CA . LEU A 1 328 ? -21.217 11.552 25.408 1.00 59.81 328 LEU A CA 1
ATOM 2456 C C . LEU A 1 328 ? -21.418 10.302 24.536 1.00 59.81 328 LEU A C 1
ATOM 2458 O O . LEU A 1 328 ? -21.191 9.183 25.003 1.00 59.81 328 LEU A O 1
ATOM 2462 N N . ASP A 1 329 ? -21.790 10.468 23.267 1.00 74.12 329 ASP A N 1
ATOM 2463 C CA . ASP A 1 329 ? -21.988 9.334 22.354 1.00 74.12 329 ASP A CA 1
ATOM 2464 C C . ASP A 1 329 ? -20.659 8.723 21.903 1.00 74.12 329 ASP A C 1
ATOM 2466 O O . ASP A 1 329 ? -20.544 7.504 21.743 1.00 74.12 329 ASP A O 1
ATOM 2470 N N . PHE A 1 330 ? -19.620 9.551 21.795 1.00 81.06 330 PHE A N 1
ATOM 2471 C CA . PHE A 1 330 ? -18.268 9.087 21.520 1.00 81.06 330 PHE A CA 1
ATOM 2472 C C . PHE A 1 330 ? -17.703 8.242 22.673 1.00 81.06 330 PHE A C 1
ATOM 2474 O O . PHE A 1 330 ? -17.125 7.180 22.437 1.00 81.06 330 PHE A O 1
ATOM 2481 N N . GLY A 1 331 ? -17.921 8.657 23.927 1.00 81.50 331 GLY A N 1
ATOM 2482 C CA . GLY A 1 331 ? -17.523 7.892 25.112 1.00 81.50 331 GLY A CA 1
ATOM 2483 C C . GLY A 1 331 ? -18.203 6.522 25.192 1.00 81.50 331 GLY A C 1
ATOM 2484 O O . GLY A 1 331 ? -17.542 5.519 25.459 1.00 81.50 331 GLY A O 1
ATOM 2485 N N . LYS A 1 332 ? -19.505 6.443 24.876 1.00 84.88 332 LYS A N 1
ATOM 2486 C CA . LYS A 1 332 ? -20.227 5.159 24.780 1.00 84.88 332 LYS A CA 1
ATOM 2487 C C . LYS A 1 332 ? -19.620 4.247 23.715 1.00 84.88 332 LYS A C 1
ATOM 2489 O O . LYS A 1 332 ? -19.382 3.072 23.983 1.00 84.88 332 LYS A O 1
ATOM 2494 N N . LEU A 1 333 ? -19.335 4.783 22.528 1.00 87.12 333 LEU A N 1
ATOM 2495 C CA . LEU A 1 333 ? -18.741 4.023 21.428 1.00 87.12 333 LEU A CA 1
ATOM 2496 C C . LEU A 1 333 ? -17.331 3.518 21.767 1.00 87.12 333 LEU A C 1
ATOM 2498 O O . LEU A 1 333 ? -17.009 2.361 21.498 1.00 87.12 333 LEU A O 1
ATOM 2502 N N . GLN A 1 334 ? -16.513 4.355 22.410 1.00 89.19 334 GLN A N 1
ATOM 2503 C CA . GLN A 1 334 ? -15.192 3.968 22.904 1.00 89.19 334 GLN A CA 1
ATOM 2504 C C . GLN A 1 334 ? -15.279 2.832 23.927 1.00 89.19 334 GLN A C 1
ATOM 2506 O O . GLN A 1 334 ? -14.527 1.863 23.823 1.00 89.19 334 GLN A O 1
ATOM 2511 N N . ASN A 1 335 ? -16.220 2.913 24.870 1.00 88.31 335 ASN A N 1
ATOM 2512 C CA . ASN A 1 335 ? -16.442 1.867 25.865 1.00 88.31 335 ASN A CA 1
ATOM 2513 C C . ASN A 1 335 ? -16.900 0.550 25.223 1.00 88.31 335 ASN A C 1
ATOM 2515 O O . ASN A 1 335 ? -16.382 -0.502 25.584 1.00 88.31 335 ASN A O 1
ATOM 2519 N N . LEU A 1 336 ? -17.806 0.599 24.240 1.00 89.06 336 LEU A N 1
ATOM 2520 C CA . LEU A 1 336 ? -18.264 -0.585 23.502 1.00 89.06 336 LEU A CA 1
ATOM 2521 C C . LEU A 1 336 ? -17.118 -1.265 22.746 1.00 89.06 336 LEU A C 1
ATOM 2523 O O . LEU A 1 336 ? -16.923 -2.471 22.874 1.00 89.06 336 LEU A O 1
ATOM 2527 N N . ILE A 1 337 ? -16.316 -0.499 22.001 1.00 90.81 337 ILE A N 1
ATOM 2528 C CA . ILE A 1 337 ? -15.136 -1.038 21.311 1.00 90.81 337 ILE A CA 1
ATOM 2529 C C . ILE A 1 337 ? -14.155 -1.645 22.317 1.00 90.81 337 ILE A C 1
ATOM 2531 O O . ILE A 1 337 ? -13.651 -2.741 22.088 1.00 90.81 337 ILE A O 1
ATOM 2535 N N . CYS A 1 338 ? -13.901 -0.964 23.438 1.00 89.81 338 CYS A N 1
ATOM 2536 C CA . CYS A 1 338 ? -13.012 -1.455 24.487 1.00 89.81 338 CYS A CA 1
ATOM 2537 C C . CYS A 1 338 ? -13.516 -2.779 25.081 1.00 89.81 338 CYS A C 1
ATOM 2539 O O . CYS A 1 338 ? -12.751 -3.735 25.193 1.00 89.81 338 CYS A O 1
ATOM 2541 N N . GLN A 1 339 ? -14.816 -2.878 25.368 1.00 87.19 339 GLN A N 1
ATOM 2542 C CA . GLN A 1 339 ? -15.456 -4.096 25.856 1.00 87.19 339 GLN A CA 1
ATOM 2543 C C . GLN A 1 339 ? -15.274 -5.272 24.887 1.00 87.19 339 GLN A C 1
ATOM 2545 O O . GLN A 1 339 ? -14.895 -6.367 25.307 1.00 87.19 339 GLN A O 1
ATOM 2550 N N . VAL A 1 340 ? -15.519 -5.057 23.591 1.00 86.75 340 VAL A N 1
ATOM 2551 C CA . VAL A 1 340 ? -15.361 -6.106 22.572 1.00 86.75 340 VAL A CA 1
ATOM 2552 C C . VAL A 1 340 ? -13.883 -6.467 22.386 1.00 86.75 340 VAL A C 1
ATOM 2554 O O . VAL A 1 340 ? -13.555 -7.649 22.314 1.00 86.75 340 VAL A O 1
ATOM 2557 N N . ALA A 1 341 ? -12.977 -5.486 22.385 1.00 87.75 341 ALA A N 1
ATOM 2558 C CA . ALA A 1 341 ? -11.535 -5.714 22.276 1.00 87.75 341 ALA A CA 1
ATOM 2559 C C . ALA A 1 341 ? -10.992 -6.561 23.438 1.00 87.75 341 ALA A C 1
ATOM 2561 O O . ALA A 1 341 ? -10.222 -7.494 23.219 1.00 87.75 341 ALA A O 1
ATOM 2562 N N . VAL A 1 342 ? -11.434 -6.275 24.666 1.00 86.12 342 VAL A N 1
ATOM 2563 C CA . VAL A 1 342 ? -11.075 -7.029 25.876 1.00 86.12 342 VAL A CA 1
ATOM 2564 C C . VAL A 1 342 ? -11.531 -8.487 25.787 1.00 86.12 342 VAL A C 1
ATOM 2566 O O . VAL A 1 342 ? -10.770 -9.379 26.152 1.00 86.12 342 VAL A O 1
ATOM 2569 N N . ARG A 1 343 ? -12.724 -8.756 25.241 1.00 84.38 343 ARG A N 1
ATOM 2570 C CA . ARG A 1 343 ? -13.208 -10.133 25.029 1.00 84.38 343 ARG A CA 1
ATOM 2571 C C . ARG A 1 343 ? -12.360 -10.926 24.031 1.00 84.38 343 ARG A C 1
ATOM 2573 O O . ARG A 1 343 ? -12.257 -12.137 24.168 1.00 84.38 343 ARG A O 1
ATOM 2580 N N . HIS A 1 344 ? -11.715 -10.250 23.081 1.00 85.19 344 HIS A N 1
ATOM 2581 C CA . HIS A 1 344 ? -10.843 -10.871 22.077 1.00 85.19 344 HIS A CA 1
ATOM 2582 C C . HIS A 1 344 ? -9.356 -10.890 22.482 1.00 85.19 344 HIS A C 1
ATOM 2584 O O . HIS A 1 344 ? -8.489 -11.243 21.679 1.00 85.19 344 HIS A O 1
ATOM 2590 N N . ALA A 1 345 ? -9.021 -10.510 23.720 1.00 84.50 345 ALA A N 1
ATOM 2591 C CA . ALA A 1 345 ? -7.635 -10.347 24.157 1.00 84.50 345 ALA A CA 1
ATOM 2592 C C . ALA A 1 345 ? -6.811 -11.652 24.126 1.00 84.50 345 ALA A C 1
ATOM 2594 O O . ALA A 1 345 ? -5.588 -11.611 23.969 1.00 84.50 345 ALA A O 1
ATOM 2595 N N . THR A 1 346 ? -7.471 -12.808 24.231 1.00 83.81 346 THR A N 1
ATOM 2596 C CA . THR A 1 346 ? -6.881 -14.156 24.138 1.00 83.81 346 THR A CA 1
ATOM 2597 C C . THR A 1 346 ? -6.098 -14.362 22.837 1.00 83.81 346 THR A C 1
ATOM 2599 O O . THR A 1 346 ? -4.988 -14.913 22.858 1.00 83.81 346 THR A O 1
ATOM 2602 N N . HIS A 1 347 ? -6.634 -13.853 21.724 1.00 85.62 347 HIS A N 1
ATOM 2603 C CA . HIS A 1 347 ? -6.100 -14.018 20.369 1.00 85.62 347 HIS A CA 1
ATOM 2604 C C . HIS A 1 347 ? -4.912 -13.092 20.067 1.00 85.62 347 HIS A C 1
ATOM 2606 O O . HIS A 1 347 ? -4.188 -13.294 19.094 1.00 85.62 347 HIS A O 1
ATOM 2612 N N . LEU A 1 348 ? -4.657 -12.079 20.898 1.00 85.56 348 LEU A N 1
ATOM 2613 C CA . LEU A 1 348 ? -3.555 -11.147 20.668 1.00 85.56 348 LEU A CA 1
ATOM 2614 C C . LEU A 1 348 ? -2.201 -11.780 20.988 1.00 85.56 348 LEU A C 1
ATOM 2616 O O . LEU A 1 348 ? -2.028 -12.476 21.989 1.00 85.56 348 LEU A O 1
ATOM 2620 N N . VAL A 1 349 ? -1.186 -11.491 20.176 1.00 89.06 349 VAL A N 1
ATOM 2621 C CA . VAL A 1 349 ? 0.205 -11.793 20.545 1.00 89.06 349 VAL A CA 1
ATOM 2622 C C . VAL A 1 349 ? 0.630 -10.939 21.751 1.00 89.06 349 VAL A C 1
ATOM 2624 O O . VAL A 1 349 ? 0.048 -9.875 21.973 1.00 89.06 349 VAL A O 1
ATOM 2627 N N . PRO A 1 350 ? 1.639 -11.351 22.544 1.00 86.81 350 PRO A N 1
ATOM 2628 C CA . PRO A 1 350 ? 1.989 -10.658 23.785 1.00 86.81 350 PRO A CA 1
ATOM 2629 C C . PRO A 1 350 ? 2.259 -9.153 23.638 1.00 86.81 350 PRO A C 1
ATOM 2631 O O . PRO A 1 350 ? 1.876 -8.390 24.517 1.00 86.81 350 PRO A O 1
ATOM 2634 N N . SER A 1 351 ? 2.867 -8.703 22.534 1.00 86.88 351 SER A N 1
ATOM 2635 C CA . SER A 1 351 ? 3.084 -7.270 22.272 1.00 86.88 351 SER A CA 1
ATOM 2636 C C . SER A 1 351 ? 1.772 -6.502 22.106 1.00 86.88 351 SER A C 1
ATOM 2638 O O . SER A 1 351 ? 1.582 -5.460 22.730 1.00 86.88 351 SER A O 1
ATOM 2640 N N . ASP A 1 352 ? 0.858 -7.044 21.304 1.00 88.19 352 ASP A N 1
ATOM 2641 C CA . ASP A 1 352 ? -0.421 -6.411 20.980 1.00 88.19 352 ASP A CA 1
ATOM 2642 C C . ASP A 1 352 ? -1.354 -6.434 22.197 1.00 88.19 352 ASP A C 1
ATOM 2644 O O . ASP A 1 352 ? -2.114 -5.494 22.420 1.00 88.19 352 ASP A O 1
ATOM 2648 N N . PHE A 1 353 ? -1.240 -7.466 23.039 1.00 89.69 353 PHE A N 1
ATOM 2649 C CA . PHE A 1 353 ? -1.928 -7.543 24.326 1.00 89.69 353 PHE A CA 1
ATOM 2650 C C . PHE A 1 353 ? -1.496 -6.414 25.275 1.00 89.69 353 PHE A C 1
ATOM 2652 O O . PHE A 1 353 ? -2.345 -5.753 25.869 1.00 89.69 353 PHE A O 1
ATOM 2659 N N . VAL A 1 354 ? -0.192 -6.124 25.374 1.00 88.81 354 VAL A N 1
ATOM 2660 C CA . VAL A 1 354 ? 0.298 -4.977 26.162 1.00 88.81 354 VAL A CA 1
ATOM 2661 C C . VAL A 1 354 ? -0.265 -3.663 25.613 1.00 88.81 354 VAL A C 1
ATOM 2663 O O . VAL A 1 354 ? -0.687 -2.805 26.390 1.00 88.81 354 VAL A O 1
ATOM 2666 N N . SER A 1 355 ? -0.329 -3.510 24.286 1.00 91.44 355 SER A N 1
ATOM 2667 C CA . SER A 1 355 ? -0.963 -2.347 23.657 1.00 91.44 355 SER A CA 1
ATOM 2668 C C . SER A 1 355 ? -2.453 -2.244 23.989 1.00 91.44 355 SER A C 1
ATOM 2670 O O . SER A 1 355 ? -2.918 -1.151 24.300 1.00 91.44 355 SER A O 1
ATOM 2672 N N . LEU A 1 356 ? -3.197 -3.355 23.993 1.00 92.25 356 LEU A N 1
ATOM 2673 C CA . LEU A 1 356 ? -4.597 -3.368 24.421 1.00 92.25 356 LEU A CA 1
ATOM 2674 C C . LEU A 1 356 ? -4.741 -2.900 25.875 1.00 92.25 356 LEU A C 1
ATOM 2676 O O . LEU A 1 356 ? -5.545 -2.011 26.139 1.00 92.25 356 LEU A O 1
ATOM 2680 N N . CYS A 1 357 ? -3.943 -3.427 26.808 1.00 89.75 357 CYS A N 1
ATOM 2681 C CA . CYS A 1 357 ? -3.977 -2.993 28.209 1.00 89.75 357 CYS A CA 1
ATOM 2682 C C . CYS A 1 357 ? -3.683 -1.491 28.353 1.00 89.75 357 CYS A C 1
ATOM 2684 O O . CYS A 1 357 ? -4.351 -0.801 29.121 1.00 89.75 357 CYS A O 1
ATOM 2686 N N . ALA A 1 358 ? -2.734 -0.957 27.578 1.00 91.44 358 ALA A N 1
ATOM 2687 C CA . ALA A 1 358 ? -2.458 0.478 27.557 1.00 91.44 358 ALA A CA 1
ATOM 2688 C C . ALA A 1 358 ? -3.666 1.288 27.056 1.00 91.44 358 ALA A C 1
ATOM 2690 O O . ALA A 1 358 ? -4.000 2.316 27.642 1.00 91.44 358 ALA A O 1
ATOM 2691 N N . LEU A 1 359 ? -4.366 0.804 26.027 1.00 92.25 359 LEU A N 1
ATOM 2692 C CA . LEU A 1 359 ? -5.572 1.444 25.496 1.00 92.25 359 LEU A CA 1
ATOM 2693 C C . LEU A 1 359 ? -6.766 1.377 26.464 1.00 92.25 359 LEU A C 1
ATOM 2695 O O . LEU A 1 359 ? -7.537 2.333 26.552 1.00 92.25 359 LEU A O 1
ATOM 2699 N N . VAL A 1 360 ? -6.910 0.295 27.234 1.00 89.88 360 VAL A N 1
ATOM 2700 C CA . VAL A 1 360 ? -7.912 0.174 28.314 1.00 89.88 360 VAL A CA 1
ATOM 2701 C C . VAL A 1 360 ? -7.661 1.214 29.413 1.00 89.88 360 VAL A C 1
ATOM 2703 O O . VAL A 1 360 ? -8.597 1.824 29.941 1.00 89.88 360 VAL A O 1
ATOM 2706 N N . VAL A 1 361 ? -6.390 1.460 29.742 1.00 89.12 361 VAL A N 1
ATOM 2707 C CA . VAL A 1 361 ? -6.011 2.519 30.682 1.00 89.12 361 VAL A CA 1
ATOM 2708 C C . VAL A 1 361 ? -6.278 3.901 30.081 1.00 89.12 361 VAL A C 1
ATOM 2710 O O . VAL A 1 361 ? -6.969 4.709 30.699 1.00 89.12 361 VAL A O 1
ATOM 2713 N N . GLN A 1 362 ? -5.812 4.152 28.856 1.00 89.25 362 GLN A N 1
ATOM 2714 C CA . GLN A 1 362 ? -5.947 5.444 28.176 1.00 89.25 362 GLN A CA 1
ATOM 2715 C C . GLN A 1 362 ? -7.409 5.850 27.941 1.00 89.25 362 GLN A C 1
ATOM 2717 O O . GLN A 1 362 ? -7.754 7.018 28.088 1.00 89.25 362 GLN A O 1
ATOM 2722 N N . SER A 1 363 ? -8.279 4.897 27.606 1.00 86.81 363 SER A N 1
ATOM 2723 C CA . SER A 1 363 ? -9.716 5.148 27.427 1.00 86.81 363 SER A CA 1
ATOM 2724 C C . SER A 1 363 ? -10.450 5.455 28.735 1.00 86.81 363 SER A C 1
ATOM 2726 O O . SER A 1 363 ? -11.572 5.947 28.702 1.00 86.81 363 SER A O 1
ATOM 2728 N N . GLY A 1 364 ? -9.845 5.163 29.892 1.00 85.44 364 GLY A N 1
ATOM 2729 C CA . GLY A 1 364 ? -10.510 5.271 31.189 1.00 85.44 364 GLY A CA 1
ATOM 2730 C C . GLY A 1 364 ? -11.530 4.161 31.460 1.00 85.44 364 GLY A C 1
ATOM 2731 O O . GLY A 1 364 ? -12.194 4.208 32.491 1.00 85.44 364 GLY A O 1
ATOM 2732 N N . TYR A 1 365 ? -11.631 3.142 30.597 1.00 85.50 365 TYR A N 1
ATOM 2733 C CA . TYR A 1 365 ? -12.608 2.050 30.720 1.00 85.50 365 TYR A CA 1
ATOM 2734 C C . TYR A 1 365 ? -12.503 1.301 32.063 1.00 85.50 365 TYR A C 1
ATOM 2736 O O . TYR A 1 365 ? -13.510 0.963 32.680 1.00 85.50 365 TYR A O 1
ATOM 2744 N N . HIS A 1 366 ? -11.283 1.142 32.583 1.00 83.31 366 HIS A N 1
ATOM 2745 C CA . HIS A 1 366 ? -11.003 0.559 33.904 1.00 83.31 366 HIS A CA 1
ATOM 2746 C C . HIS A 1 366 ? -11.568 1.352 35.099 1.00 83.31 366 HIS A C 1
ATOM 2748 O O . HIS A 1 366 ? -11.663 0.808 36.197 1.00 83.31 366 HIS A O 1
ATOM 2754 N N . LYS A 1 367 ? -11.934 2.630 34.916 1.00 85.44 367 LYS A N 1
ATOM 2755 C CA . LYS A 1 367 ? -12.505 3.476 35.978 1.00 85.44 367 LYS A CA 1
ATOM 2756 C C . LYS A 1 367 ? -14.005 3.254 36.169 1.00 85.44 367 LYS A C 1
ATOM 2758 O O . LYS A 1 367 ? -14.557 3.730 37.156 1.00 85.44 367 LYS A O 1
ATOM 2763 N N . ILE A 1 368 ? -14.670 2.551 35.249 1.00 82.62 368 ILE A N 1
ATOM 2764 C CA . ILE A 1 368 ? -16.100 2.252 35.350 1.00 82.62 368 ILE A CA 1
ATOM 2765 C C . ILE A 1 368 ? -16.286 1.175 36.438 1.00 82.62 368 ILE A C 1
ATOM 2767 O O . ILE A 1 368 ? -15.797 0.056 36.258 1.00 82.62 368 ILE A O 1
ATOM 2771 N N . PRO A 1 369 ? -16.987 1.459 37.556 1.00 72.94 369 PRO A N 1
ATOM 2772 C CA . PRO A 1 369 ? -17.013 0.567 38.722 1.00 72.94 369 PRO A CA 1
ATOM 2773 C C . PRO A 1 369 ? -17.495 -0.857 38.413 1.00 72.94 369 PRO A C 1
ATOM 2775 O O . PRO A 1 369 ? -16.898 -1.826 38.871 1.00 72.94 369 PRO A O 1
ATOM 2778 N N . GLN A 1 370 ? -18.526 -0.987 37.573 1.00 72.50 370 GLN A N 1
ATOM 2779 C CA . GLN A 1 370 ? -19.095 -2.275 37.150 1.00 72.50 370 GLN A CA 1
ATOM 2780 C C . GLN A 1 370 ? -18.131 -3.095 36.275 1.00 72.50 370 GLN A C 1
ATOM 2782 O O . GLN A 1 370 ? -18.179 -4.321 36.263 1.00 72.50 370 GLN A O 1
ATOM 2787 N N . VAL A 1 371 ? -17.242 -2.420 35.545 1.00 74.94 371 VAL A N 1
ATOM 2788 C CA . VAL A 1 371 ? -16.301 -3.035 34.602 1.00 74.94 371 VAL A CA 1
ATOM 2789 C C . VAL A 1 371 ? -15.031 -3.491 35.311 1.00 74.94 371 VAL A C 1
ATOM 2791 O O . VAL A 1 371 ? -14.484 -4.534 34.957 1.00 74.94 371 VAL A O 1
ATOM 2794 N N . ARG A 1 372 ? -14.564 -2.738 36.314 1.00 66.81 372 ARG A N 1
ATOM 2795 C CA . ARG A 1 372 ? -13.290 -2.991 37.002 1.00 66.81 372 ARG A CA 1
ATOM 2796 C C . ARG A 1 372 ? -13.188 -4.413 37.562 1.00 66.81 372 ARG A C 1
ATOM 2798 O O . ARG A 1 372 ? -12.156 -5.048 37.386 1.00 66.81 372 ARG A O 1
ATOM 2805 N N . LEU A 1 373 ? -14.270 -4.926 38.151 1.00 59.69 373 LEU A N 1
ATOM 2806 C CA . LEU A 1 373 ? -14.340 -6.304 38.650 1.00 59.69 373 LEU A CA 1
ATOM 2807 C C . LEU A 1 373 ? -14.279 -7.327 37.500 1.00 59.69 373 LEU A C 1
ATOM 2809 O O . LEU A 1 373 ? -13.472 -8.247 37.537 1.00 59.69 373 LEU A O 1
ATOM 2813 N N . SER A 1 374 ? -15.030 -7.098 36.417 1.00 69.81 374 SER A N 1
ATOM 2814 C CA . SER A 1 374 ? -15.056 -7.996 35.249 1.00 69.81 374 SER A CA 1
ATOM 2815 C C . SER A 1 374 ? -13.757 -8.018 34.427 1.00 69.81 374 SER A C 1
ATOM 2817 O O . SER A 1 374 ? -13.462 -9.009 33.762 1.00 69.81 374 SER A O 1
ATOM 2819 N N . LEU A 1 375 ? -12.954 -6.945 34.453 1.00 75.25 375 LEU A N 1
ATOM 2820 C CA . LEU A 1 375 ? -11.650 -6.912 33.776 1.00 75.25 375 LEU A CA 1
ATOM 2821 C C . LEU A 1 375 ? -10.680 -7.928 34.387 1.00 75.25 375 LEU A C 1
ATOM 2823 O O . LEU A 1 375 ? -9.922 -8.548 33.640 1.00 75.25 375 LEU A O 1
ATOM 2827 N N . GLY A 1 376 ? -10.756 -8.105 35.712 1.00 70.19 376 GLY A N 1
ATOM 2828 C CA . GLY A 1 376 ? -10.098 -9.161 36.484 1.00 70.19 376 GLY A CA 1
ATOM 2829 C C . GLY A 1 376 ? -10.293 -10.531 35.851 1.00 70.19 376 GLY A C 1
ATOM 2830 O O . GLY A 1 376 ? -9.336 -11.177 35.419 1.00 70.19 376 GLY A O 1
ATOM 2831 N N . ASP A 1 377 ? -11.560 -10.908 35.733 1.00 69.56 377 ASP A N 1
ATOM 2832 C CA . ASP A 1 377 ? -11.987 -12.223 35.261 1.00 69.56 377 ASP A CA 1
ATOM 2833 C C . ASP A 1 377 ? -11.663 -12.450 33.780 1.00 69.56 377 ASP A C 1
ATOM 2835 O O . ASP A 1 377 ? -11.267 -13.546 33.386 1.00 69.56 377 ASP A O 1
ATOM 2839 N N . ILE A 1 378 ? -11.789 -11.411 32.946 1.00 71.56 378 ILE A N 1
ATOM 2840 C CA . ILE A 1 378 ? -11.610 -11.542 31.493 1.00 71.56 378 ILE A CA 1
ATOM 2841 C C . ILE A 1 378 ? -10.127 -11.517 31.096 1.00 71.56 378 ILE A C 1
ATOM 2843 O O . ILE A 1 378 ? -9.678 -12.338 30.295 1.00 71.56 378 ILE A O 1
ATOM 2847 N N . LEU A 1 379 ? -9.341 -10.573 31.627 1.00 79.38 379 LEU A N 1
ATOM 2848 C CA . LEU A 1 379 ? -7.940 -10.403 31.228 1.00 79.38 379 LEU A CA 1
ATOM 2849 C C . LEU A 1 379 ? -6.973 -11.222 32.084 1.00 79.38 379 LEU A C 1
ATOM 2851 O O . LEU A 1 379 ? -5.917 -11.597 31.576 1.00 79.38 379 LEU A O 1
ATOM 2855 N N . GLY A 1 380 ? -7.303 -11.518 33.345 1.00 77.00 380 GLY A N 1
ATOM 2856 C CA . GLY A 1 380 ? -6.416 -12.196 34.299 1.00 77.00 380 GLY A CA 1
ATOM 2857 C C . GLY A 1 380 ? -5.768 -13.480 33.758 1.00 77.00 380 GLY A C 1
ATOM 2858 O O . GLY A 1 380 ? -4.534 -13.575 33.766 1.00 77.00 380 GLY A O 1
ATOM 2859 N N . PRO A 1 381 ? -6.542 -14.431 33.194 1.00 78.75 381 PRO A N 1
ATOM 2860 C CA . PRO A 1 381 ? -5.986 -15.642 32.588 1.00 78.75 381 PRO A CA 1
ATOM 2861 C C . PRO A 1 381 ? -5.012 -15.345 31.437 1.00 78.75 381 PRO A C 1
ATOM 2863 O O . PRO A 1 381 ? -3.969 -15.990 31.306 1.00 78.75 381 PRO A O 1
ATOM 2866 N N . CYS A 1 382 ? -5.308 -14.323 30.627 1.00 81.12 382 CYS A N 1
ATOM 2867 C CA . CYS A 1 382 ? -4.452 -13.906 29.520 1.00 81.12 382 CYS A CA 1
ATOM 2868 C C . CYS A 1 382 ? -3.156 -13.259 30.012 1.00 81.12 382 CYS A C 1
ATOM 2870 O O . CYS A 1 382 ? -2.095 -13.559 29.466 1.00 81.12 382 CYS A O 1
ATOM 2872 N N . VAL A 1 383 ? -3.212 -12.408 31.044 1.00 82.69 383 VAL A N 1
ATOM 2873 C CA . VAL A 1 383 ? -2.033 -11.714 31.586 1.00 82.69 383 VAL A CA 1
ATOM 2874 C C . VAL A 1 383 ? -0.954 -12.723 31.965 1.00 82.69 383 VAL A C 1
ATOM 2876 O O . VAL A 1 383 ? 0.179 -12.586 31.512 1.00 82.69 383 VAL A O 1
ATOM 2879 N N . LEU A 1 384 ? -1.301 -13.779 32.706 1.00 77.69 384 LEU A N 1
ATOM 2880 C CA . LEU A 1 384 ? -0.344 -14.806 33.135 1.00 77.69 384 LEU A CA 1
ATOM 2881 C C . LEU A 1 384 ? 0.353 -15.494 31.953 1.00 77.69 384 LEU A C 1
ATOM 2883 O O . LEU A 1 384 ? 1.580 -15.640 31.941 1.00 77.69 384 LEU A O 1
ATOM 2887 N N . VAL A 1 385 ? -0.422 -15.888 30.941 1.00 81.94 385 VAL A N 1
ATOM 2888 C CA . VAL A 1 385 ? 0.096 -16.561 29.741 1.00 81.94 385 VAL A CA 1
ATOM 2889 C C . VAL A 1 385 ? 0.983 -15.616 28.929 1.00 81.94 385 VAL A C 1
ATOM 2891 O O . VAL A 1 385 ? 2.110 -15.970 28.572 1.00 81.94 385 VAL A O 1
ATOM 2894 N N . LYS A 1 386 ? 0.517 -14.391 28.654 1.00 84.69 386 LYS A N 1
ATOM 2895 C CA . LYS A 1 386 ? 1.259 -13.423 27.832 1.00 84.69 386 LYS A CA 1
ATOM 2896 C C . LYS A 1 386 ? 2.510 -12.923 28.550 1.00 84.69 386 LYS A C 1
ATOM 2898 O O . LYS A 1 386 ? 3.538 -12.752 27.905 1.00 84.69 386 LYS A O 1
ATOM 2903 N N . MET A 1 387 ? 2.474 -12.771 29.871 1.00 82.44 387 MET A N 1
ATOM 2904 C CA . MET A 1 387 ? 3.618 -12.331 30.667 1.00 82.44 387 MET A CA 1
ATOM 2905 C C . MET A 1 387 ? 4.770 -13.336 30.674 1.00 82.44 387 MET A C 1
ATOM 2907 O O . MET A 1 387 ? 5.929 -12.929 30.582 1.00 82.44 387 MET A O 1
ATOM 2911 N N . ARG A 1 388 ? 4.466 -14.642 30.694 1.00 82.75 388 ARG A N 1
ATOM 2912 C CA . ARG A 1 388 ? 5.470 -15.704 30.495 1.00 82.75 388 ARG A CA 1
ATOM 2913 C C . ARG A 1 388 ? 6.072 -15.669 29.090 1.00 82.75 388 ARG A C 1
ATOM 2915 O O . ARG A 1 388 ? 7.272 -15.867 28.942 1.00 82.75 388 ARG A O 1
ATOM 2922 N N . ALA A 1 389 ? 5.255 -15.383 28.078 1.00 83.19 389 ALA A N 1
ATOM 2923 C CA . ALA A 1 389 ? 5.678 -15.340 26.678 1.00 83.19 389 ALA A CA 1
ATOM 2924 C C . ALA A 1 389 ? 6.454 -14.062 26.288 1.00 83.19 389 ALA A C 1
ATOM 2926 O O . ALA A 1 389 ? 7.103 -14.028 25.239 1.00 83.19 389 ALA A O 1
ATOM 2927 N N . LEU A 1 390 ? 6.408 -12.999 27.099 1.00 84.00 390 LEU A N 1
ATOM 2928 C CA . LEU A 1 390 ? 7.186 -11.782 26.860 1.00 84.00 390 LEU A CA 1
ATOM 2929 C C . LEU A 1 390 ? 8.682 -12.044 27.075 1.00 84.00 390 LEU A C 1
ATOM 2931 O O . LEU A 1 390 ? 9.111 -12.440 28.155 1.00 84.00 390 LEU A O 1
ATOM 2935 N N . LYS A 1 391 ? 9.497 -11.751 26.057 1.00 83.44 391 LYS A N 1
ATOM 2936 C CA . LYS A 1 391 ? 10.964 -11.888 26.134 1.00 83.44 391 LYS A CA 1
ATOM 2937 C C . LYS A 1 391 ? 11.652 -10.698 26.816 1.00 83.44 391 LYS A C 1
ATOM 2939 O O . LYS A 1 391 ? 12.713 -10.856 27.400 1.00 83.44 391 LYS A O 1
ATOM 2944 N N . SER A 1 392 ? 11.059 -9.505 26.741 1.00 84.94 392 SER A N 1
ATOM 2945 C CA . SER A 1 392 ? 11.654 -8.261 27.248 1.00 84.94 392 SER A CA 1
ATOM 2946 C C . SER A 1 392 ? 11.233 -7.977 28.692 1.00 84.94 392 SER A C 1
ATOM 2948 O O . SER A 1 392 ? 10.035 -7.874 28.966 1.00 84.94 392 SER A O 1
ATOM 2950 N N . ALA A 1 393 ? 12.207 -7.768 29.587 1.00 80.88 393 ALA A N 1
ATOM 2951 C CA . ALA A 1 393 ? 11.966 -7.333 30.967 1.00 80.88 393 ALA A CA 1
ATOM 2952 C C . ALA A 1 393 ? 11.157 -6.023 31.020 1.00 80.88 393 ALA A C 1
ATOM 2954 O O . ALA A 1 393 ? 10.113 -5.973 31.664 1.00 80.88 393 ALA A O 1
ATOM 2955 N N . GLY A 1 394 ? 11.522 -5.021 30.212 1.00 83.25 394 GLY A N 1
ATOM 2956 C CA . GLY A 1 394 ? 10.779 -3.757 30.137 1.00 83.25 394 GLY A CA 1
ATOM 2957 C C . GLY A 1 394 ? 9.358 -3.885 29.564 1.00 83.25 394 GLY A C 1
ATOM 2958 O O . GLY A 1 394 ? 8.501 -3.039 29.812 1.00 83.25 394 GLY A O 1
ATOM 2959 N N . ALA A 1 395 ? 9.050 -4.929 28.786 1.00 80.81 395 ALA A N 1
ATOM 2960 C CA . ALA A 1 395 ? 7.666 -5.213 28.391 1.00 80.81 395 ALA A CA 1
ATOM 2961 C C . ALA A 1 395 ? 6.864 -5.857 29.535 1.00 80.81 395 ALA A C 1
ATOM 2963 O O . ALA A 1 395 ? 5.691 -5.527 29.710 1.00 80.81 395 ALA A O 1
ATOM 2964 N N . LYS A 1 396 ? 7.498 -6.727 30.334 1.00 83.81 396 LYS A N 1
ATOM 2965 C CA . LYS A 1 396 ? 6.886 -7.319 31.533 1.00 83.81 396 LYS A CA 1
ATOM 2966 C C . LYS A 1 396 ? 6.587 -6.251 32.583 1.00 83.81 396 LYS A C 1
ATOM 2968 O O . LYS A 1 396 ? 5.471 -6.198 33.081 1.00 83.81 396 LYS A O 1
ATOM 2973 N N . GLU A 1 397 ? 7.530 -5.355 32.858 1.00 84.88 397 GLU A N 1
ATOM 2974 C CA . GLU A 1 397 ? 7.330 -4.250 33.804 1.00 84.88 397 GLU A CA 1
ATOM 2975 C C . GLU A 1 397 ? 6.197 -3.318 33.375 1.00 84.88 397 GLU A C 1
ATOM 2977 O O . GLU A 1 397 ? 5.344 -2.965 34.191 1.00 84.88 397 GLU A O 1
ATOM 2982 N N . ARG A 1 398 ? 6.129 -2.975 32.081 1.00 85.62 398 ARG A N 1
ATOM 2983 C CA . ARG A 1 398 ? 5.012 -2.194 31.532 1.00 85.62 398 ARG A CA 1
ATOM 2984 C C . ARG A 1 398 ? 3.677 -2.898 31.736 1.00 85.62 398 ARG A C 1
ATOM 2986 O O . ARG A 1 398 ? 2.729 -2.263 32.190 1.00 85.62 398 ARG A O 1
ATOM 2993 N N . LEU A 1 399 ? 3.598 -4.197 31.447 1.00 84.94 399 LEU A N 1
ATOM 2994 C CA . LEU A 1 399 ? 2.372 -4.963 31.661 1.00 84.94 399 LEU A CA 1
ATOM 2995 C C . LEU A 1 399 ? 1.982 -5.017 33.145 1.00 84.94 399 LEU A C 1
ATOM 2997 O O . LEU A 1 399 ? 0.818 -4.796 33.467 1.00 84.94 399 LEU A O 1
ATOM 3001 N N . ALA A 1 400 ? 2.943 -5.239 34.047 1.00 83.00 400 ALA A N 1
ATOM 3002 C CA . ALA A 1 400 ? 2.708 -5.223 35.491 1.00 83.00 400 ALA A CA 1
ATOM 3003 C C . ALA A 1 400 ? 2.193 -3.854 35.964 1.00 83.00 400 ALA A C 1
ATOM 3005 O O . ALA A 1 400 ? 1.230 -3.780 36.724 1.00 83.00 400 ALA A O 1
ATOM 3006 N N . GLY A 1 401 ? 2.793 -2.765 35.472 1.00 84.88 401 GLY A N 1
ATOM 3007 C CA . GLY A 1 401 ? 2.345 -1.400 35.746 1.00 84.88 401 GLY A CA 1
ATOM 3008 C C . GLY A 1 401 ? 0.898 -1.164 35.315 1.00 84.88 401 GLY A C 1
ATOM 3009 O O . GLY A 1 401 ? 0.096 -0.689 36.115 1.00 84.88 401 GLY A O 1
ATOM 3010 N N . LEU A 1 402 ? 0.542 -1.577 34.095 1.00 86.75 402 LEU A N 1
ATOM 3011 C CA . LEU A 1 402 ? -0.827 -1.477 33.580 1.00 86.75 402 LEU A CA 1
ATOM 3012 C C . LEU A 1 402 ? -1.821 -2.304 34.409 1.00 86.75 402 LEU A C 1
ATOM 3014 O O . LEU A 1 402 ? -2.926 -1.837 34.679 1.00 86.75 402 LEU A O 1
ATOM 3018 N N . CYS A 1 403 ? -1.427 -3.501 34.855 1.00 84.06 403 CYS A N 1
ATOM 3019 C CA . CYS A 1 403 ? -2.250 -4.336 35.732 1.00 84.06 403 CYS A CA 1
ATOM 3020 C C . CYS A 1 403 ? -2.518 -3.644 37.078 1.00 84.06 403 CYS A C 1
ATOM 3022 O O . CYS A 1 403 ? -3.663 -3.582 37.525 1.00 84.06 403 CYS A O 1
ATOM 3024 N N . ARG A 1 404 ? -1.504 -3.015 37.683 1.00 83.19 404 ARG A N 1
ATOM 3025 C CA . ARG A 1 404 ? -1.705 -2.217 38.905 1.00 83.19 404 ARG A CA 1
ATOM 3026 C C . ARG A 1 404 ? -2.682 -1.064 38.680 1.00 83.19 404 ARG A C 1
ATOM 3028 O O . ARG A 1 404 ? -3.598 -0.884 39.474 1.00 83.19 404 ARG A O 1
ATOM 3035 N N . THR A 1 405 ? -2.554 -0.329 37.573 1.00 83.94 405 THR A N 1
ATOM 3036 C CA . THR A 1 405 ? -3.466 0.785 37.248 1.00 83.94 405 THR A CA 1
ATOM 3037 C C . THR A 1 405 ? -4.916 0.331 37.062 1.00 83.94 405 THR A C 1
ATOM 3039 O O . THR A 1 405 ? -5.840 1.042 37.447 1.00 83.94 405 THR A O 1
ATOM 3042 N N . MET A 1 406 ? -5.134 -0.858 36.502 1.00 81.94 406 MET A N 1
ATOM 3043 C CA . MET A 1 406 ? -6.476 -1.424 36.336 1.00 81.94 406 MET A CA 1
ATOM 3044 C C . MET A 1 406 ? -7.042 -2.041 37.633 1.00 81.94 406 MET A C 1
ATOM 3046 O O . MET A 1 406 ? -8.228 -2.359 37.685 1.00 81.94 406 MET A O 1
ATOM 3050 N N . GLY A 1 407 ? -6.241 -2.158 38.699 1.00 74.12 407 GLY A N 1
ATOM 3051 C CA . GLY A 1 407 ? -6.662 -2.716 39.986 1.00 74.12 407 GLY A CA 1
ATOM 3052 C C . GLY A 1 407 ? -6.569 -4.239 40.084 1.00 74.12 407 GLY A C 1
ATOM 3053 O O . GLY A 1 407 ? -7.289 -4.829 40.882 1.00 74.12 407 GLY A O 1
ATOM 3054 N N . PHE A 1 408 ? -5.710 -4.880 39.286 1.00 70.88 408 PHE A N 1
ATOM 3055 C CA . PHE A 1 408 ? -5.366 -6.289 39.477 1.00 70.88 408 PHE A CA 1
ATOM 3056 C C . PHE A 1 408 ? -4.415 -6.399 40.680 1.00 70.88 408 PHE A C 1
ATOM 3058 O O . PHE A 1 408 ? -3.201 -6.280 40.527 1.00 70.88 408 PHE A O 1
ATOM 3065 N N . GLU A 1 409 ? -4.954 -6.586 41.884 1.00 54.12 409 GLU A N 1
ATOM 3066 C CA . GLU A 1 409 ? -4.155 -6.681 43.121 1.00 54.12 409 GLU A CA 1
ATOM 3067 C C . GLU A 1 409 ? -3.588 -8.088 43.395 1.00 54.12 409 GLU A C 1
ATOM 3069 O O . GLU A 1 409 ? -2.833 -8.269 44.341 1.00 54.12 409 GLU A O 1
ATOM 3074 N N . ALA A 1 410 ? -3.867 -9.084 42.546 1.00 46.03 410 ALA A N 1
ATOM 3075 C CA . ALA A 1 410 ? -3.515 -10.486 42.802 1.00 46.03 410 ALA A CA 1
ATOM 3076 C C . ALA A 1 410 ? -2.645 -11.134 41.713 1.00 46.03 410 ALA A C 1
ATOM 3078 O O . ALA A 1 410 ? -2.842 -12.296 41.359 1.00 46.03 410 ALA A O 1
ATOM 3079 N N . ILE A 1 411 ? -1.664 -10.412 41.171 1.00 47.38 411 ILE A N 1
ATOM 3080 C CA . ILE A 1 411 ? -0.545 -11.094 40.515 1.00 47.38 411 ILE A CA 1
ATOM 3081 C C . ILE A 1 411 ? 0.742 -10.623 41.167 1.00 47.38 411 ILE A C 1
ATOM 3083 O O . ILE A 1 411 ? 1.380 -9.665 40.729 1.00 47.38 411 ILE A O 1
ATOM 3087 N N . ASP A 1 412 ? 1.093 -11.320 42.243 1.00 45.00 412 ASP A N 1
ATOM 3088 C CA . ASP A 1 412 ? 2.412 -11.287 42.856 1.00 45.00 412 ASP A CA 1
ATOM 3089 C C . ASP A 1 412 ? 3.424 -11.866 41.848 1.00 45.00 412 ASP A C 1
ATOM 3091 O O . ASP A 1 412 ? 3.750 -13.053 41.805 1.00 45.00 412 ASP A O 1
ATOM 3095 N N . LEU A 1 413 ? 3.788 -11.027 40.877 1.00 49.53 413 LEU A N 1
ATOM 3096 C CA . LEU A 1 413 ? 4.672 -11.348 39.756 1.00 49.53 413 LEU A CA 1
ATOM 3097 C C . LEU A 1 413 ? 6.146 -11.244 40.151 1.00 49.53 413 LEU A C 1
ATOM 3099 O O . LEU A 1 413 ? 7.002 -11.638 39.361 1.00 49.53 413 LEU A O 1
ATOM 3103 N N . SER A 1 414 ? 6.449 -10.712 41.338 1.00 43.97 414 SER A N 1
ATOM 3104 C CA . SER A 1 414 ? 7.812 -10.588 41.852 1.00 43.97 414 SER A CA 1
ATOM 3105 C C . SER A 1 414 ? 8.360 -11.922 42.346 1.00 43.97 414 SER A C 1
ATOM 3107 O O . SER A 1 414 ? 9.441 -12.316 41.916 1.00 43.97 414 SER A O 1
ATOM 3109 N N . GLU A 1 415 ? 7.615 -12.666 43.165 1.00 42.03 415 GLU A N 1
ATOM 3110 C CA . GLU A 1 415 ? 8.197 -13.808 43.889 1.00 42.03 415 GLU A CA 1
ATOM 3111 C C . GLU A 1 415 ? 8.385 -15.077 43.043 1.00 42.03 415 GLU A C 1
ATOM 3113 O O . GLU A 1 415 ? 9.253 -15.895 43.340 1.00 42.03 415 GLU A O 1
ATOM 3118 N N . LYS A 1 416 ? 7.644 -15.252 41.938 1.00 42.81 416 LYS A N 1
ATOM 3119 C CA . LYS A 1 416 ? 7.812 -16.431 41.058 1.00 42.81 416 LYS A CA 1
ATOM 3120 C C . LYS A 1 416 ? 8.821 -16.254 39.921 1.00 42.81 416 LYS A C 1
ATOM 3122 O O . LYS A 1 416 ? 9.121 -17.232 39.240 1.00 42.81 416 LYS A O 1
ATOM 3127 N N . PHE A 1 417 ? 9.340 -15.046 39.690 1.00 45.19 417 PHE A N 1
ATOM 3128 C CA . PHE A 1 417 ? 10.305 -14.789 38.609 1.00 45.19 417 PHE A CA 1
ATOM 3129 C C . PHE A 1 417 ? 11.679 -14.312 39.096 1.00 45.19 417 PHE A C 1
ATOM 3131 O O . PHE A 1 417 ? 12.642 -14.469 38.346 1.00 45.19 417 PHE A O 1
ATOM 3138 N N . SER A 1 418 ? 11.809 -13.804 40.330 1.00 38.81 418 SER A N 1
ATOM 3139 C CA . SER A 1 418 ? 13.118 -13.483 40.921 1.00 38.81 418 SER A CA 1
ATOM 3140 C C . SER A 1 418 ? 13.975 -14.729 41.162 1.00 38.81 418 SER A C 1
ATOM 3142 O O . SER A 1 418 ? 15.187 -14.680 40.967 1.00 38.81 418 SER A O 1
ATOM 3144 N N . ASN A 1 419 ? 13.356 -15.869 41.489 1.00 37.53 419 ASN A N 1
ATOM 3145 C CA . ASN A 1 419 ? 14.101 -17.086 41.832 1.00 37.53 419 ASN A CA 1
ATOM 3146 C C . ASN A 1 419 ? 14.723 -17.802 40.618 1.00 37.53 419 ASN A C 1
ATOM 3148 O O . ASN A 1 419 ? 15.658 -18.568 40.793 1.00 37.53 419 ASN A O 1
ATOM 3152 N N . ASN A 1 420 ? 14.314 -17.475 39.385 1.00 37.03 420 ASN A N 1
ATOM 3153 C CA . ASN A 1 420 ? 14.894 -18.074 38.170 1.00 37.03 420 ASN A CA 1
ATOM 3154 C C . ASN A 1 420 ? 15.930 -17.184 37.458 1.00 37.03 420 ASN A C 1
ATOM 3156 O O . ASN A 1 420 ? 16.519 -17.612 36.469 1.00 37.03 420 ASN A O 1
ATOM 3160 N N . LEU A 1 421 ? 16.163 -15.949 37.920 1.00 37.91 421 LEU A N 1
ATOM 3161 C CA . LEU A 1 421 ? 17.214 -15.078 37.369 1.00 37.91 421 LEU A CA 1
ATOM 3162 C C . LEU A 1 421 ? 18.573 -15.292 38.052 1.00 37.91 421 LEU A C 1
ATOM 3164 O O . LEU A 1 421 ? 19.600 -15.072 37.415 1.00 37.91 421 LEU A O 1
ATOM 3168 N N . HIS A 1 422 ? 18.589 -15.784 39.296 1.00 35.31 422 HIS A N 1
ATOM 3169 C CA . HIS A 1 422 ? 19.828 -16.126 40.000 1.00 35.31 422 HIS A CA 1
ATOM 3170 C C . HIS A 1 422 ? 20.272 -17.589 39.829 1.00 35.31 422 HIS A C 1
ATOM 3172 O O . HIS A 1 422 ? 21.469 -17.844 39.900 1.00 35.31 422 HIS A O 1
ATOM 3178 N N . GLU A 1 423 ? 19.379 -18.530 39.500 1.00 31.19 423 GLU A N 1
ATOM 3179 C CA . GLU A 1 423 ? 19.774 -19.937 39.275 1.00 31.19 423 GLU A CA 1
ATOM 3180 C C . GLU A 1 423 ? 20.303 -20.236 37.858 1.00 31.19 423 GLU A C 1
ATOM 3182 O O . GLU A 1 423 ? 21.060 -21.189 37.667 1.00 31.19 423 GLU A O 1
ATOM 3187 N N . VAL A 1 424 ? 19.997 -19.402 36.856 1.00 36.53 424 VAL A N 1
ATOM 3188 C CA . VAL A 1 424 ? 20.553 -19.573 35.494 1.00 36.53 424 VAL A CA 1
ATOM 3189 C C . VAL A 1 424 ? 21.922 -18.893 35.340 1.00 36.53 424 VAL A C 1
ATOM 3191 O O . VAL A 1 424 ? 22.703 -19.282 34.480 1.00 36.53 424 VAL A O 1
ATOM 3194 N N . ALA A 1 425 ? 22.261 -17.928 36.201 1.00 30.55 425 ALA A N 1
ATOM 3195 C CA . ALA A 1 425 ? 23.581 -17.290 36.203 1.00 30.55 425 ALA A CA 1
ATOM 3196 C C . ALA A 1 425 ? 24.647 -18.069 37.004 1.00 30.55 425 ALA A C 1
ATOM 3198 O O . ALA A 1 425 ? 25.815 -17.694 36.962 1.00 30.55 425 ALA A O 1
ATOM 3199 N N . ALA A 1 426 ? 24.263 -19.138 37.715 1.00 32.59 426 ALA A N 1
ATOM 3200 C CA . ALA A 1 426 ? 25.158 -19.909 38.585 1.00 32.59 426 ALA A CA 1
ATOM 3201 C C . ALA A 1 426 ? 25.246 -21.415 38.255 1.00 32.59 426 ALA A C 1
ATOM 3203 O O . ALA A 1 426 ? 25.952 -22.133 38.953 1.00 32.59 426 ALA A O 1
ATOM 3204 N N . SER A 1 427 ? 24.574 -21.908 37.204 1.00 32.56 427 SER A N 1
ATOM 3205 C CA . SER A 1 427 ? 24.641 -23.329 36.795 1.00 32.56 427 SER A CA 1
ATOM 3206 C C . SER A 1 427 ? 25.247 -23.578 35.409 1.00 32.56 427 SER A C 1
ATOM 3208 O O . SER A 1 427 ? 25.311 -24.718 34.957 1.00 32.56 427 SER A O 1
ATOM 3210 N N . THR A 1 428 ? 25.774 -22.553 34.735 1.00 37.91 428 THR A N 1
ATOM 3211 C CA . THR A 1 428 ? 26.610 -22.748 33.540 1.00 37.91 428 THR A CA 1
ATOM 3212 C C . THR A 1 428 ? 28.088 -22.764 33.900 1.00 37.91 428 THR A C 1
ATOM 3214 O O . THR A 1 428 ? 28.837 -21.930 33.414 1.00 37.91 428 THR A O 1
ATOM 3217 N N . GLU A 1 429 ? 28.501 -23.695 34.756 1.00 37.47 429 GLU A N 1
ATOM 3218 C CA . GLU A 1 429 ? 29.887 -24.162 34.840 1.00 37.47 429 GLU A CA 1
ATOM 3219 C C . GLU A 1 429 ? 29.914 -25.490 35.612 1.00 37.47 429 GLU A C 1
ATOM 3221 O O . GLU A 1 429 ? 29.785 -25.523 36.829 1.00 37.47 429 GLU A O 1
ATOM 3226 N N . GLY A 1 430 ? 30.058 -26.595 34.870 1.00 36.16 430 GLY A N 1
ATOM 3227 C CA . GLY A 1 430 ? 30.361 -27.917 35.422 1.00 36.16 430 GLY A CA 1
ATOM 3228 C C . GLY A 1 430 ? 29.167 -28.859 35.579 1.00 36.16 430 GLY A C 1
ATOM 3229 O O . GLY A 1 430 ? 28.578 -28.925 36.643 1.00 36.16 430 GLY A O 1
ATOM 3230 N N . GLU A 1 431 ? 28.859 -29.624 34.528 1.00 30.22 431 GLU A N 1
ATOM 3231 C CA . GLU A 1 431 ? 28.787 -31.098 34.585 1.00 30.22 431 GLU A CA 1
ATOM 3232 C C . GLU A 1 431 ? 28.382 -31.653 33.209 1.00 30.22 431 GLU A C 1
ATOM 3234 O O . GLU A 1 431 ? 27.226 -31.901 32.877 1.00 30.22 431 GLU A O 1
ATOM 3239 N N . SER A 1 432 ? 29.396 -31.842 32.365 1.00 33.53 432 SER A N 1
ATOM 3240 C CA . SER A 1 432 ? 29.390 -32.937 31.400 1.00 33.53 432 SER A CA 1
ATOM 3241 C C . SER A 1 432 ? 29.889 -34.177 32.129 1.00 33.53 432 SER A C 1
ATOM 3243 O O . SER A 1 432 ? 31.023 -34.134 32.592 1.00 33.53 432 SER A O 1
ATOM 3245 N N . LEU A 1 433 ? 29.084 -35.243 32.202 1.00 30.23 433 LEU A N 1
ATOM 3246 C CA . LEU A 1 433 ? 29.466 -36.655 32.002 1.00 30.23 433 LEU A CA 1
ATOM 3247 C C . LEU A 1 433 ? 28.503 -37.632 32.708 1.00 30.23 433 LEU A C 1
ATOM 3249 O O . LEU A 1 433 ? 28.460 -37.715 33.926 1.00 30.23 433 LEU A O 1
ATOM 3253 N N . ALA A 1 434 ? 27.906 -38.486 31.869 1.00 28.50 434 ALA A N 1
ATOM 3254 C CA . ALA A 1 434 ? 27.848 -39.944 32.025 1.00 28.50 434 ALA A CA 1
ATOM 3255 C C . ALA A 1 434 ? 26.602 -40.644 32.636 1.00 28.50 434 ALA A C 1
ATOM 3257 O O . ALA A 1 434 ? 26.145 -40.347 33.730 1.00 28.50 434 ALA A O 1
ATOM 3258 N N . LEU A 1 435 ? 26.222 -41.711 31.901 1.00 27.91 435 LEU A N 1
ATOM 3259 C CA . LEU A 1 435 ? 25.641 -43.010 32.316 1.00 27.91 435 LEU A CA 1
ATOM 3260 C C . LEU A 1 435 ? 24.114 -43.054 32.563 1.00 27.91 435 LEU A C 1
ATOM 3262 O O . LEU A 1 435 ? 23.609 -42.435 33.483 1.00 27.91 435 LEU A O 1
ATOM 3266 N N . VAL A 1 436 ? 23.280 -43.640 31.684 1.00 30.11 436 VAL A N 1
ATOM 3267 C CA . VAL A 1 436 ? 23.113 -45.057 31.240 1.00 30.11 436 VAL A CA 1
ATOM 3268 C C . VAL A 1 436 ? 22.455 -45.979 32.288 1.00 30.11 436 VAL A C 1
ATOM 3270 O O . VAL A 1 436 ? 23.132 -46.420 33.206 1.00 30.11 436 VAL A O 1
ATOM 3273 N N . ASN A 1 437 ? 21.191 -46.353 31.990 1.00 27.47 437 ASN A N 1
ATOM 3274 C CA . ASN A 1 437 ? 20.419 -47.590 32.296 1.00 27.47 437 ASN A CA 1
ATOM 3275 C C . ASN A 1 437 ? 20.230 -48.007 33.780 1.00 27.47 437 ASN A C 1
ATOM 3277 O O . ASN A 1 437 ? 21.022 -47.660 34.634 1.00 27.47 437 ASN A O 1
ATOM 3281 N N . ALA A 1 438 ? 19.202 -48.751 34.218 1.00 29.12 438 ALA A N 1
ATOM 3282 C CA . ALA A 1 438 ? 18.357 -49.807 33.636 1.00 29.12 438 ALA A CA 1
ATOM 3283 C C . ALA A 1 438 ? 16.989 -49.841 34.380 1.00 29.12 438 ALA A C 1
ATOM 3285 O O . ALA A 1 438 ? 16.884 -49.328 35.488 1.00 29.12 438 ALA A O 1
ATOM 3286 N N . SER A 1 439 ? 15.891 -50.430 33.894 1.00 29.77 439 SER A N 1
ATOM 3287 C CA . SER A 1 439 ? 15.645 -51.884 33.799 1.00 29.77 439 SER A CA 1
ATOM 3288 C C . SER A 1 439 ? 14.176 -52.099 33.354 1.00 29.77 439 SER A C 1
ATOM 3290 O O . SER A 1 439 ? 13.295 -51.355 33.769 1.00 29.77 439 SER A O 1
ATOM 3292 N N . ALA A 1 440 ? 13.933 -52.894 32.302 1.00 30.41 440 ALA A N 1
ATOM 3293 C CA . ALA A 1 440 ? 13.396 -54.270 32.329 1.00 30.41 440 ALA A CA 1
ATOM 3294 C C . ALA A 1 440 ? 11.968 -54.383 32.919 1.00 30.41 440 ALA A C 1
ATOM 3296 O O . ALA A 1 440 ? 11.733 -54.056 34.073 1.00 30.41 440 ALA A O 1
ATOM 3297 N N . SER A 1 441 ? 10.974 -54.932 32.209 1.00 34.38 441 SER A N 1
ATOM 3298 C CA . SER A 1 441 ? 10.892 -56.366 31.859 1.00 34.38 441 SER A CA 1
ATOM 3299 C C . SER A 1 441 ? 9.568 -56.665 31.060 1.00 34.38 441 SER A C 1
ATOM 3301 O O . SER A 1 441 ? 8.942 -55.704 30.618 1.00 34.38 441 SER A O 1
ATOM 3303 N N . PRO A 1 442 ? 9.158 -57.922 30.744 1.00 45.47 442 PRO A N 1
ATOM 3304 C CA . PRO A 1 442 ? 9.178 -58.475 29.378 1.00 45.47 442 PRO A CA 1
ATOM 3305 C C . PRO A 1 442 ? 7.859 -59.178 28.926 1.00 45.47 442 PRO A C 1
ATOM 3307 O O . PRO A 1 442 ? 6.861 -59.183 29.638 1.00 45.47 442 PRO A O 1
ATOM 3310 N N . SER A 1 443 ? 7.936 -59.849 27.763 1.00 32.19 443 SER A N 1
ATOM 3311 C CA . SER A 1 443 ? 7.105 -60.945 27.186 1.00 32.19 443 SER A CA 1
ATOM 3312 C C . SER A 1 443 ? 6.418 -60.537 25.870 1.00 32.19 443 SER A C 1
ATOM 3314 O O . SER A 1 443 ? 5.635 -59.599 25.843 1.00 32.19 443 SER A O 1
ATOM 3316 N N . ALA A 1 444 ? 6.839 -60.995 24.685 1.00 39.41 444 ALA A N 1
ATOM 3317 C CA . ALA A 1 444 ? 7.088 -62.332 24.115 1.00 39.41 444 ALA A CA 1
ATOM 3318 C C . ALA A 1 444 ? 5.951 -62.739 23.155 1.00 39.41 444 ALA A C 1
ATOM 3320 O O . ALA A 1 444 ? 4.840 -63.051 23.562 1.00 39.41 444 ALA A O 1
ATOM 3321 N N . ALA A 1 445 ? 6.325 -62.672 21.878 1.00 41.03 445 ALA A N 1
ATOM 3322 C CA . ALA A 1 445 ? 5.782 -63.246 20.652 1.00 41.03 445 ALA A CA 1
ATOM 3323 C C . ALA A 1 445 ? 4.732 -64.372 20.730 1.00 41.03 445 ALA A C 1
ATOM 3325 O O . ALA A 1 445 ? 4.912 -65.373 21.424 1.00 41.03 445 ALA A O 1
ATOM 3326 N N . SER A 1 446 ? 3.781 -64.279 19.799 1.00 42.53 446 SER A N 1
ATOM 3327 C CA . SER A 1 446 ? 3.654 -65.243 18.695 1.00 42.53 446 SER A CA 1
ATOM 3328 C C . SER A 1 446 ? 3.466 -64.487 17.388 1.00 42.53 446 SER A C 1
ATOM 3330 O O . SER A 1 446 ? 2.568 -63.612 17.393 1.00 42.53 446 SER A O 1
#

pLDDT: mean 71.43, std 18.98, range [27.47, 93.94]

Secondary structure (DSSP, 8-state):
--HHHHTTTTS--TTHHHHHHHHHHHHHHHHHH--SHHHHHHHHHHHHHHHHHHHT-GGGTTTHHHHHHHHHHHHHHHHTTS-HHHHHHHHTT---HHHHHHHHHHHHHHHHTT-S-HHHHHHHHHHHHHTT-HHHHHHHHHHHHT-TT--HHHHHHHHHHHT----TTTS-HHHHHHHHHTT----HHHHHHHHHHHHGGGTT-S-TTS-TTS--PPPHHHHHHHHHHHHHHTTT-HHHHHHHHHHHHH--STT--HHHHHHHTT-TTHHHH-TTHHHHHHHHHHHHHT-GGGGGS-TTHHHHHHHHHHHHHHHHHHHS---TTSHHHHHHHHHHHHHHHHHTGGGS-HHHHHHHHHHHHHTTGGGSHHHHHHHHHHHHHHHHHHHHH---HHHHHHHHHHHHHHT-----TTTTTSHHHHHSSSSSSS----------------

Radius of gyration: 31.76 Å; chains: 1; bounding box: 77×91×80 Å